Protein AF-0000000067887122 (afdb_homodimer)

Secondary structure (DSSP, 8-state):
-----------------------------------------TT------PBPPHHHH-SBHHHHHHHHTT-EEEEE-TTSPEEEEEEEEEEEE--BT-TTSTTBTT---TTTGGGGSSTTBEEEEEETTTEEEEEEE-BSTT-EEEEEEEEEEE-HHHHHHHHHTTS-TTPPPPPGGGTSSSHHHHHHHHT--GGGTT-BTTT-SSEEEE--PPPPGGGEEEEPPSS-TTSGGGGGS--EEEETT-TT-SS--HHHHHH-/------------------------------------------TT-----PBPPHHHH-SBHHHHHHHHTT-EEEEE-TTSPEEEEEEEEEEEE--BT-TTSTTBTT---TTTGGGGSSTTBEEEEEETTTEEEEEEE-BSTT-EEEEEEEEEEE-HHHHHHHHHTTS-TTPPPPPGGGTSSSHHHHHHHHT--GGGTT-BTTT-SSEEEE--PPPPGGGEEEEPPSS-TTSGGGGGS--EEEETT-TT-SS--HHHHHH-

InterPro domains:
  IPR003180 Methylpurine-DNA glycosylase [MF_00527] (54-250)
  IPR003180 Methylpurine-DNA glycosylase [PF02245] (55-247)
  IPR003180 Methylpurine-DNA glycosylase [PTHR10429] (15-259)
  IPR003180 Methylpurine-DNA glycosylase [TIGR00567] (52-250)
  IPR003180 Methylpurine-DNA glycosylase [cd00540] (56-250)
  IPR011034 Formyl transferase-like, C-terminal domain superfamily [SSF50486] (51-255)
  IPR036995 Methylpurine-DNA glycosylase superfamily [G3DSA:3.10.300.10] (47-260)

Nearest PDB structures (foldseek):
  1ewn-assembly1_A  TM=9.860E-01  e=2.975E-32  Homo sapiens
  3qi5-assembly1_A  TM=9.799E-01  e=2.331E-32  Homo sapiens
  3qi5-assembly2_B  TM=9.792E-01  e=2.634E-32  Homo sapiens
  1f6o-assembly1_A  TM=9.717E-01  e=4.844E-32  Homo sapiens
  1f4r-assembly1_A  TM=9.865E-01  e=1.365E-31  Homo sapiens

Structure (mmCIF, N/CA/C/O backbone):
data_AF-0000000067887122-model_v1
#
loop_
_entity.id
_entity.type
_entity.pdbx_description
1 polymer 'DNA-3-methyladenine glycosylase'
#
loop_
_atom_site.group_PDB
_atom_site.id
_atom_site.type_symbol
_atom_site.label_atom_id
_atom_site.label_alt_id
_atom_site.label_comp_id
_atom_site.label_asym_id
_atom_site.label_entity_id
_atom_site.label_seq_id
_atom_site.pdbx_PDB_ins_code
_atom_site.Cartn_x
_atom_site.Cartn_y
_atom_site.Cartn_z
_atom_site.occupancy
_atom_site.B_iso_or_equiv
_atom_site.auth_seq_id
_atom_site.auth_comp_id
_atom_site.auth_asym_id
_atom_site.auth_atom_id
_atom_site.pdbx_PDB_model_num
ATOM 1 N N . MET A 1 1 ? 60.525 27.517 -51.528 1 18.51 1 MET A N 1
ATOM 2 C CA . MET A 1 1 ? 61.227 26.538 -52.353 1 18.51 1 MET A CA 1
ATOM 3 C C . MET A 1 1 ? 61.762 25.392 -51.501 1 18.51 1 MET A C 1
ATOM 5 O O . MET A 1 1 ? 61.673 24.227 -51.893 1 18.51 1 MET A O 1
ATOM 9 N N . PRO A 1 2 ? 62.711 25.23 -50.58 1 16.31 2 PRO A N 1
ATOM 10 C CA . PRO A 1 2 ? 63.801 24.263 -50.726 1 16.31 2 PRO A CA 1
ATOM 11 C C . PRO A 1 2 ? 63.489 22.918 -50.074 1 16.31 2 PRO A C 1
ATOM 13 O O . PRO A 1 2 ? 63.71 21.867 -50.681 1 16.31 2 PRO A O 1
ATOM 16 N N . ARG A 1 3 ? 63.665 22.367 -48.759 1 15.98 3 ARG A N 1
ATOM 17 C CA . ARG A 1 3 ? 64.78 21.487 -48.423 1 15.98 3 ARG A CA 1
ATOM 18 C C . ARG A 1 3 ? 64.324 20.034 -48.336 1 15.98 3 ARG A C 1
ATOM 20 O O . ARG A 1 3 ? 63.677 19.639 -47.363 1 15.98 3 ARG A O 1
ATOM 27 N N . LYS A 1 4 ? 63.871 19.231 -49.421 1 19.19 4 LYS A N 1
ATOM 28 C CA . LYS A 1 4 ? 63.285 17.896 -49.499 1 19.19 4 LYS A CA 1
ATOM 29 C C . LYS A 1 4 ? 64.317 16.822 -49.168 1 19.19 4 LYS A C 1
ATOM 31 O O . LYS A 1 4 ? 65.075 16.392 -50.041 1 19.19 4 LYS A O 1
ATOM 36 N N . ARG A 1 5 ? 64.945 16.756 -48.131 1 16.54 5 ARG A N 1
ATOM 37 C CA . ARG A 1 5 ? 66.209 16.032 -48.048 1 16.54 5 ARG A CA 1
ATOM 38 C C . ARG A 1 5 ? 66.002 14.539 -48.282 1 16.54 5 ARG A C 1
ATOM 40 O O . ARG A 1 5 ? 64.879 14.039 -48.179 1 16.54 5 ARG A O 1
ATOM 47 N N . GLN A 1 6 ? 66.743 13.511 -47.556 1 15.32 6 GLN A N 1
ATOM 48 C CA . GLN A 1 6 ? 67.97 12.767 -47.824 1 15.32 6 GLN A CA 1
ATOM 49 C C . GLN A 1 6 ? 67.703 11.266 -47.876 1 15.32 6 GLN A C 1
ATOM 51 O O . GLN A 1 6 ? 68.1 10.592 -48.828 1 15.32 6 GLN A O 1
ATOM 56 N N . ARG A 1 7 ? 67.854 10.312 -46.759 1 15.02 7 ARG A N 1
ATOM 57 C CA . ARG A 1 7 ? 69.046 9.477 -46.647 1 15.02 7 ARG A CA 1
ATOM 58 C C . ARG A 1 7 ? 68.76 8.05 -47.102 1 15.02 7 ARG A C 1
ATOM 60 O O . ARG A 1 7 ? 69.499 7.493 -47.916 1 15.02 7 ARG A O 1
ATOM 67 N N . VAL A 1 8 ? 68.448 6.903 -46.188 1 14.93 8 VAL A N 1
ATOM 68 C CA . VAL A 1 8 ? 69.482 5.98 -45.733 1 14.93 8 VAL A CA 1
ATOM 69 C C . VAL A 1 8 ? 69.364 4.658 -46.488 1 14.93 8 VAL A C 1
ATOM 71 O O . VAL A 1 8 ? 68.297 4.328 -47.012 1 14.93 8 VAL A O 1
ATOM 74 N N . GLN A 1 9 ? 69.903 3.428 -45.882 1 15.31 9 GLN A N 1
ATOM 75 C CA . GLN A 1 9 ? 71.045 2.542 -46.08 1 15.31 9 GLN A CA 1
ATOM 76 C C . GLN A 1 9 ? 70.603 1.19 -46.634 1 15.31 9 GLN A C 1
ATOM 78 O O . GLN A 1 9 ? 69.417 0.854 -46.592 1 15.31 9 GLN A O 1
ATOM 83 N N . THR A 1 10 ? 71.155 -0.052 -46.053 1 14.99 10 THR A N 1
ATOM 84 C CA . THR A 1 10 ? 72.141 -1.075 -46.386 1 14.99 10 THR A CA 1
ATOM 85 C C . THR A 1 10 ? 71.457 -2.398 -46.718 1 14.99 10 THR A C 1
ATOM 87 O O . THR A 1 10 ? 70.386 -2.699 -46.187 1 14.99 10 THR A O 1
ATOM 90 N N . LEU A 1 11 ? 72.17 -3.541 -47.212 1 15.94 11 LEU A N 1
ATOM 91 C CA . LEU A 1 11 ? 72.416 -4.564 -48.223 1 15.94 11 LEU A CA 1
ATOM 92 C C . LEU A 1 11 ? 72.05 -5.948 -47.697 1 15.94 11 LEU A C 1
ATOM 94 O O . LEU A 1 11 ? 71.586 -6.802 -48.455 1 15.94 11 LEU A O 1
ATOM 98 N N . HIS A 1 12 ? 72.272 -6.52 -46.382 1 15.38 12 HIS A N 1
ATOM 99 C CA . HIS A 1 12 ? 73.219 -7.627 -46.315 1 15.38 12 HIS A CA 1
ATOM 100 C C . HIS A 1 12 ? 72.545 -8.95 -46.664 1 15.38 12 HIS A C 1
ATOM 102 O O . HIS A 1 12 ? 71.327 -9.084 -46.533 1 15.38 12 HIS A O 1
ATOM 108 N N . ASN A 1 13 ? 73.358 -10.265 -46.799 1 15.96 13 ASN A N 1
ATOM 109 C CA . ASN A 1 13 ? 73.825 -11.431 -47.54 1 15.96 13 ASN A CA 1
ATOM 110 C C . ASN A 1 13 ? 73.217 -12.722 -46.998 1 15.96 13 ASN A C 1
ATOM 112 O O . ASN A 1 13 ? 73.266 -13.761 -47.658 1 15.96 13 ASN A O 1
ATOM 116 N N . ALA A 1 14 ? 72.729 -13.104 -45.737 1 15.87 14 ALA A N 1
ATOM 117 C CA . ALA A 1 14 ? 73.396 -14.286 -45.198 1 15.87 14 ALA A CA 1
ATOM 118 C C . ALA A 1 14 ? 72.788 -15.565 -45.767 1 15.87 14 ALA A C 1
ATOM 120 O O . ALA A 1 14 ? 71.569 -15.665 -45.921 1 15.87 14 ALA A O 1
ATOM 121 N N . PRO A 1 15 ? 73.626 -16.741 -45.966 1 17.01 15 PRO A N 1
ATOM 122 C CA . PRO A 1 15 ? 73.743 -17.982 -46.735 1 17.01 15 PRO A CA 1
ATOM 123 C C . PRO A 1 15 ? 73.033 -19.158 -46.069 1 17.01 15 PRO A C 1
ATOM 125 O O . PRO A 1 15 ? 73.094 -20.284 -46.569 1 17.01 15 PRO A O 1
ATOM 128 N N . CYS A 1 16 ? 71.942 -19.134 -45.492 1 14.91 16 CYS A N 1
ATOM 129 C CA . CYS A 1 16 ? 71.803 -20.15 -44.455 1 14.91 16 CYS A CA 1
ATOM 130 C C . CYS A 1 16 ? 71.774 -21.548 -45.062 1 14.91 16 CYS A C 1
ATOM 132 O O . CYS A 1 16 ? 71.162 -21.761 -46.11 1 14.91 16 CYS A O 1
ATOM 134 N N . LYS A 1 17 ? 72.176 -22.542 -44.142 1 15.41 17 LYS A N 1
ATOM 135 C CA . LYS A 1 17 ? 72.81 -23.854 -44.047 1 15.41 17 LYS A CA 1
ATOM 136 C C . LYS A 1 17 ? 71.838 -24.964 -44.435 1 15.41 17 LYS A C 1
ATOM 138 O O . LYS A 1 17 ? 70.621 -24.785 -44.36 1 15.41 17 LYS A O 1
ATOM 143 N N . MET A 1 18 ? 72.249 -26.299 -44.32 1 15.65 18 MET A N 1
ATOM 144 C CA . MET A 1 18 ? 72.339 -27.574 -45.027 1 15.65 18 MET A CA 1
ATOM 145 C C . MET A 1 18 ? 71.286 -28.553 -44.519 1 15.65 18 MET A C 1
ATOM 147 O O . MET A 1 18 ? 71.104 -29.628 -45.092 1 15.65 18 MET A O 1
ATOM 151 N N . VAL A 1 19 ? 70.459 -28.266 -43.48 1 14.77 19 VAL A N 1
ATOM 152 C CA . VAL A 1 19 ? 70.42 -29.459 -42.64 1 14.77 19 VAL A CA 1
ATOM 153 C C . VAL A 1 19 ? 69.767 -30.608 -43.405 1 14.77 19 VAL A C 1
ATOM 155 O O . VAL A 1 19 ? 68.972 -30.381 -44.32 1 14.77 19 VAL A O 1
ATOM 158 N N . LEU A 1 20 ? 69.695 -31.851 -42.647 1 16.15 20 LEU A N 1
ATOM 159 C CA . LEU A 1 20 ? 69.903 -33.294 -42.681 1 16.15 20 LEU A CA 1
ATOM 160 C C . LEU A 1 20 ? 68.631 -34.017 -43.109 1 16.15 20 LEU A C 1
ATOM 162 O O . LEU A 1 20 ? 67.53 -33.477 -42.975 1 16.15 20 LEU A O 1
ATOM 166 N N . LEU A 1 21 ? 68.602 -35.429 -42.982 1 17.42 21 LEU A N 1
ATOM 167 C CA . LEU A 1 21 ? 68.44 -36.619 -43.81 1 17.42 21 LEU A CA 1
ATOM 168 C C . LEU A 1 21 ? 67.075 -37.259 -43.581 1 17.42 21 LEU A C 1
ATOM 170 O O . LEU A 1 21 ? 66.429 -37.711 -44.529 1 17.42 21 LEU A O 1
ATOM 174 N N . GLU A 1 22 ? 66.537 -37.422 -42.277 1 17.65 22 GLU A N 1
ATOM 175 C CA . GLU A 1 22 ? 66.326 -38.819 -41.91 1 17.65 22 GLU A CA 1
ATOM 176 C C . GLU A 1 22 ? 65.02 -39.352 -42.493 1 17.65 22 GLU A C 1
ATOM 178 O O . GLU A 1 22 ? 64.108 -38.579 -42.794 1 17.65 22 GLU A O 1
ATOM 183 N N . SER A 1 23 ? 64.682 -40.782 -42.259 1 18.67 23 SER A N 1
ATOM 184 C CA . SER A 1 23 ? 64.263 -41.999 -42.946 1 18.67 23 SER A CA 1
ATOM 185 C C . SER A 1 23 ? 62.768 -42.246 -42.771 1 18.67 23 SER A C 1
ATOM 187 O O . SER A 1 23 ? 62.1 -42.722 -43.692 1 18.67 23 SER A O 1
ATOM 189 N N . THR A 1 24 ? 62.095 -42.039 -41.571 1 19.07 24 THR A N 1
ATOM 190 C CA . THR A 1 24 ? 61.405 -43.217 -41.056 1 19.07 24 THR A CA 1
ATOM 191 C C . THR A 1 24 ? 60.081 -43.429 -41.783 1 19.07 24 THR A C 1
ATOM 193 O O . THR A 1 24 ? 59.403 -42.465 -42.144 1 19.07 24 THR A O 1
ATOM 196 N N . GLU A 1 25 ? 59.577 -44.781 -41.874 1 20.59 25 GLU A N 1
ATOM 197 C CA . GLU A 1 25 ? 58.762 -45.676 -42.689 1 20.59 25 GLU A CA 1
ATOM 198 C C . GLU A 1 25 ? 57.293 -45.61 -42.281 1 20.59 25 GLU A C 1
ATOM 200 O O . GLU A 1 25 ? 56.424 -46.131 -42.983 1 20.59 25 GLU A O 1
ATOM 205 N N . GLN A 1 26 ? 56.874 -44.952 -41.182 1 20.7 26 GLN A N 1
ATOM 206 C CA . GLN A 1 26 ? 55.854 -45.727 -40.484 1 20.7 26 GLN A CA 1
ATOM 207 C C . GLN A 1 26 ? 54.608 -45.901 -41.348 1 20.7 26 GLN A C 1
ATOM 209 O O . GLN A 1 26 ? 54.329 -45.074 -42.218 1 20.7 26 GLN A O 1
ATOM 214 N N . ASN A 1 27 ? 53.741 -46.994 -40.922 1 22.03 27 ASN A N 1
ATOM 215 C CA . ASN A 1 27 ? 52.739 -48.004 -41.247 1 22.03 27 ASN A CA 1
ATOM 216 C C . ASN A 1 27 ? 51.336 -47.406 -41.298 1 22.03 27 ASN A C 1
ATOM 218 O O . ASN A 1 27 ? 50.923 -46.701 -40.375 1 22.03 27 ASN A O 1
ATOM 222 N N . GLU A 1 28 ? 50.587 -47.433 -42.423 1 22.72 28 GLU A N 1
ATOM 223 C CA . GLU A 1 28 ? 49.376 -46.77 -42.899 1 22.72 28 GLU A CA 1
ATOM 224 C C . GLU A 1 28 ? 48.124 -47.441 -42.34 1 22.72 28 GLU A C 1
ATOM 226 O O . GLU A 1 28 ? 47.006 -47.105 -42.734 1 22.72 28 GLU A O 1
ATOM 231 N N . PRO A 1 29 ? 48.164 -47.846 -40.96 1 26.19 29 PRO A N 1
ATOM 232 C CA . PRO A 1 29 ? 47.077 -48.826 -40.904 1 26.19 29 PRO A CA 1
ATOM 233 C C . PRO A 1 29 ? 45.731 -48.238 -41.319 1 26.19 29 PRO A C 1
ATOM 235 O O . PRO A 1 29 ? 45.531 -47.023 -41.238 1 26.19 29 PRO A O 1
ATOM 238 N N . PRO A 1 30 ? 44.757 -49.195 -41.795 1 23.26 30 PRO A N 1
ATOM 239 C CA . PRO A 1 30 ? 43.549 -49.042 -42.608 1 23.26 30 PRO A CA 1
ATOM 240 C C . PRO A 1 30 ? 42.449 -48.263 -41.89 1 23.26 30 PRO A C 1
ATOM 242 O O . PRO A 1 30 ? 42.512 -48.08 -40.672 1 23.26 30 PRO A O 1
ATOM 245 N N . SER A 1 31 ? 41.228 -48.012 -42.614 1 22.82 31 SER A N 1
ATOM 246 C CA . SER A 1 31 ? 40.113 -47.118 -42.911 1 22.82 31 SER A CA 1
ATOM 247 C C . SER A 1 31 ? 38.946 -47.353 -41.958 1 22.82 31 SER A C 1
ATOM 249 O O . SER A 1 31 ? 37.815 -47.575 -42.395 1 22.82 31 SER A O 1
ATOM 251 N N . SER A 1 32 ? 39.144 -47.999 -40.714 1 23.21 32 SER A N 1
ATOM 252 C CA . SER A 1 32 ? 37.886 -48.542 -40.212 1 23.21 32 SER A CA 1
ATOM 253 C C . SER A 1 32 ? 36.853 -47.441 -40.001 1 23.21 32 SER A C 1
ATOM 255 O O . SER A 1 32 ? 37.143 -46.422 -39.371 1 23.21 32 SER A O 1
ATOM 257 N N . CYS A 1 33 ? 35.737 -47.356 -40.841 1 22.86 33 CYS A N 1
ATOM 258 C CA . CYS A 1 33 ? 34.555 -46.51 -40.956 1 22.86 33 CYS A CA 1
ATOM 259 C C . CYS A 1 33 ? 33.752 -46.515 -39.66 1 22.86 33 CYS A C 1
ATOM 261 O O . CYS A 1 33 ? 33.183 -47.54 -39.281 1 22.86 33 CYS A O 1
ATOM 263 N N . SER A 1 34 ? 34.356 -46.045 -38.55 1 23.16 34 SER A N 1
ATOM 264 C CA . SER A 1 34 ? 33.578 -46.003 -37.317 1 23.16 34 SER A CA 1
ATOM 265 C C . SER A 1 34 ? 32.24 -45.302 -37.53 1 23.16 34 SER A C 1
ATOM 267 O O . SER A 1 34 ? 32.18 -44.252 -38.173 1 23.16 34 SER A O 1
ATOM 269 N N . GLU A 1 35 ? 31.063 -46.077 -37.386 1 27.53 35 GLU A N 1
ATOM 270 C CA . GLU A 1 35 ? 29.616 -45.883 -37.384 1 27.53 35 GLU A CA 1
ATOM 271 C C . GLU A 1 35 ? 29.212 -44.757 -36.437 1 27.53 35 GLU A C 1
ATOM 273 O O . GLU A 1 35 ? 29.339 -44.888 -35.217 1 27.53 35 GLU A O 1
ATOM 278 N N . GLU A 1 36 ? 29.592 -43.51 -36.743 1 27.73 36 GLU A N 1
ATOM 279 C CA . GLU A 1 36 ? 29.132 -42.414 -35.896 1 27.73 36 GLU A CA 1
ATOM 280 C C . GLU A 1 36 ? 27.609 -42.388 -35.804 1 27.73 36 GLU A C 1
ATOM 282 O O . GLU A 1 36 ? 26.925 -42.179 -36.808 1 27.73 36 GLU A O 1
ATOM 287 N N . GLN A 1 37 ? 27.017 -43.353 -35.101 1 28.33 37 GLN A N 1
ATOM 288 C CA . GLN A 1 37 ? 25.585 -43.261 -34.839 1 28.33 37 GLN A CA 1
ATOM 289 C C . GLN A 1 37 ? 25.207 -41.873 -34.329 1 28.33 37 GLN A C 1
ATOM 291 O O . GLN A 1 37 ? 25.741 -41.41 -33.319 1 28.33 37 GLN A O 1
ATOM 296 N N . ASN A 1 38 ? 25.004 -40.922 -35.253 1 29.8 38 ASN A N 1
ATOM 297 C CA . ASN A 1 38 ? 24.464 -39.591 -34.999 1 29.8 38 ASN A CA 1
ATOM 298 C C . ASN A 1 38 ? 23.168 -39.656 -34.196 1 29.8 38 ASN A C 1
ATOM 300 O O . ASN A 1 38 ? 22.154 -40.158 -34.685 1 29.8 38 ASN A O 1
ATOM 304 N N . PRO A 1 39 ? 23.14 -39.893 -32.877 1 26.75 39 PRO A N 1
ATOM 305 C CA . PRO A 1 39 ? 21.843 -39.836 -32.199 1 26.75 39 PRO A CA 1
ATOM 306 C C . PRO A 1 39 ? 21.051 -38.576 -32.543 1 26.75 39 PRO A C 1
ATOM 308 O O . PRO A 1 39 ? 21.402 -37.481 -32.095 1 26.75 39 PRO A O 1
ATOM 311 N N . LYS A 1 40 ? 20.762 -38.279 -33.822 1 31.99 40 LYS A N 1
ATOM 312 C CA . LYS A 1 40 ? 19.806 -37.252 -34.224 1 31.99 40 LYS A CA 1
ATOM 313 C C . LYS A 1 40 ? 18.505 -37.373 -33.435 1 31.99 40 LYS A C 1
ATOM 315 O O . LYS A 1 40 ? 17.464 -36.87 -33.863 1 31.99 40 LYS A O 1
ATOM 320 N N . MET A 1 41 ? 18.544 -38.285 -32.423 1 29.21 41 MET A N 1
ATOM 321 C CA . MET A 1 41 ? 17.168 -38.436 -31.958 1 29.21 41 MET A CA 1
ATOM 322 C C . MET A 1 41 ? 16.473 -37.081 -31.867 1 29.21 41 MET A C 1
ATOM 324 O O . MET A 1 41 ? 15.406 -36.886 -32.451 1 29.21 41 MET A O 1
ATOM 328 N N . SER A 1 42 ? 16.062 -36.655 -30.478 1 29.98 42 SER A N 1
ATOM 329 C CA . SER A 1 42 ? 14.841 -36.232 -29.799 1 29.98 42 SER A CA 1
ATOM 330 C C . SER A 1 42 ? 14.675 -34.717 -29.854 1 29.98 42 SER A C 1
ATOM 332 O O . SER A 1 42 ? 14.925 -34.024 -28.866 1 29.98 42 SER A O 1
ATOM 334 N N . ARG A 1 43 ? 15.327 -34.091 -30.734 1 34.93 43 ARG A N 1
ATOM 335 C CA . ARG A 1 43 ? 15.153 -32.642 -30.747 1 34.93 43 ARG A CA 1
ATOM 336 C C . ARG A 1 43 ? 13.676 -32.269 -30.816 1 34.93 43 ARG A C 1
ATOM 338 O O . ARG A 1 43 ? 13.319 -31.097 -30.677 1 34.93 43 ARG A O 1
ATOM 345 N N . TYR A 1 44 ? 13.131 -33.008 -31.73 1 35.98 44 TYR A N 1
ATOM 346 C CA . TYR A 1 44 ? 11.782 -32.546 -32.036 1 35.98 44 TYR A CA 1
ATOM 347 C C . TYR A 1 44 ? 10.875 -32.664 -30.817 1 35.98 44 TYR A C 1
ATOM 349 O O . TYR A 1 44 ? 9.743 -33.144 -30.922 1 35.98 44 TYR A O 1
ATOM 357 N N . PHE A 1 45 ? 11.208 -33.212 -29.653 1 37.81 45 PHE A N 1
ATOM 358 C CA . PHE A 1 45 ? 10.201 -33.023 -28.615 1 37.81 45 PHE A CA 1
ATOM 359 C C . PHE A 1 45 ? 9.703 -31.583 -28.601 1 37.81 45 PHE A C 1
ATOM 361 O O . PHE A 1 45 ? 10.428 -30.673 -28.193 1 37.81 45 PHE A O 1
ATOM 368 N N . GLN A 1 46 ? 9.143 -31.084 -29.656 1 40.95 46 GLN A N 1
ATOM 369 C CA . GLN A 1 46 ? 8.318 -29.885 -29.545 1 40.95 46 GLN A CA 1
ATOM 370 C C . GLN A 1 46 ? 7.674 -29.786 -28.165 1 40.95 46 GLN A C 1
ATOM 372 O O . GLN A 1 46 ? 7.029 -30.731 -27.707 1 40.95 46 GLN A O 1
ATOM 377 N N . ASN A 1 47 ? 8.257 -29.34 -27.08 1 49.01 47 ASN A N 1
ATOM 378 C CA . ASN A 1 47 ? 7.725 -29.087 -25.745 1 49.01 47 ASN A CA 1
ATOM 379 C C . ASN A 1 47 ? 6.212 -28.89 -25.773 1 49.01 47 ASN A C 1
ATOM 381 O O . ASN A 1 47 ? 5.722 -27.888 -26.297 1 49.01 47 ASN A O 1
ATOM 385 N N . LEU A 1 48 ? 5.337 -29.884 -26.118 1 60.51 48 LEU A N 1
ATOM 386 C CA . LEU A 1 48 ? 3.879 -29.902 -26.167 1 60.51 48 LEU A CA 1
ATOM 387 C C . LEU A 1 48 ? 3.287 -29.039 -25.059 1 60.51 48 LEU A C 1
ATOM 389 O O . LEU A 1 48 ? 3.644 -29.192 -23.889 1 60.51 48 LEU A O 1
ATOM 393 N N . LYS A 1 49 ? 2.818 -27.779 -25.526 1 85.02 49 LYS A N 1
ATOM 394 C CA . LYS A 1 49 ? 2.007 -26.922 -24.665 1 85.02 49 LYS A CA 1
ATOM 395 C C . LYS A 1 49 ? 0.776 -27.664 -24.153 1 85.02 49 LYS A C 1
ATOM 397 O O . LYS A 1 49 ? -0.269 -27.669 -24.808 1 85.02 49 LYS A O 1
ATOM 402 N N . VAL A 1 50 ? 0.948 -28.539 -23.104 1 92.98 50 VAL A N 1
ATOM 403 C CA . VAL A 1 50 ? -0.132 -29.325 -22.517 1 92.98 50 VAL A CA 1
ATOM 404 C C . VAL A 1 50 ? -0.75 -28.561 -21.348 1 92.98 50 VAL A C 1
ATOM 406 O O . VAL A 1 50 ? -0.063 -28.239 -20.376 1 92.98 50 VAL A O 1
ATOM 409 N N . ARG A 1 51 ? -2.015 -28.313 -21.485 1 96.77 51 ARG A N 1
ATOM 410 C CA . ARG A 1 51 ? -2.755 -27.657 -20.412 1 96.77 51 ARG A CA 1
ATOM 411 C C . ARG A 1 51 ? -2.864 -28.561 -19.189 1 96.77 51 ARG A C 1
ATOM 413 O O . ARG A 1 51 ? -3.122 -29.76 -19.318 1 96.77 51 ARG A O 1
ATOM 420 N N . LEU A 1 52 ? -2.647 -28.012 -18.115 1 97.91 52 LEU A N 1
ATOM 421 C CA . LEU A 1 52 ? -2.813 -28.775 -16.883 1 97.91 52 LEU A CA 1
ATOM 422 C C . LEU A 1 52 ? -4.284 -29.093 -16.635 1 97.91 52 LEU A C 1
ATOM 424 O O . LEU A 1 52 ? -5.136 -28.204 -16.707 1 97.91 52 LEU A O 1
ATOM 428 N N . PRO A 1 53 ? -4.594 -30.31 -16.342 1 97.21 53 PRO A N 1
ATOM 429 C CA . PRO A 1 53 ? -5.988 -30.702 -16.123 1 97.21 53 PRO A CA 1
ATOM 430 C C . PRO A 1 53 ? -6.498 -30.319 -14.736 1 97.21 53 PRO A C 1
ATOM 432 O O . PRO A 1 53 ? -5.706 -29.963 -13.86 1 97.21 53 PRO A O 1
ATOM 435 N N . SER A 1 54 ? -7.752 -30.407 -14.542 1 97.63 54 SER A N 1
ATOM 436 C CA . SER A 1 54 ? -8.405 -30.025 -13.294 1 97.63 54 SER A CA 1
ATOM 437 C C . SER A 1 54 ? -7.828 -30.792 -12.11 1 97.63 54 SER A C 1
ATOM 439 O O . SER A 1 54 ? -7.694 -30.244 -11.014 1 97.63 54 SER A O 1
ATOM 441 N N . GLU A 1 55 ? -7.436 -32.027 -12.308 1 97.5 55 GLU A N 1
ATOM 442 C CA . GLU A 1 55 ? -6.926 -32.887 -11.245 1 97.5 55 GLU A CA 1
ATOM 443 C C . GLU A 1 55 ? -5.607 -32.357 -10.691 1 97.5 55 GLU A C 1
ATOM 445 O O . GLU A 1 55 ? -5.28 -32.587 -9.525 1 97.5 55 GLU A O 1
ATOM 450 N N . PHE A 1 56 ? -4.906 -31.777 -11.5 1 98.09 56 PHE A N 1
ATOM 451 C CA . PHE A 1 56 ? -3.612 -31.234 -11.104 1 98.09 56 PHE A CA 1
ATOM 452 C C . PHE A 1 56 ? -3.762 -30.289 -9.917 1 98.09 56 PHE A C 1
ATOM 454 O O . PHE A 1 56 ? -2.906 -30.258 -9.03 1 98.09 56 PHE A O 1
ATOM 461 N N . TYR A 1 57 ? -4.852 -29.529 -9.884 1 98.66 57 TYR A N 1
ATOM 462 C CA . TYR A 1 57 ? -5.029 -28.455 -8.913 1 98.66 57 TYR A CA 1
ATOM 463 C C . TYR A 1 57 ? -5.562 -28.996 -7.592 1 98.66 57 TYR A C 1
ATOM 465 O O . TYR A 1 57 ? -5.518 -28.308 -6.57 1 98.66 57 TYR A O 1
ATOM 473 N N . ASN A 1 58 ? -6.084 -30.169 -7.646 1 98.24 58 ASN A N 1
ATOM 474 C CA . ASN A 1 58 ? -6.694 -30.753 -6.456 1 98.24 58 ASN A CA 1
ATOM 475 C C . ASN A 1 58 ? -5.642 -31.312 -5.503 1 98.24 58 ASN A C 1
ATOM 477 O O . ASN A 1 58 ? -5.548 -32.526 -5.317 1 98.24 58 ASN A O 1
ATOM 481 N N . GLN A 1 59 ? -4.879 -30.455 -4.953 1 97.81 59 GLN A N 1
ATOM 482 C CA . GLN A 1 59 ? -3.797 -30.731 -4.013 1 97.81 59 GLN A CA 1
ATOM 483 C C . GLN A 1 59 ? -3.862 -29.794 -2.81 1 97.81 59 GLN A C 1
ATOM 485 O O . GLN A 1 59 ? -4.403 -28.69 -2.904 1 97.81 59 GLN A O 1
ATOM 490 N N . PRO A 1 60 ? -3.28 -30.359 -1.658 1 98.52 60 PRO A N 1
ATOM 491 C CA . PRO A 1 60 ? -3.144 -29.41 -0.55 1 98.52 60 PRO A CA 1
ATOM 492 C C . PRO A 1 60 ? -2.366 -28.155 -0.941 1 98.52 60 PRO A C 1
ATOM 494 O O . PRO A 1 60 ? -1.476 -28.216 -1.792 1 98.52 60 PRO A O 1
ATOM 497 N N . CYS A 1 61 ? -2.626 -27.114 -0.325 1 98.8 61 CYS A N 1
ATOM 498 C CA . CYS A 1 61 ? -2.203 -25.779 -0.732 1 98.8 61 CYS A CA 1
ATOM 499 C C . CYS A 1 61 ? -0.686 -25.699 -0.848 1 98.8 61 CYS A C 1
ATOM 501 O O . CYS A 1 61 ? -0.161 -25.183 -1.837 1 98.8 61 CYS A O 1
ATOM 503 N N . ILE A 1 62 ? 0.046 -26.184 0.117 1 98.81 62 ILE A N 1
ATOM 504 C CA . ILE A 1 62 ? 1.503 -26.13 0.119 1 98.81 62 ILE A CA 1
ATOM 505 C C . ILE A 1 62 ? 2.052 -26.955 -1.043 1 98.81 62 ILE A C 1
ATOM 507 O O . ILE A 1 62 ? 2.955 -26.512 -1.755 1 98.81 62 ILE A O 1
ATOM 511 N N . GLU A 1 63 ? 1.485 -28.102 -1.24 1 98.64 63 GLU A N 1
ATOM 512 C CA . GLU A 1 63 ? 1.908 -28.971 -2.334 1 98.64 63 GLU A CA 1
ATOM 513 C C . GLU A 1 63 ? 1.623 -28.331 -3.689 1 98.64 63 GLU A C 1
ATOM 515 O O . GLU A 1 63 ? 2.452 -28.397 -4.6 1 98.64 63 GLU A O 1
ATOM 520 N N . LEU A 1 64 ? 0.476 -27.755 -3.747 1 98.83 64 LEU A N 1
ATOM 521 C CA . LEU A 1 64 ? 0.127 -27.093 -5 1 98.83 64 LEU A CA 1
ATOM 522 C C . LEU A 1 64 ? 1.09 -25.949 -5.298 1 98.83 64 LEU A C 1
ATOM 524 O O . LEU A 1 64 ? 1.523 -25.778 -6.44 1 98.83 64 LEU A O 1
ATOM 528 N N . ALA A 1 65 ? 1.402 -25.166 -4.272 1 98.91 65 ALA A N 1
ATOM 529 C CA . ALA A 1 65 ? 2.329 -24.05 -4.438 1 98.91 65 ALA A CA 1
ATOM 530 C C . ALA A 1 65 ? 3.663 -24.525 -5.007 1 98.91 65 ALA A C 1
ATOM 532 O O . ALA A 1 65 ? 4.201 -23.917 -5.936 1 98.91 65 ALA A O 1
ATOM 533 N N . LYS A 1 66 ? 4.166 -25.578 -4.488 1 98.81 66 LYS A N 1
ATOM 534 C CA . LYS A 1 66 ? 5.426 -26.138 -4.97 1 98.81 66 LYS A CA 1
ATOM 535 C C . LYS A 1 66 ? 5.272 -26.704 -6.379 1 98.81 66 LYS A C 1
ATOM 537 O O . LYS A 1 66 ? 6.159 -26.542 -7.219 1 98.81 66 LYS A O 1
ATOM 542 N N . SER A 1 67 ? 4.158 -27.33 -6.643 1 98.65 67 SER A N 1
ATOM 543 C CA . SER A 1 67 ? 3.923 -27.939 -7.949 1 98.65 67 SER A CA 1
ATOM 544 C C . SER A 1 67 ? 3.793 -26.879 -9.037 1 98.65 67 SER A C 1
ATOM 546 O O . SER A 1 67 ? 4.027 -27.159 -10.215 1 98.65 67 SER A O 1
ATOM 548 N N . PHE A 1 68 ? 3.406 -25.668 -8.637 1 98.81 68 PHE A N 1
ATOM 549 C CA . PHE A 1 68 ? 3.264 -24.576 -9.592 1 98.81 68 PHE A CA 1
ATOM 550 C C . PHE A 1 68 ? 4.625 -24.144 -10.126 1 98.81 68 PHE A C 1
ATOM 552 O O . PHE A 1 68 ? 4.726 -23.642 -11.248 1 98.81 68 PHE A O 1
ATOM 559 N N . LEU A 1 69 ? 5.663 -24.301 -9.261 1 98.87 69 LEU A N 1
ATOM 560 C CA . LEU A 1 69 ? 6.989 -23.886 -9.706 1 98.87 69 LEU A CA 1
ATOM 561 C C . LEU A 1 69 ? 7.405 -24.647 -10.96 1 98.87 69 LEU A C 1
ATOM 563 O O . LEU A 1 69 ? 7.304 -25.875 -11.009 1 98.87 69 LEU A O 1
ATOM 567 N N . GLY A 1 70 ? 7.762 -23.905 -11.969 1 98.64 70 GLY A N 1
ATOM 568 C CA . GLY A 1 70 ? 8.191 -24.503 -13.223 1 98.64 70 GLY A CA 1
ATOM 569 C C . GLY A 1 70 ? 7.082 -24.582 -14.256 1 98.64 70 GLY A C 1
ATOM 570 O O . GLY A 1 70 ? 7.348 -24.75 -15.448 1 98.64 70 GLY A O 1
ATOM 571 N N . GLN A 1 71 ? 5.845 -24.486 -13.81 1 98.66 71 GLN A N 1
ATOM 572 C CA . GLN A 1 71 ? 4.73 -24.494 -14.751 1 98.66 71 GLN A CA 1
ATOM 573 C C . GLN A 1 71 ? 4.627 -23.165 -15.493 1 98.66 71 GLN A C 1
ATOM 575 O O . GLN A 1 71 ? 5.248 -22.176 -15.096 1 98.66 71 GLN A O 1
ATOM 580 N N . VAL A 1 72 ? 3.876 -23.162 -16.552 1 98.73 72 VAL A N 1
ATOM 581 C CA . VAL A 1 72 ? 3.815 -21.993 -17.424 1 98.73 72 VAL A CA 1
ATOM 582 C C . VAL A 1 72 ? 2.413 -21.39 -17.383 1 98.73 72 VAL A C 1
ATOM 584 O O . VAL A 1 72 ? 1.427 -22.075 -17.667 1 98.73 72 VAL A O 1
ATOM 587 N N . LEU A 1 73 ? 2.304 -20.142 -17.02 1 98.67 73 LEU A N 1
ATOM 588 C CA . LEU A 1 73 ? 1.068 -19.371 -17.1 1 98.67 73 LEU A CA 1
ATOM 589 C C . LEU A 1 73 ? 0.925 -18.714 -18.468 1 98.67 73 LEU A C 1
ATOM 591 O O . LEU A 1 73 ? 1.864 -18.086 -18.961 1 98.67 73 LEU A O 1
ATOM 595 N N . VAL A 1 74 ? -0.247 -18.854 -19.041 1 98.54 74 VAL A N 1
ATOM 596 C CA . VAL A 1 74 ? -0.496 -18.318 -20.375 1 98.54 74 VAL A CA 1
ATOM 597 C C . VAL A 1 74 ? -1.7 -17.38 -20.34 1 98.54 74 VAL A C 1
ATOM 599 O O . VAL A 1 74 ? -2.731 -17.705 -19.747 1 98.54 74 VAL A O 1
ATOM 602 N N . HIS A 1 75 ? -1.534 -16.257 -20.883 1 98.49 75 HIS A N 1
ATOM 603 C CA . HIS A 1 75 ? -2.643 -15.345 -21.143 1 98.49 75 HIS A CA 1
ATOM 604 C C . HIS A 1 75 ? -2.754 -15.022 -22.63 1 98.49 75 HIS A C 1
ATOM 606 O O . HIS A 1 75 ? -1.811 -14.498 -23.228 1 98.49 75 HIS A O 1
ATOM 612 N N . LYS A 1 76 ? -3.854 -15.377 -23.172 1 97.92 76 LYS A N 1
ATOM 613 C CA . LYS A 1 76 ? -4.117 -15.087 -24.578 1 97.92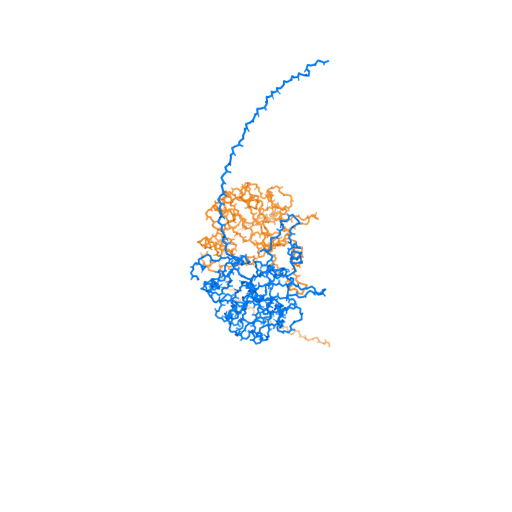 76 LYS A CA 1
ATOM 614 C C . LYS A 1 76 ? -4.873 -13.771 -24.735 1 97.92 76 LYS A C 1
ATOM 616 O O . LYS A 1 76 ? -5.983 -13.621 -24.22 1 97.92 76 LYS A O 1
ATOM 621 N N . LEU A 1 77 ? -4.334 -12.879 -25.526 1 96.34 77 LEU A N 1
ATOM 622 C CA . LEU A 1 77 ? -4.942 -11.58 -25.794 1 96.34 77 LEU A CA 1
ATOM 623 C C . LEU A 1 77 ? -6.015 -11.694 -26.871 1 96.34 77 LEU A C 1
ATOM 625 O O . LEU A 1 77 ? -6.084 -12.701 -27.58 1 96.34 77 LEU A O 1
ATOM 629 N N . PRO A 1 78 ? -6.79 -10.685 -27.011 1 94 78 PRO A N 1
ATOM 630 C CA . PRO A 1 78 ? -7.877 -10.726 -27.992 1 94 78 PRO A CA 1
ATOM 631 C C . PRO A 1 78 ? -7.375 -10.91 -29.422 1 94 78 PRO A C 1
ATOM 633 O O . PRO A 1 78 ? -8.061 -11.518 -30.248 1 94 78 PRO A O 1
ATOM 636 N N . ASP A 1 79 ? -6.202 -10.443 -29.713 1 94.4 79 ASP A N 1
ATOM 637 C CA . ASP A 1 79 ? -5.685 -10.543 -31.074 1 94.4 79 ASP A CA 1
ATOM 638 C C . ASP A 1 79 ? -5.028 -11.9 -31.314 1 94.4 79 ASP A C 1
ATOM 640 O O . ASP A 1 79 ? -4.467 -12.144 -32.384 1 94.4 79 ASP A O 1
ATOM 644 N N . GLY A 1 80 ? -5.064 -12.712 -30.301 1 94.43 80 GLY A N 1
ATOM 645 C CA . GLY A 1 80 ? -4.538 -14.06 -30.442 1 94.43 80 GLY A CA 1
ATOM 646 C C . GLY A 1 80 ? -3.125 -14.207 -29.909 1 94.43 80 GLY A C 1
ATOM 647 O O . GLY A 1 80 ? -2.623 -15.324 -29.767 1 94.43 80 GLY A O 1
ATOM 648 N N . THR A 1 81 ? -2.528 -13.064 -29.552 1 96.22 81 THR A N 1
ATOM 649 C CA . THR A 1 81 ? -1.175 -13.107 -29.008 1 96.22 81 THR A CA 1
ATOM 650 C C . THR A 1 81 ? -1.162 -13.787 -27.643 1 96.22 81 THR A C 1
ATOM 652 O O . THR A 1 81 ? -2.025 -13.522 -26.803 1 96.22 81 THR A O 1
ATOM 655 N N . GLU A 1 82 ? -0.209 -14.689 -27.479 1 97.22 82 GLU A N 1
ATOM 656 C CA . GLU A 1 82 ? -0.066 -15.373 -26.197 1 97.22 82 GLU A CA 1
ATOM 657 C C . GLU A 1 82 ? 1.114 -14.818 -25.404 1 97.22 82 GLU A C 1
ATOM 659 O O . GLU A 1 82 ? 2.219 -14.687 -25.936 1 97.22 82 GLU A O 1
ATOM 664 N N . LEU A 1 83 ? 0.865 -14.426 -24.254 1 98.58 83 LEU A N 1
ATOM 665 C CA . LEU A 1 83 ? 1.886 -14.097 -23.266 1 98.58 83 LEU A CA 1
ATOM 666 C C . LEU A 1 83 ? 2.147 -15.28 -22.34 1 98.58 83 LEU A C 1
ATOM 668 O O . LEU A 1 83 ? 1.208 -15.866 -21.794 1 98.58 83 LEU A O 1
ATOM 672 N N . ARG A 1 84 ? 3.447 -15.672 -22.189 1 98.31 84 ARG A N 1
ATOM 673 C CA . ARG A 1 84 ? 3.799 -16.86 -21.418 1 98.31 84 ARG A CA 1
ATOM 674 C C . ARG A 1 84 ? 4.891 -16.548 -20.4 1 98.31 84 ARG A C 1
ATOM 676 O O . ARG A 1 84 ? 5.836 -15.815 -20.7 1 98.31 84 ARG A O 1
ATOM 683 N N . GLY A 1 85 ? 4.708 -17.058 -19.269 1 98.57 85 GLY A N 1
ATOM 684 C CA . GLY A 1 85 ? 5.723 -16.959 -18.232 1 98.57 85 GLY A CA 1
ATOM 685 C C . GLY A 1 85 ? 5.788 -18.185 -17.342 1 98.57 85 GLY A C 1
ATOM 686 O O . GLY A 1 85 ? 4.755 -18.765 -16.998 1 98.57 85 GLY A O 1
ATOM 687 N N . ARG A 1 86 ? 6.979 -18.568 -16.966 1 98.82 86 ARG A N 1
ATOM 688 C CA . ARG A 1 86 ? 7.202 -19.682 -16.05 1 98.82 86 ARG A CA 1
ATOM 689 C C . ARG A 1 86 ? 7.124 -19.221 -14.599 1 98.82 86 ARG A C 1
ATOM 691 O O . ARG A 1 86 ? 7.783 -18.253 -14.213 1 98.82 86 ARG A O 1
ATOM 698 N N . ILE A 1 87 ? 6.362 -19.92 -13.793 1 98.87 87 ILE A N 1
ATOM 699 C CA . ILE A 1 87 ? 6.215 -19.56 -12.387 1 98.87 87 ILE A CA 1
ATOM 700 C C . ILE A 1 87 ? 7.501 -19.892 -11.633 1 98.87 87 ILE A C 1
ATOM 702 O O . ILE A 1 87 ? 7.97 -21.033 -11.665 1 98.87 87 ILE A O 1
ATOM 706 N N . VAL A 1 88 ? 8.066 -18.916 -10.92 1 98.91 88 VAL A N 1
ATOM 707 C CA . VAL A 1 88 ? 9.344 -19.168 -10.263 1 98.91 88 VAL A CA 1
ATOM 708 C C . VAL A 1 88 ? 9.218 -18.896 -8.766 1 98.91 88 VAL A C 1
ATOM 710 O O . VAL A 1 88 ? 10.136 -19.19 -7.996 1 98.91 88 VAL A O 1
ATOM 713 N N . GLU A 1 89 ? 8.054 -18.329 -8.382 1 98.93 89 GLU A N 1
ATOM 714 C CA . GLU A 1 89 ? 7.844 -17.961 -6.985 1 98.93 89 GLU A CA 1
ATOM 715 C C . GLU A 1 89 ? 6.36 -17.976 -6.627 1 98.93 89 GLU A C 1
ATOM 717 O O . GLU A 1 89 ? 5.535 -17.425 -7.358 1 98.93 89 GLU A O 1
ATOM 722 N N . THR A 1 90 ? 6.003 -18.586 -5.502 1 98.94 90 THR A N 1
ATOM 723 C CA . THR A 1 90 ? 4.623 -18.69 -5.043 1 98.94 90 THR A CA 1
ATOM 724 C C . THR A 1 90 ? 4.539 -18.495 -3.532 1 98.94 90 THR A C 1
ATOM 726 O O . THR A 1 90 ? 5.551 -18.583 -2.832 1 98.94 90 THR A O 1
ATOM 729 N N . GLU A 1 91 ? 3.427 -18.186 -3.069 1 98.91 91 GLU A N 1
ATOM 730 C CA . GLU A 1 91 ? 3.092 -18.16 -1.648 1 98.91 91 GLU A CA 1
ATOM 731 C C . GLU A 1 91 ? 1.802 -18.927 -1.372 1 98.91 91 GLU A C 1
ATOM 733 O O . GLU A 1 91 ? 0.837 -18.825 -2.132 1 98.91 91 GLU A O 1
ATOM 738 N N . SER A 1 92 ? 1.791 -19.682 -0.292 1 98.81 92 SER A N 1
ATOM 739 C CA . SER A 1 92 ? 0.597 -20.409 0.127 1 98.81 92 SER A CA 1
ATOM 740 C C . SER A 1 92 ? -0.162 -19.649 1.21 1 98.81 92 SER A C 1
ATOM 742 O O . SER A 1 92 ? 0.431 -19.208 2.197 1 98.81 92 SER A O 1
ATOM 744 N N . TYR A 1 93 ? -1.388 -19.532 1.049 1 98.81 93 TYR A N 1
ATOM 745 C CA . TYR A 1 93 ? -2.306 -19.003 2.052 1 98.81 93 TYR A CA 1
ATOM 746 C C . TYR A 1 93 ? -3.367 -20.034 2.417 1 98.81 93 TYR A C 1
ATOM 748 O O . TYR A 1 93 ? -4.238 -20.353 1.604 1 98.81 93 TYR A O 1
ATOM 756 N N . LEU A 1 94 ? -3.391 -20.479 3.592 1 98.35 94 LEU A N 1
ATOM 757 C CA . LEU A 1 94 ? -4.021 -21.735 3.985 1 98.35 94 LEU A CA 1
ATOM 758 C C . LEU A 1 94 ? -5.45 -21.5 4.462 1 98.35 94 LEU A C 1
ATOM 760 O O . LEU A 1 94 ? -6.226 -22.448 4.601 1 98.35 94 LEU A O 1
ATOM 764 N N . GLY A 1 95 ? -5.82 -20.335 4.735 1 97.34 95 GLY A N 1
ATOM 765 C CA . GLY A 1 95 ? -7.099 -20.08 5.379 1 97.34 95 GLY A CA 1
ATOM 766 C C . GLY A 1 95 ? -7.131 -20.508 6.834 1 97.34 95 GLY A C 1
ATOM 767 O O . GLY A 1 95 ? -6.085 -20.762 7.435 1 97.34 95 GLY A O 1
ATOM 768 N N . GLY A 1 96 ? -8.375 -20.44 7.348 1 96.42 96 GLY A N 1
ATOM 769 C CA . GLY A 1 96 ? -8.54 -20.883 8.723 1 96.42 96 GLY A CA 1
ATOM 770 C C . GLY A 1 96 ? -7.673 -20.117 9.705 1 96.42 96 GLY A C 1
ATOM 771 O O . GLY A 1 96 ? -7.788 -18.895 9.821 1 96.42 96 GLY A O 1
ATOM 772 N N . GLU A 1 97 ? -6.68 -20.783 10.236 1 95.61 97 GLU A N 1
ATOM 773 C CA . GLU A 1 97 ? -5.864 -20.212 11.303 1 95.61 97 GLU A CA 1
ATOM 774 C C . GLU A 1 97 ? -4.803 -19.269 10.741 1 95.61 97 GLU A C 1
ATOM 776 O O . GLU A 1 97 ? -4.193 -18.499 11.486 1 95.61 97 GLU A O 1
ATOM 781 N N . ASP A 1 98 ? -4.528 -19.421 9.483 1 97.7 98 ASP A N 1
ATOM 782 C CA . ASP A 1 98 ? -3.538 -18.556 8.85 1 97.7 98 ASP A CA 1
ATOM 783 C C . ASP A 1 98 ? -3.954 -17.09 8.936 1 97.7 98 ASP A C 1
ATOM 785 O O . ASP A 1 98 ? -4.739 -16.612 8.114 1 97.7 98 ASP A O 1
ATOM 789 N N . GLU A 1 99 ? -3.333 -16.357 9.753 1 97.17 99 GLU A N 1
ATOM 790 C CA . GLU A 1 99 ? -3.717 -14.983 10.06 1 97.17 99 GLU A CA 1
ATOM 791 C C . GLU A 1 99 ? -3.379 -14.044 8.905 1 97.17 99 GLU A C 1
ATOM 793 O O . GLU A 1 99 ? -3.835 -12.899 8.875 1 97.17 99 GLU A O 1
ATOM 798 N N . ALA A 1 100 ? -2.586 -14.526 7.998 1 97.37 100 ALA A N 1
ATOM 799 C CA . ALA A 1 100 ? -2.188 -13.69 6.869 1 97.37 100 ALA A CA 1
ATOM 800 C C . ALA A 1 100 ? -3.125 -13.891 5.681 1 97.37 100 ALA A C 1
ATOM 802 O O . ALA A 1 100 ? -3.028 -13.18 4.678 1 97.37 100 ALA A O 1
ATOM 803 N N . SER A 1 101 ? -4.013 -14.82 5.797 1 98.19 101 SER A N 1
ATOM 804 C CA . SER A 1 101 ? -4.898 -15.164 4.689 1 98.19 101 SER A CA 1
ATOM 805 C C . SER A 1 101 ? -6.113 -14.244 4.646 1 98.19 101 SER A C 1
ATOM 807 O O . SER A 1 101 ? -6.62 -13.826 5.689 1 98.19 101 SER A O 1
ATOM 809 N N . HIS A 1 102 ? -6.606 -13.993 3.458 1 97.95 102 HIS A N 1
ATOM 810 C CA . HIS A 1 102 ? -7.842 -13.238 3.284 1 97.95 102 HIS A CA 1
ATOM 811 C C . HIS A 1 102 ? -9.041 -14.011 3.824 1 97.95 102 HIS A C 1
ATOM 813 O O . HIS A 1 102 ? -10.123 -13.445 3.995 1 97.95 102 HIS A O 1
ATOM 819 N N . SER A 1 103 ? -8.88 -15.228 4.053 1 98.26 103 SER A N 1
ATOM 820 C CA . SER A 1 103 ? -9.933 -16.083 4.591 1 98.26 103 SER A CA 1
ATOM 821 C C . SER A 1 103 ? -9.625 -16.506 6.023 1 98.26 103 SER A C 1
ATOM 823 O O . SER A 1 103 ? -10.051 -17.575 6.466 1 98.26 103 SER A O 1
ATOM 825 N N . ARG A 1 104 ? -8.856 -15.758 6.693 1 97.5 104 ARG A N 1
ATOM 826 C CA . ARG A 1 104 ? -8.5 -16.043 8.08 1 97.5 104 ARG A CA 1
ATOM 827 C C . ARG A 1 104 ? -9.744 -16.298 8.923 1 97.5 104 ARG A C 1
ATOM 829 O O . ARG A 1 104 ? -10.733 -15.569 8.817 1 97.5 104 ARG A O 1
ATOM 836 N N . GLY A 1 105 ? -9.679 -17.297 9.782 1 96.6 105 GLY A N 1
ATOM 837 C CA . GLY A 1 105 ? -10.773 -17.624 10.681 1 96.6 105 GLY A CA 1
ATOM 838 C C . GLY A 1 105 ? -11.996 -18.163 9.962 1 96.6 105 GLY A C 1
ATOM 839 O O . GLY A 1 105 ? -13.074 -18.264 10.551 1 96.6 105 GLY A O 1
ATOM 840 N N . GLY A 1 106 ? -11.882 -18.42 8.684 1 96.77 106 GLY A N 1
ATOM 841 C CA . GLY A 1 106 ? -13.01 -18.915 7.91 1 96.77 106 GLY A CA 1
ATOM 842 C C . GLY A 1 106 ? -13.841 -17.807 7.292 1 96.77 106 GLY A C 1
ATOM 843 O O . GLY A 1 106 ? -14.941 -18.053 6.793 1 96.77 106 GLY A O 1
ATOM 844 N N . LYS A 1 107 ? -13.32 -16.633 7.321 1 97.09 107 LYS A N 1
ATOM 845 C CA . LYS A 1 107 ? -14.019 -15.474 6.772 1 97.09 107 LYS A CA 1
ATOM 846 C C . LYS A 1 107 ? -14.351 -15.68 5.297 1 97.09 107 LYS A C 1
ATOM 848 O O . LYS A 1 107 ? -13.477 -16.03 4.501 1 97.09 107 LYS A O 1
ATOM 853 N N . ARG A 1 108 ? -15.605 -15.444 4.974 1 96.74 108 ARG A N 1
ATOM 854 C CA . ARG A 1 108 ? -16.097 -15.539 3.604 1 96.74 108 ARG A CA 1
ATOM 855 C C . ARG A 1 108 ? -16.787 -14.247 3.179 1 96.74 108 ARG A C 1
ATOM 857 O O . ARG A 1 108 ? -17.734 -13.8 3.829 1 96.74 108 ARG A O 1
ATOM 864 N N . THR A 1 109 ? -16.242 -13.646 2.193 1 96.17 109 THR A N 1
ATOM 865 C CA . THR A 1 109 ? -16.792 -12.406 1.656 1 96.17 109 THR A CA 1
ATOM 866 C C . THR A 1 109 ? -16.94 -12.493 0.14 1 96.17 109 THR A C 1
ATOM 868 O O . THR A 1 109 ? -16.457 -13.44 -0.484 1 96.17 109 THR A O 1
ATOM 871 N N . GLU A 1 110 ? -17.62 -11.536 -0.431 1 94.83 110 GLU A N 1
ATOM 872 C CA . GLU A 1 110 ? -17.733 -11.456 -1.885 1 94.83 110 GLU A CA 1
ATOM 873 C C . GLU A 1 110 ? -16.358 -11.36 -2.541 1 94.83 110 GLU A C 1
ATOM 875 O O . GLU A 1 110 ? -16.139 -11.916 -3.619 1 94.83 110 GLU A O 1
ATOM 880 N N . ARG A 1 111 ? -15.456 -10.8 -1.828 1 94.88 111 ARG A N 1
ATOM 881 C CA . ARG A 1 111 ? -14.118 -10.57 -2.362 1 94.88 111 ARG A CA 1
ATOM 882 C C . ARG A 1 111 ? -13.335 -11.876 -2.457 1 94.88 111 ARG A C 1
ATOM 884 O O . ARG A 1 111 ? -12.649 -12.124 -3.451 1 94.88 111 ARG A O 1
ATOM 891 N N . ASN A 1 112 ? -13.463 -12.727 -1.43 1 97.76 112 ASN A N 1
ATOM 892 C CA . ASN A 1 112 ? -12.564 -13.876 -1.386 1 97.76 112 ASN A CA 1
ATOM 893 C C . ASN A 1 112 ? -13.301 -15.176 -1.697 1 97.76 112 ASN A C 1
ATOM 895 O O . ASN A 1 112 ? -12.804 -16.263 -1.397 1 97.76 112 ASN A O 1
ATOM 899 N N . VAL A 1 113 ? -14.498 -15.1 -2.259 1 97.99 113 VAL A N 1
ATOM 900 C CA . VAL A 1 113 ? -15.342 -16.265 -2.501 1 97.99 113 VAL A CA 1
ATOM 901 C C . VAL A 1 113 ? -14.602 -17.263 -3.389 1 97.99 113 VAL A C 1
ATOM 903 O O . VAL A 1 113 ? -14.768 -18.476 -3.242 1 97.99 113 VAL A O 1
ATOM 906 N N . ALA A 1 114 ? -13.845 -16.827 -4.302 1 98.31 114 ALA A N 1
ATOM 907 C CA . ALA A 1 114 ? -13.1 -17.695 -5.21 1 98.31 114 ALA A CA 1
ATOM 908 C C . ALA A 1 114 ? -12.235 -18.686 -4.436 1 98.31 114 ALA A C 1
ATOM 910 O O . ALA A 1 114 ? -11.996 -19.804 -4.899 1 98.31 114 ALA A O 1
ATOM 911 N N . MET A 1 115 ? -11.749 -18.331 -3.258 1 98.39 115 MET A N 1
ATOM 912 C CA . MET A 1 115 ? -10.893 -19.183 -2.438 1 98.39 115 MET A CA 1
ATOM 913 C C . MET A 1 115 ? -11.67 -20.382 -1.903 1 98.39 115 MET A C 1
ATOM 915 O O . MET A 1 115 ? -11.075 -21.343 -1.413 1 98.39 115 MET A O 1
ATOM 919 N N . TYR A 1 116 ? -12.972 -20.351 -1.954 1 98.27 116 TYR A N 1
ATOM 920 C CA . TYR A 1 116 ? -13.839 -21.417 -1.464 1 98.27 116 TYR A CA 1
ATOM 921 C C . TYR A 1 116 ? -14.429 -22.215 -2.621 1 98.27 116 TYR A C 1
ATOM 923 O O . TYR A 1 116 ? -15.203 -23.151 -2.407 1 98.27 116 TYR A O 1
ATOM 931 N N . MET A 1 117 ? -14.103 -21.841 -3.765 1 98.27 117 MET A N 1
ATOM 932 C CA . MET A 1 117 ? -14.568 -22.564 -4.945 1 98.27 117 MET A CA 1
ATOM 933 C C . MET A 1 117 ? -13.646 -23.736 -5.263 1 98.27 117 MET A C 1
ATOM 935 O O . MET A 1 117 ? -12.716 -24.022 -4.507 1 98.27 117 MET A O 1
ATOM 939 N N . LYS A 1 118 ? -14.004 -24.517 -6.339 1 98.02 118 LYS A N 1
ATOM 940 C CA . LYS A 1 118 ? -13.258 -25.732 -6.655 1 98.02 118 LYS A CA 1
ATOM 941 C C . LYS A 1 118 ? -11.785 -25.424 -6.905 1 98.02 118 LYS A C 1
ATOM 943 O O . LYS A 1 118 ? -11.447 -24.355 -7.418 1 98.02 118 LYS A O 1
ATOM 948 N N . PRO A 1 119 ? -10.875 -26.326 -6.57 1 98.7 119 PRO A N 1
ATOM 949 C CA . PRO A 1 119 ? -9.454 -26.135 -6.871 1 98.7 119 PRO A CA 1
ATOM 950 C C . PRO A 1 119 ? -9.202 -25.8 -8.339 1 98.7 119 PRO A C 1
ATOM 952 O O . PRO A 1 119 ? -9.828 -26.386 -9.226 1 98.7 119 PRO A O 1
ATOM 955 N N . GLY A 1 120 ? -8.336 -24.809 -8.541 1 98.72 120 GLY A N 1
ATOM 956 C CA . GLY A 1 120 ? -8.068 -24.388 -9.907 1 98.72 120 GLY A CA 1
ATOM 957 C C . GLY A 1 120 ? -8.825 -23.135 -10.304 1 98.72 120 GLY A C 1
ATOM 958 O O . GLY A 1 120 ? -8.675 -22.642 -11.424 1 98.72 120 GLY A O 1
ATOM 959 N N . THR A 1 121 ? -9.566 -22.62 -9.353 1 98.73 121 THR A N 1
ATOM 960 C CA . THR A 1 121 ? -10.291 -21.376 -9.588 1 98.73 121 THR A CA 1
ATOM 961 C C . THR A 1 121 ? -9.379 -20.17 -9.381 1 98.73 121 THR A C 1
ATOM 963 O O . THR A 1 121 ? -8.63 -20.113 -8.404 1 98.73 121 THR A O 1
ATOM 966 N N . ILE A 1 122 ? -9.437 -19.217 -10.323 1 98.78 122 ILE A N 1
ATOM 967 C CA . ILE A 1 122 ? -8.647 -17.994 -10.24 1 98.78 122 ILE A CA 1
ATOM 968 C C . ILE A 1 122 ? -9.25 -17.06 -9.193 1 98.78 122 ILE A C 1
ATOM 970 O O . ILE A 1 122 ? -10.462 -16.833 -9.179 1 98.78 122 ILE A O 1
ATOM 974 N N . TYR A 1 123 ? -8.455 -16.608 -8.309 1 98.76 123 TYR A N 1
ATOM 975 C CA . TYR A 1 123 ? -8.785 -15.555 -7.355 1 98.76 123 TYR A CA 1
ATOM 976 C C . TYR A 1 123 ? -7.949 -14.306 -7.61 1 98.76 123 TYR A C 1
ATOM 978 O O . TYR A 1 123 ? -6.743 -14.295 -7.351 1 98.76 123 TYR A O 1
ATOM 986 N N . VAL A 1 124 ? -8.556 -13.249 -8.113 1 98.67 124 VAL A N 1
ATOM 987 C CA . VAL A 1 124 ? -7.883 -11.98 -8.372 1 98.67 124 VAL A CA 1
ATOM 988 C C . VAL A 1 124 ? -8.489 -10.886 -7.495 1 98.67 124 VAL A C 1
ATOM 990 O O . VAL A 1 124 ? -9.71 -10.712 -7.463 1 98.67 124 VAL A O 1
ATOM 993 N N . TYR A 1 125 ? -7.684 -10.234 -6.796 1 97.56 125 TYR A N 1
ATOM 994 C CA . TYR A 1 125 ? -8.164 -9.106 -6.006 1 97.56 125 TYR A CA 1
ATOM 995 C C . TYR A 1 125 ? -7.355 -7.849 -6.302 1 97.56 125 TYR A C 1
ATOM 997 O O . TYR A 1 125 ? -6.244 -7.929 -6.83 1 97.56 125 TYR A O 1
ATOM 1005 N N . GLN A 1 126 ? -8.014 -6.773 -6.044 1 94.21 126 GLN A N 1
ATOM 1006 C CA . GLN A 1 126 ? -7.391 -5.47 -6.258 1 94.21 126 GLN A CA 1
ATOM 1007 C C . GLN A 1 126 ? -6.645 -5.006 -5.01 1 94.21 126 GLN A C 1
ATOM 1009 O O . GLN A 1 126 ? -7.095 -5.242 -3.887 1 94.21 126 GLN A O 1
ATOM 1014 N N . ILE A 1 127 ? -5.54 -4.387 -5.267 1 92.91 127 ILE A N 1
ATOM 1015 C CA . ILE A 1 127 ? -4.779 -3.797 -4.171 1 92.91 127 ILE A CA 1
ATOM 1016 C C . ILE A 1 127 ? -4.297 -2.404 -4.57 1 92.91 127 ILE A C 1
ATOM 1018 O O . ILE A 1 127 ? -4.151 -2.107 -5.758 1 92.91 127 ILE A O 1
ATOM 1022 N N . TYR A 1 128 ? -4.181 -1.514 -3.69 1 87.11 128 TYR A N 1
ATOM 1023 C CA . TYR A 1 128 ? -3.727 -0.139 -3.863 1 87.11 128 TYR A CA 1
ATOM 1024 C C . TYR A 1 128 ? -4.541 0.572 -4.938 1 87.11 128 TYR A C 1
ATOM 1026 O O . TYR A 1 128 ? -4.026 1.448 -5.637 1 87.11 128 TYR A O 1
ATOM 1034 N N . GLY A 1 129 ? -5.737 0.121 -5.257 1 82.94 129 GLY A N 1
ATOM 1035 C CA . GLY A 1 129 ? -6.665 0.79 -6.155 1 82.94 129 GLY A CA 1
ATOM 1036 C C . GLY A 1 129 ? -6.529 0.34 -7.597 1 82.94 129 GLY A C 1
ATOM 1037 O O . GLY A 1 129 ? -7.526 0.039 -8.256 1 82.94 129 GLY A O 1
ATOM 1038 N N . ILE A 1 130 ? -5.316 0.169 -8.032 1 85.9 130 ILE A N 1
ATOM 1039 C CA . ILE A 1 130 ? -5.159 0.003 -9.473 1 85.9 130 ILE A CA 1
ATOM 1040 C C . ILE A 1 130 ? -4.42 -1.302 -9.764 1 85.9 130 ILE A C 1
ATOM 1042 O O . ILE A 1 130 ? -4.317 -1.719 -10.92 1 85.9 130 ILE A O 1
ATOM 1046 N N . TYR A 1 131 ? -3.879 -1.923 -8.736 1 93.33 131 TYR A N 1
ATOM 1047 C CA . TYR A 1 131 ? -3.076 -3.121 -8.958 1 93.33 131 TYR A CA 1
ATOM 1048 C C . TYR A 1 131 ? -3.874 -4.379 -8.638 1 93.33 131 TYR A C 1
ATOM 1050 O O . TYR A 1 131 ? -4.864 -4.325 -7.904 1 93.33 131 TYR A O 1
ATOM 1058 N N . PHE A 1 132 ? -3.412 -5.517 -9.227 1 97.23 132 PHE A N 1
ATOM 1059 C CA . PHE A 1 132 ? -4.086 -6.795 -9.032 1 97.23 132 PHE A CA 1
ATOM 1060 C C . PHE A 1 132 ? -3.088 -7.88 -8.646 1 97.23 132 PHE A C 1
ATOM 1062 O O . PHE A 1 132 ? -1.928 -7.84 -9.06 1 97.23 132 PHE A O 1
ATOM 1069 N N . CYS A 1 133 ? -3.559 -8.818 -7.87 1 98.5 133 CYS A N 1
ATOM 1070 C CA . CYS A 1 133 ? -2.824 -10.035 -7.541 1 98.5 133 CYS A CA 1
ATOM 1071 C C . CYS A 1 133 ? -3.638 -11.275 -7.89 1 98.5 133 CYS A C 1
ATOM 1073 O O . CYS A 1 133 ? -4.841 -11.328 -7.626 1 98.5 133 CYS A O 1
ATOM 1075 N N . MET A 1 134 ? -2.976 -12.229 -8.441 1 98.73 134 MET A N 1
ATOM 1076 C CA . MET A 1 134 ? -3.663 -13.436 -8.893 1 98.73 134 MET A CA 1
ATOM 1077 C C . MET A 1 134 ? -3.291 -14.632 -8.024 1 98.73 134 MET A C 1
ATOM 1079 O O . MET A 1 134 ? -2.109 -14.918 -7.827 1 98.73 134 MET A O 1
ATOM 1083 N N . ASN A 1 135 ? -4.279 -15.304 -7.546 1 98.87 135 ASN A N 1
ATOM 1084 C CA . ASN A 1 135 ? -4.174 -16.56 -6.811 1 98.87 135 ASN A CA 1
ATOM 1085 C C . ASN A 1 135 ? -4.958 -17.676 -7.495 1 98.87 135 ASN A C 1
ATOM 1087 O O . ASN A 1 135 ? -5.735 -17.421 -8.418 1 98.87 135 ASN A O 1
ATOM 1091 N N . VAL A 1 136 ? -4.697 -18.832 -7.052 1 98.89 136 VAL A N 1
ATOM 1092 C CA . VAL A 1 136 ? -5.425 -20.01 -7.514 1 98.89 136 VAL A CA 1
ATOM 1093 C C . VAL A 1 136 ? -5.897 -20.828 -6.314 1 98.89 136 VAL A C 1
ATOM 1095 O O . VAL A 1 136 ? -5.093 -21.214 -5.462 1 98.89 136 VAL A O 1
ATOM 1098 N N . SER A 1 137 ? -7.151 -21.115 -6.276 1 98.78 137 SER A N 1
ATOM 1099 C CA . SER A 1 137 ? -7.704 -21.912 -5.186 1 98.78 137 SER A CA 1
ATOM 1100 C C . SER A 1 137 ? -7.125 -23.322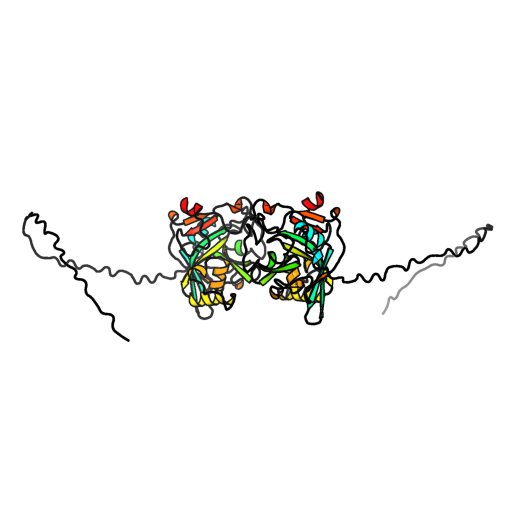 -5.183 1 98.78 137 SER A C 1
ATOM 1102 O O . SER A 1 137 ? -6.87 -23.896 -6.244 1 98.78 137 SER A O 1
ATOM 1104 N N . SER A 1 138 ? -6.953 -23.835 -4.08 1 98.64 138 SER A N 1
ATOM 1105 C CA . SER A 1 138 ? -6.433 -25.183 -3.878 1 98.64 138 SER A CA 1
ATOM 1106 C C . SER A 1 138 ? -7.414 -26.041 -3.086 1 98.64 138 SER A C 1
ATOM 1108 O O . SER A 1 138 ? -8.52 -25.598 -2.77 1 98.64 138 SER A O 1
ATOM 1110 N N . LYS A 1 139 ? -7 -27.316 -2.889 1 98.03 139 LYS A N 1
ATOM 1111 C CA . LYS A 1 139 ? -7.727 -28.137 -1.925 1 98.03 139 LYS A CA 1
ATOM 1112 C C . LYS A 1 139 ? -7.657 -27.533 -0.525 1 98.03 139 LYS A C 1
ATOM 1114 O O . LYS A 1 139 ? -6.59 -27.103 -0.082 1 98.03 139 LYS A O 1
ATOM 1119 N N . GLY A 1 140 ? -8.784 -27.455 0.145 1 95.75 140 GLY A N 1
ATOM 1120 C CA . GLY A 1 140 ? -8.894 -26.81 1.444 1 95.75 140 GLY A CA 1
ATOM 1121 C C . GLY A 1 140 ? -9.745 -25.555 1.418 1 95.75 140 GLY A C 1
ATOM 1122 O O . GLY A 1 140 ? -9.6 -24.719 0.523 1 95.75 140 GLY A O 1
ATOM 1123 N N . ASP A 1 141 ? -10.619 -25.356 2.36 1 95.69 141 ASP A N 1
ATOM 1124 C CA . ASP A 1 141 ? -11.529 -24.216 2.407 1 95.69 141 ASP A CA 1
ATOM 1125 C C . ASP A 1 141 ? -10.764 -22.911 2.619 1 95.69 141 ASP A C 1
ATOM 1127 O O . ASP A 1 141 ? -10.065 -22.752 3.622 1 95.69 141 ASP A O 1
ATOM 1131 N N . GLY A 1 142 ? -10.94 -22.059 1.697 1 98.31 142 GLY A N 1
ATOM 1132 C CA . GLY A 1 142 ? -10.353 -20.736 1.835 1 98.31 142 GLY A CA 1
ATOM 1133 C C . GLY A 1 142 ? -8.865 -20.71 1.544 1 98.31 142 GLY A C 1
ATOM 1134 O O . GLY A 1 142 ? -8.174 -19.751 1.895 1 98.31 142 GLY A O 1
ATOM 1135 N N . ALA A 1 143 ? -8.332 -21.812 0.928 1 98.68 143 ALA A N 1
ATOM 1136 C CA . ALA A 1 143 ? -6.901 -21.908 0.652 1 98.68 143 ALA A CA 1
ATOM 1137 C C . ALA A 1 143 ? -6.597 -21.552 -0.801 1 98.68 143 ALA A C 1
ATOM 1139 O O . ALA A 1 143 ? -7.347 -21.923 -1.707 1 98.68 143 ALA A O 1
ATOM 1140 N N . ALA A 1 144 ? -5.531 -20.789 -0.98 1 98.85 144 ALA A N 1
ATOM 1141 C CA . ALA A 1 144 ? -5.154 -20.394 -2.335 1 98.85 144 ALA A CA 1
ATOM 1142 C C . ALA A 1 144 ? -3.654 -20.133 -2.433 1 98.85 144 ALA A C 1
ATOM 1144 O O . ALA A 1 144 ? -3.003 -19.83 -1.43 1 98.85 144 ALA A O 1
ATOM 1145 N N . VAL A 1 145 ? -3.116 -20.244 -3.623 1 98.94 145 VAL A N 1
ATOM 1146 C CA . VAL A 1 145 ? -1.701 -20.021 -3.906 1 98.94 145 VAL A CA 1
ATOM 1147 C C . VAL A 1 145 ? -1.527 -18.713 -4.675 1 98.94 145 VAL A C 1
ATOM 1149 O O . VAL A 1 145 ? -2.087 -18.545 -5.761 1 98.94 145 VAL A O 1
ATOM 1152 N N . LEU A 1 146 ? -0.802 -17.834 -4.129 1 98.94 146 LEU A N 1
ATOM 1153 C CA . LEU A 1 146 ? -0.454 -16.589 -4.805 1 98.94 146 LEU A CA 1
ATOM 1154 C C . LEU A 1 146 ? 0.69 -16.806 -5.789 1 98.94 146 LEU A C 1
ATOM 1156 O O . LEU A 1 146 ? 1.716 -17.391 -5.436 1 98.94 146 LEU A O 1
ATOM 1160 N N . LEU A 1 147 ? 0.493 -16.363 -7.014 1 98.92 147 LEU A N 1
ATOM 1161 C CA . LEU A 1 147 ? 1.593 -16.281 -7.969 1 98.92 147 LEU A CA 1
ATOM 1162 C C . LEU A 1 147 ? 2.381 -14.989 -7.781 1 98.92 147 LEU A C 1
ATOM 1164 O O . LEU A 1 147 ? 1.874 -13.901 -8.063 1 98.92 147 LEU A O 1
ATOM 1168 N N . ARG A 1 148 ? 3.621 -15.134 -7.43 1 98.82 148 ARG A N 1
ATOM 1169 C CA . ARG A 1 148 ? 4.351 -13.945 -7.002 1 98.82 148 ARG A CA 1
ATOM 1170 C C . ARG A 1 148 ? 5.271 -13.44 -8.109 1 98.82 148 ARG A C 1
ATOM 1172 O O . ARG A 1 148 ? 5.539 -12.241 -8.201 1 98.82 148 ARG A O 1
ATOM 1179 N N . SER A 1 149 ? 5.878 -14.393 -8.889 1 98.85 149 SER A N 1
ATOM 1180 C CA . SER A 1 149 ? 6.769 -13.942 -9.954 1 98.85 149 SER A CA 1
ATOM 1181 C C . SER A 1 149 ? 6.873 -14.982 -11.065 1 98.85 149 SER A C 1
ATOM 1183 O O . SER A 1 149 ? 6.594 -16.162 -10.845 1 98.85 149 SER A O 1
ATOM 1185 N N . LEU A 1 150 ? 7.228 -14.46 -12.22 1 98.81 150 LEU A N 1
ATOM 1186 C CA . LEU A 1 150 ? 7.386 -15.292 -13.408 1 98.81 150 LEU A CA 1
ATOM 1187 C C . LEU A 1 150 ? 8.705 -14.99 -14.111 1 98.81 150 LEU A C 1
ATOM 1189 O O . LEU A 1 150 ? 9.206 -13.865 -14.044 1 98.81 150 LEU A O 1
ATOM 1193 N N . GLU A 1 151 ? 9.267 -15.981 -14.755 1 98.75 151 GLU A N 1
ATOM 1194 C CA . GLU A 1 151 ? 10.209 -15.801 -15.855 1 98.75 151 GLU A CA 1
ATOM 1195 C C . GLU A 1 151 ? 9.48 -15.602 -17.18 1 98.75 151 GLU A C 1
ATOM 1197 O O . GLU A 1 151 ? 8.796 -16.508 -17.661 1 98.75 151 GLU A O 1
ATOM 1202 N N . PRO A 1 152 ? 9.6 -14.406 -17.747 1 98.57 152 PRO A N 1
ATOM 1203 C CA . PRO A 1 152 ? 8.935 -14.226 -19.04 1 98.57 152 PRO A CA 1
ATOM 1204 C C . PRO A 1 152 ? 9.528 -15.108 -20.136 1 98.57 152 PRO A C 1
ATOM 1206 O O . PRO A 1 152 ? 10.752 -15.206 -20.261 1 98.57 152 PRO A O 1
ATOM 1209 N N . LEU A 1 153 ? 8.647 -15.774 -20.907 1 98.03 153 LEU A N 1
ATOM 1210 C CA . LEU A 1 153 ? 9.097 -16.694 -21.946 1 98.03 153 LEU A CA 1
ATOM 1211 C C . LEU A 1 153 ? 8.737 -16.168 -23.331 1 98.03 153 LEU A C 1
ATOM 1213 O O . LEU A 1 153 ? 9.553 -16.226 -24.254 1 98.03 153 LEU A O 1
ATOM 1217 N N . GLU A 1 154 ? 7.536 -15.76 -23.509 1 97.77 154 GLU A N 1
ATOM 1218 C CA . GLU A 1 154 ? 7.033 -15.273 -24.79 1 97.77 154 GLU A CA 1
ATOM 1219 C C . GLU A 1 154 ? 6.207 -14.002 -24.611 1 97.77 154 GLU A C 1
ATOM 1221 O O . GLU A 1 154 ? 5.523 -13.837 -23.599 1 97.77 154 GLU A O 1
ATOM 1226 N N . GLY A 1 155 ? 6.28 -13.088 -25.613 1 97.54 155 GLY A N 1
ATOM 1227 C CA . GLY A 1 155 ? 5.492 -11.866 -25.608 1 97.54 155 GLY A CA 1
ATOM 1228 C C . GLY A 1 155 ? 6.148 -10.735 -24.839 1 97.54 155 GLY A C 1
ATOM 1229 O O . GLY A 1 155 ? 5.462 -9.89 -24.261 1 97.54 155 GLY A O 1
ATOM 1230 N N . LEU A 1 156 ? 7.439 -10.711 -24.796 1 97.21 156 LEU A N 1
ATOM 1231 C CA . LEU A 1 156 ? 8.197 -9.79 -23.956 1 97.21 156 LEU A CA 1
ATOM 1232 C C . LEU A 1 156 ? 7.922 -8.343 -24.35 1 97.21 156 LEU A C 1
ATOM 1234 O O . LEU A 1 156 ? 7.792 -7.473 -23.486 1 97.21 156 LEU A O 1
ATOM 1238 N N . ASP A 1 157 ? 7.842 -8.081 -25.632 1 95.53 157 ASP A N 1
ATOM 1239 C CA . ASP A 1 157 ? 7.592 -6.716 -26.085 1 95.53 157 ASP A CA 1
ATOM 1240 C C . ASP A 1 157 ? 6.241 -6.211 -25.585 1 95.53 157 ASP A C 1
ATOM 1242 O O . ASP A 1 157 ? 6.129 -5.07 -25.13 1 95.53 157 ASP A O 1
ATOM 1246 N N . MET A 1 158 ? 5.25 -7.048 -25.665 1 96.71 158 MET A N 1
ATOM 1247 C CA . MET A 1 158 ? 3.923 -6.68 -25.18 1 96.71 158 MET A CA 1
ATOM 1248 C C . MET A 1 158 ? 3.931 -6.489 -23.667 1 96.71 158 MET A C 1
ATOM 1250 O O . MET A 1 158 ? 3.326 -5.547 -23.153 1 96.71 158 MET A O 1
ATOM 1254 N N . MET A 1 159 ? 4.602 -7.379 -22.993 1 97.4 159 MET A N 1
ATOM 1255 C CA . MET A 1 159 ? 4.723 -7.245 -21.544 1 97.4 159 MET A CA 1
ATOM 1256 C C . MET A 1 159 ? 5.347 -5.904 -21.172 1 97.4 159 MET A C 1
ATOM 1258 O O . MET A 1 159 ? 4.875 -5.227 -20.257 1 97.4 159 MET A O 1
ATOM 1262 N N . ARG A 1 160 ? 6.368 -5.586 -21.894 1 96.52 160 ARG A N 1
ATOM 1263 C CA . ARG A 1 160 ? 7.044 -4.316 -21.649 1 96.52 160 ARG A CA 1
ATOM 1264 C C . ARG A 1 160 ? 6.103 -3.14 -21.887 1 96.52 160 ARG A C 1
ATOM 1266 O O . ARG A 1 160 ? 6.1 -2.176 -21.119 1 96.52 160 ARG A O 1
ATOM 1273 N N . ASN A 1 161 ? 5.338 -3.197 -22.884 1 94.52 161 ASN A N 1
ATOM 1274 C CA . ASN A 1 161 ? 4.375 -2.144 -23.186 1 94.52 161 ASN A CA 1
ATOM 1275 C C . ASN A 1 161 ? 3.351 -1.982 -22.066 1 94.52 161 ASN A C 1
ATOM 1277 O O . ASN A 1 161 ? 3.025 -0.86 -21.675 1 94.52 161 ASN A O 1
ATOM 1281 N N . TYR A 1 162 ? 2.856 -3.044 -21.565 1 95.33 162 TYR A N 1
ATOM 1282 C CA . TYR A 1 162 ? 1.884 -2.997 -20.479 1 95.33 162 TYR A CA 1
ATOM 1283 C C . TYR A 1 162 ? 2.508 -2.42 -19.213 1 95.33 162 TYR A C 1
ATOM 1285 O O . TYR A 1 162 ? 1.877 -1.63 -18.507 1 95.33 162 TYR A O 1
ATOM 1293 N N . ARG A 1 163 ? 3.765 -2.747 -18.956 1 95.33 163 ARG A N 1
ATOM 1294 C CA . ARG A 1 163 ? 4.466 -2.254 -17.775 1 95.33 163 ARG A CA 1
ATOM 1295 C C . ARG A 1 163 ? 4.791 -0.77 -17.911 1 95.33 163 ARG A C 1
ATOM 1297 O O . ARG A 1 163 ? 4.724 -0.023 -16.934 1 95.33 163 ARG A O 1
ATOM 1304 N N . ASN A 1 164 ? 5.055 -0.342 -19.074 1 89.48 164 ASN A N 1
ATOM 1305 C CA . ASN A 1 164 ? 5.446 1.042 -19.32 1 89.48 164 ASN A CA 1
ATOM 1306 C C . ASN A 1 164 ? 4.243 1.98 -19.278 1 89.48 164 ASN A C 1
ATOM 1308 O O . ASN A 1 164 ? 4.39 3.173 -19.006 1 89.48 164 ASN A O 1
ATOM 1312 N N . GLY A 1 165 ? 3.115 1.528 -19.597 1 80.41 165 GLY A N 1
ATOM 1313 C CA . GLY A 1 165 ? 1.92 2.357 -19.617 1 80.41 165 GLY A CA 1
ATOM 1314 C C . GLY A 1 165 ? 1.663 3.065 -18.3 1 80.41 165 GLY A C 1
ATOM 1315 O O . GLY A 1 165 ? 1.003 4.106 -18.268 1 80.41 165 GLY A O 1
ATOM 1316 N N . ARG A 1 166 ? 2.198 2.662 -17.288 1 73.58 166 ARG A N 1
ATOM 1317 C CA . ARG A 1 166 ? 1.92 3.243 -15.979 1 73.58 166 ARG A CA 1
ATOM 1318 C C . ARG A 1 166 ? 3.128 4.011 -15.453 1 73.58 166 ARG A C 1
ATOM 1320 O O . ARG A 1 166 ? 3.121 4.485 -14.315 1 73.58 166 ARG A O 1
ATOM 1327 N N . ARG A 1 167 ? 4.168 3.988 -16.283 1 78.05 167 ARG A N 1
ATOM 1328 C CA . ARG A 1 167 ? 5.416 4.612 -15.855 1 78.05 167 ARG A CA 1
ATOM 1329 C C . ARG A 1 167 ? 5.614 5.963 -16.535 1 78.05 167 ARG A C 1
ATOM 1331 O O . ARG A 1 167 ? 4.974 6.254 -17.547 1 78.05 167 ARG A O 1
ATOM 1338 N N . HIS A 1 168 ? 6.42 6.735 -15.896 1 73.72 168 HIS A N 1
ATOM 1339 C CA . HIS A 1 168 ? 6.759 8.038 -16.457 1 73.72 168 HIS A CA 1
ATOM 1340 C C . HIS A 1 168 ? 7.496 7.892 -17.784 1 73.72 168 HIS A C 1
ATOM 1342 O O . HIS A 1 168 ? 8.271 6.951 -17.969 1 73.72 168 HIS A O 1
ATOM 1348 N N . GLU A 1 169 ? 7.255 8.881 -18.596 1 71.54 169 GLU A N 1
ATOM 1349 C CA . GLU A 1 169 ? 7.853 8.856 -19.928 1 71.54 169 GLU A CA 1
ATOM 1350 C C . GLU A 1 169 ? 9.376 8.8 -19.847 1 71.54 169 GLU A C 1
ATOM 1352 O O . GLU A 1 169 ? 10.025 8.18 -20.692 1 71.54 169 GLU A O 1
ATOM 1357 N N . LYS A 1 170 ? 9.948 9.42 -18.801 1 76.79 170 LYS A N 1
ATOM 1358 C CA . LYS A 1 170 ? 11.402 9.509 -18.705 1 76.79 170 LYS A CA 1
ATOM 1359 C C . LYS A 1 170 ? 11.971 8.346 -17.898 1 76.79 170 LYS A C 1
ATOM 1361 O O . LYS A 1 170 ? 13.168 8.314 -17.604 1 76.79 170 LYS A O 1
ATOM 1366 N N . ALA A 1 171 ? 11.15 7.345 -17.649 1 82.15 171 ALA A N 1
ATOM 1367 C CA . ALA A 1 171 ? 11.617 6.227 -16.833 1 82.15 171 ALA A CA 1
ATOM 1368 C C . ALA A 1 171 ? 12.551 5.32 -17.628 1 82.15 171 ALA A C 1
ATOM 1370 O O . ALA A 1 171 ? 12.334 5.087 -18.82 1 82.15 171 ALA A O 1
ATOM 1371 N N . LYS A 1 172 ? 13.58 4.802 -16.978 1 86.89 172 LYS A N 1
ATOM 1372 C CA . LYS A 1 172 ? 14.498 3.85 -17.597 1 86.89 172 LYS A CA 1
ATOM 1373 C C . LYS A 1 172 ? 13.761 2.6 -18.067 1 86.89 172 LYS A C 1
ATOM 1375 O O . LYS A 1 172 ? 12.846 2.122 -17.393 1 86.89 172 LYS A O 1
ATOM 1380 N N . PRO A 1 173 ? 14.24 2.061 -19.218 1 89.48 173 PRO A N 1
ATOM 1381 C CA . PRO A 1 173 ? 13.615 0.827 -19.7 1 89.48 173 PRO A CA 1
ATOM 1382 C C . PRO A 1 173 ? 13.748 -0.327 -18.71 1 89.48 173 PRO A C 1
ATOM 1384 O O . PRO A 1 173 ? 14.781 -0.464 -18.05 1 89.48 173 PRO A O 1
ATOM 1387 N N . LEU A 1 174 ? 12.788 -1.098 -18.667 1 93.65 174 LEU A N 1
ATOM 1388 C CA . LEU A 1 174 ? 12.774 -2.24 -17.758 1 93.65 174 LEU A CA 1
ATOM 1389 C C . LEU A 1 174 ? 13.62 -3.383 -18.308 1 93.65 174 LEU A C 1
ATOM 1391 O O . LEU A 1 174 ? 13.539 -3.705 -19.496 1 93.65 174 LEU A O 1
ATOM 1395 N N . LYS A 1 175 ? 14.374 -3.93 -17.431 1 94.36 175 LYS A N 1
ATOM 1396 C CA . LYS A 1 175 ? 15.03 -5.193 -17.754 1 94.36 175 LYS A CA 1
ATOM 1397 C C . LYS A 1 175 ? 14.028 -6.344 -17.777 1 94.36 175 LYS A C 1
ATOM 1399 O O . LYS A 1 175 ? 12.963 -6.258 -17.163 1 94.36 175 LYS A O 1
ATOM 1404 N N . ASP A 1 176 ? 14.413 -7.445 -18.445 1 95.87 176 ASP A N 1
ATOM 1405 C CA . ASP A 1 176 ? 13.542 -8.614 -18.515 1 95.87 176 ASP A CA 1
ATOM 1406 C C . ASP A 1 176 ? 13.217 -9.141 -17.119 1 95.87 176 ASP A C 1
ATOM 1408 O O . ASP A 1 176 ? 12.08 -9.531 -16.847 1 95.87 176 ASP A O 1
ATOM 1412 N N . SER A 1 177 ? 14.256 -9.102 -16.264 1 96.94 177 SER A N 1
ATOM 1413 C CA . SER A 1 177 ? 14.095 -9.658 -14.924 1 96.94 177 SER A CA 1
ATOM 1414 C C . SER A 1 177 ? 13.148 -8.809 -14.083 1 96.94 177 SER A C 1
ATOM 1416 O O . SER A 1 177 ? 12.699 -9.24 -13.019 1 96.94 177 SER A O 1
ATOM 1418 N N . GLU A 1 178 ? 12.757 -7.663 -14.579 1 96.69 178 GLU A N 1
ATOM 1419 C CA . GLU A 1 178 ? 11.92 -6.74 -13.819 1 96.69 178 GLU A CA 1
ATOM 1420 C C . GLU A 1 178 ? 10.471 -6.788 -14.296 1 96.69 178 GLU A C 1
ATOM 1422 O O . GLU A 1 178 ? 9.588 -6.195 -13.674 1 96.69 178 GLU A O 1
ATOM 1427 N N . LEU A 1 179 ? 10.213 -7.487 -15.348 1 97.59 179 LEU A N 1
ATOM 1428 C CA . LEU A 1 179 ? 8.897 -7.449 -15.976 1 97.59 179 LEU A CA 1
ATOM 1429 C C . LEU A 1 179 ? 7.85 -8.107 -15.084 1 97.59 179 LEU A C 1
ATOM 1431 O O . LEU A 1 179 ? 6.737 -7.595 -14.943 1 97.59 179 LEU A O 1
ATOM 1435 N N . CYS A 1 180 ? 8.251 -9.236 -14.424 1 98.46 180 CYS A N 1
ATOM 1436 C CA . CYS A 1 180 ? 7.265 -10.036 -13.705 1 98.46 180 CYS A CA 1
ATOM 1437 C C . CYS A 1 180 ? 7.77 -10.405 -12.316 1 98.46 180 CYS A C 1
ATOM 1439 O O . CYS A 1 180 ? 7.445 -11.474 -11.796 1 98.46 180 CYS A O 1
ATOM 1441 N N . ASN A 1 181 ? 8.676 -9.616 -11.744 1 98.11 181 ASN A N 1
ATOM 1442 C CA . ASN A 1 181 ? 9.322 -9.938 -10.476 1 98.11 181 ASN A CA 1
ATOM 1443 C C . ASN A 1 181 ? 8.518 -9.415 -9.289 1 98.11 181 ASN A C 1
ATOM 1445 O O . ASN A 1 181 ? 9.075 -8.793 -8.383 1 98.11 181 ASN A O 1
ATOM 1449 N N . GLY A 1 182 ? 7.209 -9.653 -9.243 1 98.16 182 GLY A N 1
ATOM 1450 C CA . GLY A 1 182 ? 6.258 -9.299 -8.202 1 98.16 182 GLY A CA 1
ATOM 1451 C C . GLY A 1 182 ? 4.827 -9.659 -8.554 1 98.16 182 GLY A C 1
ATOM 1452 O O . GLY A 1 182 ? 4.454 -9.667 -9.729 1 98.16 182 GLY A O 1
ATOM 1453 N N . PRO A 1 183 ? 4.04 -9.811 -7.539 1 98.39 183 PRO A N 1
ATOM 1454 C CA . PRO A 1 183 ? 2.688 -10.304 -7.811 1 98.39 183 PRO A CA 1
ATOM 1455 C C . PRO A 1 183 ? 1.875 -9.346 -8.679 1 98.39 183 PRO A C 1
ATOM 1457 O O . PRO A 1 183 ? 1.203 -9.779 -9.619 1 98.39 183 PRO A O 1
ATOM 1460 N N . SER A 1 184 ? 1.947 -8.098 -8.386 1 97.07 184 SER A N 1
ATOM 1461 C CA . SER A 1 184 ? 1.214 -7.141 -9.209 1 97.07 184 SER A CA 1
ATOM 1462 C C . SER A 1 184 ? 1.901 -6.926 -10.553 1 97.07 184 SER A C 1
ATOM 1464 O O . SER A 1 184 ? 1.24 -6.668 -11.56 1 97.07 184 SER A O 1
ATOM 1466 N N . LYS A 1 185 ? 3.239 -6.991 -10.573 1 97.31 185 LYS A N 1
ATOM 1467 C CA . LYS A 1 185 ? 4.001 -6.784 -11.801 1 97.31 185 LYS A CA 1
ATOM 1468 C C . LYS A 1 185 ? 3.692 -7.869 -12.829 1 97.31 185 LYS A C 1
ATOM 1470 O O . LYS A 1 185 ? 3.591 -7.589 -14.025 1 97.31 185 LYS A O 1
ATOM 1475 N N . LEU A 1 186 ? 3.535 -9.036 -12.325 1 98.42 186 LEU A N 1
ATOM 1476 C CA . LEU A 1 186 ? 3.211 -10.09 -13.279 1 98.42 186 LEU A CA 1
ATOM 1477 C C . LEU A 1 186 ? 1.818 -9.884 -13.864 1 98.42 186 LEU A C 1
ATOM 1479 O O . LEU A 1 186 ? 1.591 -10.147 -15.048 1 98.42 186 LEU A O 1
ATOM 1483 N N . CYS A 1 187 ? 0.872 -9.475 -13.034 1 98.35 187 CYS A N 1
ATOM 1484 C CA . CYS A 1 187 ? -0.47 -9.213 -13.542 1 98.35 187 CYS A CA 1
ATOM 1485 C C . CYS A 1 187 ? -0.458 -8.077 -14.557 1 98.35 187 CYS A C 1
ATOM 1487 O O . CYS A 1 187 ? -1.148 -8.142 -15.576 1 98.35 187 CYS A O 1
ATOM 1489 N N . GLN A 1 188 ? 0.343 -7.045 -14.282 1 97.46 188 GLN A N 1
ATOM 1490 C CA . GLN A 1 188 ? 0.47 -5.946 -15.234 1 97.46 188 GLN A CA 1
ATOM 1491 C C . GLN A 1 188 ? 1.069 -6.428 -16.552 1 97.46 188 GLN A C 1
ATOM 1493 O O . GLN A 1 188 ? 0.538 -6.136 -17.625 1 97.46 188 GLN A O 1
ATOM 1498 N N . ALA A 1 189 ? 2.132 -7.146 -16.43 1 98.06 189 ALA A N 1
ATOM 1499 C CA . ALA A 1 189 ? 2.851 -7.613 -17.612 1 98.06 189 ALA A CA 1
ATOM 1500 C C . ALA A 1 189 ? 1.962 -8.497 -18.482 1 98.06 189 ALA A C 1
ATOM 1502 O O . ALA A 1 189 ? 2.063 -8.473 -19.71 1 98.06 189 ALA A O 1
ATOM 1503 N N . LEU A 1 190 ? 1.114 -9.217 -17.854 1 98.18 190 LEU A N 1
ATOM 1504 C CA . LEU A 1 190 ? 0.271 -10.161 -18.581 1 98.18 190 LEU A CA 1
ATOM 1505 C C . LEU A 1 190 ? -1.103 -9.559 -18.86 1 98.18 190 LEU A C 1
ATOM 1507 O O . LEU A 1 190 ? -1.964 -10.214 -19.451 1 98.18 190 LEU A O 1
ATOM 1511 N N . ASP A 1 191 ? -1.367 -8.359 -18.351 1 96.95 191 ASP A N 1
ATOM 1512 C CA . ASP A 1 191 ? -2.643 -7.666 -18.501 1 96.95 191 ASP A CA 1
ATOM 1513 C C . ASP A 1 191 ? -3.779 -8.46 -17.86 1 96.95 191 ASP A C 1
ATOM 1515 O O . ASP A 1 191 ? -4.831 -8.653 -18.472 1 96.95 191 ASP A O 1
ATOM 1519 N N . LEU A 1 192 ? -3.537 -8.963 -16.713 1 97.21 192 LEU A N 1
ATOM 1520 C CA . LEU A 1 192 ? -4.538 -9.679 -15.93 1 97.21 192 LEU A CA 1
ATOM 1521 C C . LEU A 1 192 ? -5.216 -8.747 -14.931 1 97.21 192 LEU A C 1
ATOM 1523 O O . LEU A 1 192 ? -4.549 -7.95 -14.267 1 97.21 192 LEU A O 1
ATOM 1527 N N . ASN A 1 193 ? -6.496 -8.84 -14.874 1 96.53 193 ASN A N 1
ATOM 1528 C CA . ASN A 1 193 ? -7.274 -7.986 -13.983 1 96.53 193 ASN A CA 1
ATOM 1529 C C . ASN A 1 193 ? -8.444 -8.742 -13.361 1 96.53 193 ASN A C 1
ATOM 1531 O O . ASN A 1 193 ? -8.51 -9.97 -13.445 1 96.53 193 ASN A O 1
ATOM 1535 N N . LYS A 1 194 ? -9.309 -8.078 -12.716 1 96.49 194 LYS A N 1
ATOM 1536 C CA . LYS A 1 194 ? -10.359 -8.68 -11.9 1 96.49 194 LYS A CA 1
ATOM 1537 C C . LYS A 1 194 ? -11.393 -9.389 -12.769 1 96.49 194 LYS A C 1
ATOM 1539 O O . LYS A 1 194 ? -12.181 -10.196 -12.272 1 96.49 194 LYS A O 1
ATOM 1544 N N . ASN A 1 195 ? -11.404 -9.106 -14.072 1 96.06 195 ASN A N 1
ATOM 1545 C CA . ASN A 1 195 ? -12.34 -9.762 -14.978 1 96.06 195 ASN A CA 1
ATOM 1546 C C . ASN A 1 195 ? -12.078 -11.262 -15.065 1 96.06 195 ASN A C 1
ATOM 1548 O O . ASN A 1 195 ? -12.931 -12.02 -15.53 1 96.06 195 ASN A O 1
ATOM 1552 N N . TYR A 1 196 ? -11.013 -11.675 -14.586 1 97.32 196 TYR A N 1
ATOM 1553 C CA . TYR A 1 196 ? -10.657 -13.086 -14.687 1 97.32 196 TYR A CA 1
ATOM 1554 C C . TYR A 1 196 ? -10.954 -13.817 -13.383 1 97.32 196 TYR A C 1
ATOM 1556 O O . TYR A 1 196 ? -10.809 -15.04 -13.304 1 97.32 196 TYR A O 1
ATOM 1564 N N . ASN A 1 197 ? -11.377 -13.084 -12.389 1 98.22 197 ASN A N 1
ATOM 1565 C CA . ASN A 1 197 ? -11.711 -13.674 -11.096 1 98.22 197 ASN A CA 1
ATOM 1566 C C . ASN A 1 197 ? -12.801 -14.733 -11.229 1 98.22 197 ASN A C 1
ATOM 1568 O O . ASN A 1 197 ? -13.759 -14.554 -11.983 1 98.22 197 ASN A O 1
ATOM 1572 N N . ARG A 1 198 ? -12.586 -15.83 -10.526 1 98.36 198 ARG A N 1
ATOM 1573 C CA . ARG A 1 198 ? -13.53 -16.93 -10.357 1 98.36 198 ARG A CA 1
ATOM 1574 C C . ARG A 1 198 ? -13.553 -17.826 -11.591 1 98.36 198 ARG A C 1
ATOM 1576 O O . ARG A 1 198 ? -14.338 -18.774 -11.662 1 98.36 198 ARG A O 1
ATOM 1583 N N . ARG A 1 199 ? -12.711 -17.564 -12.503 1 98.21 199 ARG A N 1
ATOM 1584 C CA . ARG A 1 199 ? -12.633 -18.431 -13.675 1 98.21 199 ARG A CA 1
ATOM 1585 C C . ARG A 1 199 ? -11.845 -19.699 -13.366 1 98.21 199 ARG A C 1
ATOM 1587 O O . ARG A 1 199 ? -11.082 -19.742 -12.398 1 98.21 199 ARG A O 1
ATOM 1594 N N . ASP A 1 200 ? -12.091 -20.72 -14.213 1 98.21 200 ASP A N 1
ATOM 1595 C CA . ASP A 1 200 ? -11.482 -22.035 -14.037 1 98.21 200 ASP A CA 1
ATOM 1596 C C . ASP A 1 200 ? -10.258 -22.197 -14.935 1 98.21 200 ASP A C 1
ATOM 1598 O O . ASP A 1 200 ? -10.385 -22.272 -16.159 1 98.21 200 ASP A O 1
ATOM 1602 N N . LEU A 1 201 ? -9.144 -22.421 -14.369 1 97.95 201 LEU A N 1
ATOM 1603 C CA . LEU A 1 201 ? -7.893 -22.488 -15.116 1 97.95 201 LEU A CA 1
ATOM 1604 C C . LEU A 1 201 ? -7.873 -23.705 -16.034 1 97.95 201 LEU A C 1
ATOM 1606 O O . LEU A 1 201 ? -7.141 -23.728 -17.027 1 97.95 201 LEU A O 1
ATOM 1610 N N . SER A 1 202 ? -8.559 -24.733 -15.712 1 96.42 202 SER A N 1
ATOM 1611 C CA . SER A 1 202 ? -8.538 -25.966 -16.491 1 96.42 202 SER A CA 1
ATOM 1612 C C . SER A 1 202 ? -9.402 -25.845 -17.742 1 96.42 202 SER A C 1
ATOM 1614 O O . SER A 1 202 ? -9.296 -26.663 -18.658 1 96.42 202 SER A O 1
ATOM 1616 N N . ASP A 1 203 ? -10.244 -24.74 -17.768 1 95.23 203 ASP A N 1
ATOM 1617 C CA . ASP A 1 203 ? -11.191 -24.702 -18.877 1 95.23 203 ASP A CA 1
ATOM 1618 C C . ASP A 1 203 ? -11.259 -23.307 -19.493 1 95.23 203 ASP A C 1
ATOM 1620 O O . ASP A 1 203 ? -11.868 -23.117 -20.549 1 95.23 203 ASP A O 1
ATOM 1624 N N . ASP A 1 204 ? -10.67 -22.371 -18.891 1 96.84 204 ASP A N 1
ATOM 1625 C CA . ASP A 1 204 ? -10.718 -21.006 -19.407 1 96.84 204 ASP A CA 1
ATOM 1626 C C . ASP A 1 204 ? -9.994 -20.899 -20.747 1 96.84 204 ASP A C 1
ATOM 1628 O O . ASP A 1 204 ? -8.932 -21.496 -20.934 1 96.84 204 ASP A O 1
ATOM 1632 N N . GLN A 1 205 ? -10.475 -20.064 -21.636 1 95.86 205 GLN A N 1
ATOM 1633 C CA . GLN A 1 205 ? -9.938 -19.986 -22.99 1 95.86 205 GLN A CA 1
ATOM 1634 C C . GLN A 1 205 ? -8.88 -18.892 -23.1 1 95.86 205 GLN A C 1
ATOM 1636 O O . GLN A 1 205 ? -8.084 -18.883 -24.042 1 95.86 205 GLN A O 1
ATOM 1641 N N . ASP A 1 206 ? -8.899 -17.965 -22.155 1 97.18 206 ASP A N 1
ATOM 1642 C CA . ASP A 1 206 ? -8.002 -16.817 -22.241 1 97.18 206 ASP A CA 1
ATOM 1643 C C . ASP A 1 206 ? -6.791 -16.996 -21.328 1 97.18 206 ASP A C 1
ATOM 1645 O O . ASP A 1 206 ? -5.721 -16.446 -21.593 1 97.18 206 ASP A O 1
ATOM 1649 N N . THR A 1 207 ? -6.971 -17.678 -20.26 1 98.09 207 THR A N 1
ATOM 1650 C CA . THR A 1 207 ? -5.92 -17.839 -19.261 1 98.09 207 THR A CA 1
ATOM 1651 C C . THR A 1 207 ? -5.867 -19.28 -18.761 1 98.09 207 THR A C 1
ATOM 1653 O O . THR A 1 207 ? -6.882 -19.831 -18.33 1 98.09 207 THR A O 1
ATOM 1656 N N . TRP A 1 208 ? -4.722 -19.947 -18.858 1 98.12 208 TRP A N 1
ATOM 1657 C CA . TRP A 1 208 ? -4.563 -21.315 -18.376 1 98.12 208 TRP A CA 1
ATOM 1658 C C . TRP A 1 208 ? -3.108 -21.6 -18.018 1 98.12 208 TRP A C 1
ATOM 1660 O O . TRP A 1 208 ? -2.237 -20.747 -18.206 1 98.12 208 TRP A O 1
ATOM 1670 N N . MET A 1 209 ? -2.894 -22.747 -17.439 1 98.11 209 MET A N 1
ATOM 1671 C CA . MET A 1 209 ? -1.544 -23.19 -17.104 1 98.11 209 MET A CA 1
ATOM 1672 C C . MET A 1 209 ? -1.149 -24.407 -17.933 1 98.11 209 MET A C 1
ATOM 1674 O O . MET A 1 209 ? -1.97 -25.294 -18.171 1 98.11 209 MET A O 1
ATOM 1678 N N . GLU A 1 210 ? 0.057 -24.414 -18.314 1 98.27 210 GLU A N 1
ATOM 1679 C CA . GLU A 1 210 ? 0.614 -25.537 -19.061 1 98.27 210 GLU A CA 1
ATOM 1680 C C . GLU A 1 210 ? 1.745 -26.209 -18.286 1 98.27 210 GLU A C 1
ATOM 1682 O O . GLU A 1 210 ? 2.409 -25.569 -17.468 1 98.27 210 GLU A O 1
ATOM 1687 N N . ALA A 1 211 ? 1.879 -27.475 -18.617 1 97.81 211 ALA A N 1
ATOM 1688 C CA . ALA A 1 211 ? 2.946 -28.244 -17.982 1 97.81 211 ALA A CA 1
ATOM 1689 C C . ALA A 1 211 ? 4.318 -27.69 -18.355 1 97.81 211 ALA A C 1
ATOM 1691 O O . ALA A 1 211 ? 4.582 -27.403 -19.525 1 97.81 211 ALA A O 1
ATOM 1692 N N . GLY A 1 212 ? 5.113 -27.449 -17.291 1 96.83 212 GLY A N 1
ATOM 1693 C CA . GLY A 1 212 ? 6.506 -27.063 -17.449 1 96.83 212 GLY A CA 1
ATOM 1694 C C . GLY A 1 212 ? 7.473 -28.052 -16.826 1 96.83 212 GLY A C 1
ATOM 1695 O O . GLY A 1 212 ? 7.258 -29.264 -16.89 1 96.83 212 GLY A O 1
ATOM 1696 N N . SER A 1 213 ? 8.54 -27.53 -16.355 1 93.07 213 SER A N 1
ATOM 1697 C CA . SER A 1 213 ? 9.554 -28.386 -15.747 1 93.07 213 SER A CA 1
ATOM 1698 C C . SER A 1 213 ? 9.222 -28.687 -14.29 1 93.07 213 SER A C 1
ATOM 1700 O O . SER A 1 213 ? 8.755 -27.81 -13.56 1 93.07 213 SER A O 1
ATOM 1702 N N . LYS A 1 214 ? 9.383 -29.892 -13.992 1 93.48 214 LYS A N 1
ATOM 1703 C CA . LYS A 1 214 ? 9.272 -30.238 -12.578 1 93.48 214 LYS A CA 1
ATOM 1704 C C . LYS A 1 214 ? 10.483 -29.742 -11.794 1 93.48 214 LYS A C 1
ATOM 1706 O O . LYS A 1 214 ? 11.626 -29.961 -12.201 1 93.48 214 LYS A O 1
ATOM 1711 N N . ILE A 1 215 ? 10.217 -29.105 -10.77 1 97.79 215 ILE A N 1
ATOM 1712 C CA . ILE A 1 215 ? 11.287 -28.618 -9.907 1 97.79 215 ILE A CA 1
ATOM 1713 C C . ILE A 1 215 ? 11.446 -29.549 -8.707 1 97.79 215 ILE A C 1
ATOM 1715 O O . ILE A 1 215 ? 10.469 -29.858 -8.019 1 97.79 215 ILE A O 1
ATOM 1719 N N . LEU A 1 216 ? 12.609 -29.962 -8.478 1 96.61 216 LEU A N 1
ATOM 1720 C CA . LEU A 1 216 ? 12.876 -30.865 -7.364 1 96.61 216 LEU A CA 1
ATOM 1721 C C . LEU A 1 216 ? 12.868 -30.11 -6.039 1 96.61 216 LEU A C 1
ATOM 1723 O O . LEU A 1 216 ? 13.237 -28.935 -5.987 1 96.61 216 LEU A O 1
ATOM 1727 N N . ASP A 1 217 ? 12.54 -30.812 -4.956 1 96.22 217 ASP A N 1
ATOM 1728 C CA . ASP A 1 217 ? 12.444 -30.21 -3.629 1 96.22 217 ASP A CA 1
ATOM 1729 C C . ASP A 1 217 ? 13.761 -29.548 -3.23 1 96.22 217 ASP A C 1
ATOM 1731 O O . ASP A 1 217 ? 13.764 -28.49 -2.598 1 96.22 217 ASP A O 1
ATOM 1735 N N . GLN A 1 218 ? 14.893 -30.146 -3.638 1 95.81 218 GLN A N 1
ATOM 1736 C CA . GLN A 1 218 ? 16.197 -29.617 -3.253 1 95.81 218 GLN A CA 1
ATOM 1737 C C . GLN A 1 218 ? 16.478 -28.287 -3.947 1 95.81 218 GLN A C 1
ATOM 1739 O O . GLN A 1 218 ? 17.371 -27.543 -3.536 1 95.81 218 GLN A O 1
ATOM 1744 N N . ASP A 1 219 ? 15.752 -27.996 -4.997 1 97.77 219 ASP A N 1
ATOM 1745 C CA . ASP A 1 219 ? 15.95 -26.762 -5.752 1 97.77 219 ASP A CA 1
ATOM 1746 C C . ASP A 1 219 ? 14.917 -25.707 -5.361 1 97.77 219 ASP A C 1
ATOM 1748 O O . ASP A 1 219 ? 14.833 -24.651 -5.99 1 97.77 219 ASP A O 1
ATOM 1752 N N . ILE A 1 220 ? 14.132 -26.028 -4.35 1 98.6 220 ILE A N 1
ATOM 1753 C CA . ILE A 1 220 ? 13.111 -25.098 -3.879 1 98.6 220 ILE A CA 1
ATOM 1754 C C . ILE A 1 220 ? 13.544 -24.488 -2.548 1 98.6 220 ILE A C 1
ATOM 1756 O O . ILE A 1 220 ? 13.931 -25.207 -1.625 1 98.6 220 ILE A O 1
ATOM 1760 N N . VAL A 1 221 ? 13.561 -23.192 -2.462 1 98.72 221 VAL A N 1
ATOM 1761 C CA . VAL A 1 221 ? 13.779 -22.473 -1.212 1 98.72 221 VAL A CA 1
ATOM 1762 C C . VAL A 1 221 ? 12.439 -22.204 -0.53 1 98.72 221 VAL A C 1
ATOM 1764 O O . VAL A 1 221 ? 11.494 -21.736 -1.168 1 98.72 221 VAL A O 1
ATOM 1767 N N . SER A 1 222 ? 12.262 -22.57 0.693 1 98.49 222 SER A N 1
ATOM 1768 C CA . SER A 1 222 ? 11.099 -22.283 1.526 1 98.49 222 SER A CA 1
ATOM 1769 C C . SER A 1 222 ? 11.413 -21.207 2.561 1 98.49 222 SER A C 1
ATOM 1771 O O . SER A 1 222 ? 12.38 -21.327 3.316 1 98.49 222 SER A O 1
ATOM 1773 N N . CYS A 1 223 ? 10.671 -20.139 2.552 1 98.44 223 CYS A N 1
ATOM 1774 C CA . CYS A 1 223 ? 10.954 -19.039 3.468 1 98.44 223 CYS A CA 1
ATOM 1775 C C . CYS A 1 223 ? 9.683 -18.266 3.8 1 98.44 223 CYS A C 1
ATOM 1777 O O . CYS A 1 223 ? 8.583 -18.689 3.443 1 98.44 223 CYS A O 1
ATOM 1779 N N . ALA A 1 224 ? 9.791 -17.232 4.573 1 97.77 224 ALA A N 1
ATOM 1780 C CA . ALA A 1 224 ? 8.65 -16.443 5.03 1 97.77 224 ALA A CA 1
ATOM 1781 C C . ALA A 1 224 ? 8.024 -15.666 3.876 1 97.77 224 ALA A C 1
ATOM 1783 O O . ALA A 1 224 ? 8.729 -15.2 2.978 1 97.77 224 ALA A O 1
ATOM 1784 N N . ARG A 1 225 ? 6.762 -15.519 3.917 1 98.19 225 ARG A N 1
ATOM 1785 C CA . ARG A 1 225 ? 6.044 -14.725 2.926 1 98.19 225 ARG A CA 1
ATOM 1786 C C . ARG A 1 225 ? 6.396 -13.246 3.05 1 98.19 225 ARG A C 1
ATOM 1788 O O . ARG A 1 225 ? 6.881 -12.803 4.094 1 98.19 225 ARG A O 1
ATOM 1795 N N . ILE A 1 226 ? 6.173 -12.609 2.039 1 96.1 226 ILE A N 1
ATOM 1796 C CA . ILE A 1 226 ? 6.559 -11.203 1.993 1 96.1 226 ILE A CA 1
ATOM 1797 C C . ILE A 1 226 ? 5.342 -10.324 2.273 1 96.1 226 ILE A C 1
ATOM 1799 O O . ILE A 1 226 ? 4.245 -10.596 1.778 1 96.1 226 ILE A O 1
ATOM 1803 N N . GLY A 1 227 ? 5.519 -9.249 3.005 1 91.8 227 GLY A N 1
ATOM 1804 C CA . GLY A 1 227 ? 4.517 -8.201 3.118 1 91.8 227 GLY A CA 1
ATOM 1805 C C . GLY A 1 227 ? 3.453 -8.502 4.156 1 91.8 227 GLY A C 1
ATOM 1806 O O . GLY A 1 227 ? 2.355 -7.943 4.108 1 91.8 227 GLY A O 1
ATOM 1807 N N . ILE A 1 228 ? 3.684 -9.414 5.134 1 93.91 228 ILE A N 1
ATOM 1808 C CA . ILE A 1 228 ? 2.638 -9.782 6.082 1 93.91 228 ILE A CA 1
ATOM 1809 C C . ILE A 1 228 ? 3.154 -9.619 7.51 1 93.91 228 ILE A C 1
ATOM 1811 O O . ILE A 1 228 ? 2.887 -10.459 8.372 1 93.91 228 ILE A O 1
ATOM 1815 N N . GLY A 1 229 ? 3.927 -8.582 7.751 1 85.37 229 GLY A N 1
ATOM 1816 C CA . GLY A 1 229 ? 4.565 -8.345 9.037 1 85.37 229 GLY A CA 1
ATOM 1817 C C . GLY A 1 229 ? 3.575 -8.226 10.18 1 85.37 229 GLY A C 1
ATOM 1818 O O . GLY A 1 229 ? 3.933 -8.433 11.342 1 85.37 229 GLY A O 1
ATOM 1819 N N . SER A 1 230 ? 2.328 -7.963 9.911 1 84.22 230 SER A N 1
ATOM 1820 C CA . SER A 1 230 ? 1.331 -7.737 10.953 1 84.22 230 SER A CA 1
ATOM 1821 C C . SER A 1 230 ? 0.6 -9.027 11.307 1 84.22 230 SER A C 1
ATOM 1823 O O . SER A 1 230 ? -0.303 -9.025 12.147 1 84.22 230 SER A O 1
ATOM 1825 N N . ALA A 1 231 ? 1.017 -10.162 10.79 1 91.14 231 ALA A N 1
ATOM 1826 C CA . ALA A 1 231 ? 0.289 -11.417 10.962 1 91.14 231 ALA A CA 1
ATOM 1827 C C . ALA A 1 231 ? 0.9 -12.256 12.08 1 91.14 231 ALA A C 1
ATOM 1829 O O . ALA A 1 231 ? 0.951 -13.485 11.985 1 91.14 231 ALA A O 1
ATOM 1830 N N . GLY A 1 232 ? 1.485 -11.64 13.097 1 90.14 232 GLY A N 1
ATOM 1831 C CA . GLY A 1 232 ? 2.028 -12.359 14.238 1 90.14 232 GLY A CA 1
ATOM 1832 C C . GLY A 1 232 ? 3.009 -13.447 13.846 1 90.14 232 GLY A C 1
ATOM 1833 O O . GLY A 1 232 ? 3.935 -13.206 13.069 1 90.14 232 GLY A O 1
ATOM 1834 N N . GLU A 1 233 ? 2.718 -14.701 14.35 1 95.05 233 GLU A N 1
ATOM 1835 C CA . GLU A 1 233 ? 3.624 -15.819 14.106 1 95.05 233 GLU A CA 1
ATOM 1836 C C . GLU A 1 233 ? 3.577 -16.259 12.645 1 95.05 233 GLU A C 1
ATOM 1838 O O . GLU A 1 233 ? 4.549 -16.812 12.126 1 95.05 233 GLU A O 1
ATOM 1843 N N . TRP A 1 234 ? 2.474 -16.065 12.021 1 96.28 234 TRP A N 1
ATOM 1844 C CA . TRP A 1 234 ? 2.285 -16.494 10.639 1 96.28 234 TRP A CA 1
ATOM 1845 C C . TRP A 1 234 ? 3.233 -15.751 9.704 1 96.28 234 TRP A C 1
ATOM 1847 O O . TRP A 1 234 ? 3.488 -16.2 8.584 1 96.28 234 TRP A O 1
ATOM 1857 N N . ALA A 1 235 ? 3.731 -14.576 10.167 1 94.28 235 ALA A N 1
ATOM 1858 C CA . ALA A 1 235 ? 4.666 -13.785 9.372 1 94.28 235 ALA A CA 1
ATOM 1859 C C . ALA A 1 235 ? 5.988 -14.524 9.185 1 94.28 235 ALA A C 1
ATOM 1861 O O . ALA A 1 235 ? 6.76 -14.209 8.276 1 94.28 235 ALA A O 1
ATOM 1862 N N . LYS A 1 236 ? 6.249 -15.537 9.959 1 95.68 236 LYS A N 1
ATOM 1863 C CA . LYS A 1 236 ? 7.538 -16.222 9.93 1 95.68 236 LYS A CA 1
ATOM 1864 C C . LYS A 1 236 ? 7.41 -17.611 9.31 1 95.68 236 LYS A C 1
ATOM 1866 O O . LYS A 1 236 ? 8.415 -18.272 9.041 1 95.68 236 LYS A O 1
ATOM 1871 N N . LYS A 1 237 ? 6.186 -18.073 9.116 1 98 237 LYS A N 1
ATOM 1872 C CA . LYS A 1 237 ? 5.992 -19.414 8.572 1 98 237 LYS A CA 1
ATOM 1873 C C . LYS A 1 237 ? 6.564 -19.523 7.162 1 98 237 LYS A C 1
ATOM 1875 O O . LYS A 1 237 ? 6.398 -18.613 6.347 1 98 237 LYS A O 1
ATOM 1880 N N . PRO A 1 238 ? 7.32 -20.596 6.884 1 98.28 238 PRO A N 1
ATOM 1881 C CA . PRO A 1 238 ? 7.933 -20.767 5.565 1 98.28 238 PRO A CA 1
ATOM 1882 C C . PRO A 1 238 ? 6.932 -21.221 4.504 1 98.28 238 PRO A C 1
ATOM 1884 O O . PRO A 1 238 ? 6.964 -22.376 4.073 1 98.28 238 PRO A O 1
ATOM 1887 N N . LEU A 1 239 ? 6.065 -20.295 4.065 1 98.82 239 LEU A N 1
ATOM 1888 C CA . LEU A 1 239 ? 4.977 -20.621 3.15 1 98.82 239 LEU A CA 1
ATOM 1889 C C . LEU A 1 239 ? 5.163 -19.916 1.81 1 98.82 239 LEU A C 1
ATOM 1891 O O . LEU A 1 239 ? 4.217 -19.798 1.029 1 98.82 239 LEU A O 1
ATOM 1895 N N . ARG A 1 240 ? 6.345 -19.381 1.649 1 98.88 240 ARG A N 1
ATOM 1896 C CA . ARG A 1 240 ? 6.807 -18.885 0.357 1 98.88 240 ARG A CA 1
ATOM 1897 C C . ARG A 1 240 ? 7.836 -19.829 -0.256 1 98.88 240 ARG A C 1
ATOM 1899 O O . ARG A 1 240 ? 8.72 -20.329 0.443 1 98.88 240 ARG A O 1
ATOM 1906 N N . PHE A 1 241 ? 7.695 -20.041 -1.541 1 98.89 241 PHE A N 1
ATOM 1907 C CA . PHE A 1 241 ? 8.542 -20.99 -2.254 1 98.89 241 PHE A CA 1
ATOM 1908 C C . PHE A 1 241 ? 9.059 -20.385 -3.553 1 98.89 241 PHE A C 1
ATOM 1910 O O . PHE A 1 241 ? 8.302 -19.755 -4.295 1 98.89 241 PHE A O 1
ATOM 1917 N N . TYR A 1 242 ? 10.312 -20.55 -3.794 1 98.89 242 TYR A N 1
ATOM 1918 C CA . TYR A 1 242 ? 10.815 -20.089 -5.083 1 98.89 242 TYR A CA 1
ATOM 1919 C C . TYR A 1 242 ? 11.98 -20.952 -5.554 1 98.89 242 TYR A C 1
ATOM 1921 O O . TYR A 1 242 ? 12.533 -21.735 -4.779 1 98.89 242 TYR A O 1
ATOM 1929 N N . ILE A 1 243 ? 12.293 -20.941 -6.821 1 98.67 243 ILE A N 1
ATOM 1930 C CA . ILE A 1 243 ? 13.339 -21.752 -7.436 1 98.67 243 ILE A CA 1
ATOM 1931 C C . ILE A 1 243 ? 14.71 -21.179 -7.085 1 98.67 243 ILE A C 1
ATOM 1933 O O . ILE A 1 243 ? 15.016 -20.033 -7.422 1 98.67 243 ILE A O 1
ATOM 1937 N N . LYS A 1 244 ? 15.517 -21.959 -6.485 1 98.03 244 LYS A N 1
ATOM 1938 C CA . LYS A 1 244 ? 16.841 -21.548 -6.027 1 98.03 244 LYS A CA 1
ATOM 1939 C C . LYS A 1 244 ? 17.692 -21.044 -7.189 1 98.03 244 LYS A C 1
ATOM 1941 O O . LYS A 1 244 ? 17.775 -21.695 -8.232 1 98.03 244 LYS A O 1
ATOM 1946 N N . GLY A 1 245 ? 18.244 -19.844 -7.034 1 95.84 245 GLY A N 1
ATOM 1947 C CA . GLY A 1 245 ? 19.203 -19.313 -7.99 1 95.84 245 GLY A CA 1
ATOM 1948 C C . GLY A 1 245 ? 18.547 -18.673 -9.199 1 95.84 245 GLY A C 1
ATOM 1949 O O . GLY A 1 245 ? 19.234 -18.174 -10.092 1 95.84 245 GLY A O 1
ATOM 1950 N N . ASN A 1 246 ? 17.305 -18.715 -9.27 1 97.57 246 ASN A N 1
ATOM 1951 C CA . ASN A 1 246 ? 16.619 -18.132 -10.418 1 97.57 246 ASN A CA 1
ATOM 1952 C C . ASN A 1 246 ? 16.618 -16.608 -10.356 1 97.57 246 ASN A C 1
ATOM 1954 O O . ASN A 1 246 ? 16.21 -16.023 -9.351 1 97.57 246 ASN A O 1
ATOM 1958 N N . LYS A 1 247 ? 17.008 -15.904 -11.344 1 97.12 247 LYS A N 1
ATOM 1959 C CA . LYS A 1 247 ? 17.227 -14.461 -11.329 1 97.12 247 LYS A CA 1
ATOM 1960 C C . LYS A 1 247 ? 15.904 -13.703 -11.395 1 97.12 247 LYS A C 1
ATOM 1962 O O . LYS A 1 247 ? 15.869 -12.487 -11.196 1 97.12 247 LYS A O 1
ATOM 1967 N N . TYR A 1 248 ? 14.795 -14.414 -11.689 1 98.48 248 TYR A N 1
ATOM 1968 C CA . TYR A 1 248 ? 13.504 -13.752 -11.839 1 98.48 248 TYR A CA 1
ATOM 1969 C C . TYR A 1 248 ? 12.73 -13.761 -10.526 1 98.48 248 TYR A C 1
ATOM 1971 O O . TYR A 1 248 ? 11.601 -13.269 -10.46 1 98.48 248 TYR A O 1
ATOM 1979 N N . VAL A 1 249 ? 13.285 -14.34 -9.477 1 98.56 249 VAL A N 1
ATOM 1980 C CA . VAL A 1 249 ? 12.674 -14.317 -8.152 1 98.56 249 VAL A CA 1
ATOM 1981 C C . VAL A 1 249 ? 12.575 -12.877 -7.653 1 98.56 249 VAL A C 1
ATOM 1983 O O . VAL A 1 249 ? 13.512 -12.091 -7.816 1 98.56 249 VAL A O 1
ATOM 1986 N N . SER A 1 250 ? 11.477 -12.587 -7.086 1 98.17 250 SER A N 1
ATOM 1987 C CA . SER A 1 250 ? 11.209 -11.199 -6.725 1 98.17 250 SER A CA 1
ATOM 1988 C C . SER A 1 250 ? 12.158 -10.718 -5.633 1 98.17 250 SER A C 1
ATOM 1990 O O . SER A 1 250 ? 12.691 -9.609 -5.711 1 98.17 250 SER A O 1
ATOM 1992 N N . VAL A 1 251 ? 12.266 -11.476 -4.558 1 97.01 251 VAL A N 1
ATOM 1993 C CA . VAL A 1 251 ? 13.148 -11.17 -3.437 1 97.01 251 VAL A CA 1
ATOM 1994 C C . VAL A 1 251 ? 13.847 -12.443 -2.966 1 97.01 251 VAL A C 1
ATOM 1996 O O . VAL A 1 251 ? 13.192 -13.393 -2.53 1 97.01 251 VAL A O 1
ATOM 1999 N N . ARG A 1 252 ? 15.05 -12.388 -2.98 1 96.7 252 ARG A N 1
ATOM 2000 C CA . ARG A 1 252 ? 15.808 -13.549 -2.527 1 96.7 252 ARG A CA 1
ATOM 2001 C C . ARG A 1 252 ? 16.011 -13.515 -1.016 1 96.7 252 ARG A C 1
ATOM 2003 O O . ARG A 1 252 ? 16.267 -12.454 -0.443 1 96.7 252 ARG A O 1
ATOM 2010 N N . ASP A 1 253 ? 15.849 -14.651 -0.416 1 96.65 253 ASP A N 1
ATOM 2011 C CA . ASP A 1 253 ? 16.158 -14.834 0.999 1 96.65 253 ASP A CA 1
ATOM 2012 C C . ASP A 1 253 ? 17.502 -15.536 1.181 1 96.65 253 ASP A C 1
ATOM 2014 O O . ASP A 1 253 ? 17.572 -16.767 1.16 1 96.65 253 ASP A O 1
ATOM 2018 N N . LYS A 1 254 ? 18.505 -14.768 1.407 1 93.83 254 LYS A N 1
ATOM 2019 C CA . LYS A 1 254 ? 19.866 -15.297 1.445 1 93.83 254 LYS A CA 1
ATOM 2020 C C . LYS A 1 254 ? 20.03 -16.311 2.574 1 93.83 254 LYS A C 1
ATOM 2022 O O . LYS A 1 254 ? 20.724 -17.317 2.415 1 93.83 254 LYS A O 1
ATOM 2027 N N . VAL A 1 255 ? 19.431 -16.043 3.674 1 94.38 255 VAL A N 1
ATOM 2028 C CA . VAL A 1 255 ? 19.531 -16.933 4.827 1 94.38 255 VAL A CA 1
ATOM 2029 C C . VAL A 1 255 ? 18.854 -18.265 4.512 1 94.38 255 VAL A C 1
ATOM 2031 O O . VAL A 1 255 ? 19.418 -19.331 4.77 1 94.38 255 VAL A O 1
ATOM 2034 N N . ALA A 1 256 ? 17.661 -18.195 3.944 1 94.86 256 ALA A N 1
ATOM 2035 C CA . ALA A 1 256 ? 16.942 -19.417 3.593 1 94.86 256 ALA A CA 1
ATOM 2036 C C . ALA A 1 256 ? 17.691 -20.206 2.523 1 94.86 256 ALA A C 1
ATOM 2038 O O . ALA A 1 256 ? 17.697 -21.439 2.543 1 94.86 256 ALA A O 1
ATOM 2039 N N . GLU A 1 257 ? 18.279 -19.484 1.585 1 94.29 257 GLU A N 1
ATOM 2040 C CA . GLU A 1 257 ? 19.036 -20.148 0.529 1 94.29 257 GLU A CA 1
ATOM 2041 C C . GLU A 1 257 ? 20.244 -20.888 1.098 1 94.29 257 GLU A C 1
ATOM 2043 O O . GLU A 1 257 ? 20.617 -21.953 0.602 1 94.29 257 GLU A O 1
ATOM 2048 N N . ALA A 1 258 ? 20.849 -20.341 2.082 1 90.43 258 ALA A N 1
ATOM 2049 C CA . ALA A 1 258 ? 22.016 -20.962 2.704 1 90.43 258 ALA A CA 1
ATOM 2050 C C . ALA A 1 258 ? 21.624 -22.223 3.469 1 90.43 258 ALA A C 1
ATOM 2052 O O . ALA A 1 258 ? 22.416 -23.163 3.575 1 90.43 258 ALA A O 1
ATOM 2053 N N . ASN A 1 259 ? 20.395 -22.294 3.984 1 85.88 259 ASN A N 1
ATOM 2054 C CA . ASN A 1 259 ? 19.929 -23.418 4.789 1 85.88 259 ASN A CA 1
ATOM 2055 C C . ASN A 1 259 ? 19.219 -24.463 3.934 1 85.88 259 ASN A C 1
ATOM 2057 O O . ASN A 1 259 ? 18.74 -25.474 4.452 1 85.88 259 ASN A O 1
ATOM 2061 N N . SER A 1 260 ? 18.947 -24.164 2.676 1 80.17 260 SER A N 1
ATOM 2062 C CA . SER A 1 260 ? 18.229 -25.075 1.79 1 80.17 260 SER A CA 1
ATOM 2063 C C . SER A 1 260 ? 19.183 -26.054 1.115 1 80.17 260 SER A C 1
ATOM 2065 O O . SER A 1 260 ? 20.355 -25.74 0.9 1 80.17 260 SER A O 1
ATOM 2067 N N . MET B 1 1 ? -59.306 8.987 2.605 1 18.63 1 MET B N 1
ATOM 2068 C CA . MET B 1 1 ? -58.569 10.235 2.779 1 18.63 1 MET B CA 1
ATOM 2069 C C . MET B 1 1 ? -58.354 10.539 4.258 1 18.63 1 MET B C 1
ATOM 2071 O O . MET B 1 1 ? -57.406 11.237 4.621 1 18.63 1 MET B O 1
ATOM 2075 N N . PRO B 1 2 ? -59.177 10.161 5.279 1 17.77 2 PRO B N 1
ATOM 2076 C CA . PRO B 1 2 ? -59.59 11.052 6.366 1 17.77 2 PRO B CA 1
ATOM 2077 C C . PRO B 1 2 ? -58.651 10.99 7.569 1 17.77 2 PRO B C 1
ATOM 2079 O O . PRO B 1 2 ? -57.901 10.023 7.722 1 17.77 2 PRO B O 1
ATOM 2082 N N . ARG B 1 3 ? -58.952 11.991 8.502 1 17.93 3 ARG B N 1
ATOM 2083 C CA . ARG B 1 3 ? -58.537 13.075 9.387 1 17.93 3 ARG B CA 1
ATOM 2084 C C . ARG B 1 3 ? -58.415 12.589 10.827 1 17.93 3 ARG B C 1
ATOM 2086 O O . ARG B 1 3 ? -59.421 12.423 11.52 1 17.93 3 ARG B O 1
ATOM 2093 N N . LYS B 1 4 ? -57.611 11.478 11.02 1 20.31 4 LYS B N 1
ATOM 2094 C CA . LYS B 1 4 ? -57.498 10.809 12.313 1 20.31 4 LYS B CA 1
ATOM 2095 C C . LYS B 1 4 ? -57.126 11.799 13.413 1 20.31 4 LYS B C 1
ATOM 2097 O O . LYS B 1 4 ? -56.079 12.445 13.346 1 20.31 4 LYS B O 1
ATOM 2102 N N . ARG B 1 5 ? -58.083 12.134 14.153 1 18.39 5 ARG B N 1
ATOM 2103 C CA . ARG B 1 5 ? -58.421 13.138 15.157 1 18.39 5 ARG B CA 1
ATOM 2104 C C . ARG B 1 5 ? -57.483 13.05 16.356 1 18.39 5 ARG B C 1
ATOM 2106 O O . ARG B 1 5 ? -56.887 12.001 16.61 1 18.39 5 ARG B O 1
ATOM 2113 N N . GLN B 1 6 ? -57.445 14.069 17.38 1 15.96 6 GLN B N 1
ATOM 2114 C CA . GLN B 1 6 ? -56.81 15.257 17.942 1 15.96 6 GLN B CA 1
ATOM 2115 C C . GLN B 1 6 ? -56.581 15.1 19.443 1 15.96 6 GLN B C 1
ATOM 2117 O O . GLN B 1 6 ? -55.948 15.951 20.071 1 15.96 6 GLN B O 1
ATOM 2122 N N . ARG B 1 7 ? -56.955 13.915 20.15 1 16.55 7 ARG B N 1
ATOM 2123 C CA . ARG B 1 7 ? -57.588 14.243 21.423 1 16.55 7 ARG B CA 1
ATOM 2124 C C . ARG B 1 7 ? -56.549 14.646 22.464 1 16.55 7 ARG B C 1
ATOM 2126 O O . ARG B 1 7 ? -55.504 14.003 22.586 1 16.55 7 ARG B O 1
ATOM 2133 N N . VAL B 1 8 ? -56.692 15.825 23.247 1 17 8 VAL B N 1
ATOM 2134 C CA . VAL B 1 8 ? -56.125 17.001 23.899 1 17 8 VAL B CA 1
ATOM 2135 C C . VAL B 1 8 ? -55.887 16.708 25.378 1 17 8 VAL B C 1
ATOM 2137 O O . VAL B 1 8 ? -56.839 16.583 26.153 1 17 8 VAL B O 1
ATOM 2140 N N . GLN B 1 9 ? -55.155 15.599 25.606 1 17.28 9 GLN B N 1
ATOM 2141 C CA . GLN B 1 9 ? -55.219 15.042 26.953 1 17.28 9 GLN B CA 1
ATOM 2142 C C . GLN B 1 9 ? -54.737 16.053 27.99 1 17.28 9 GLN B C 1
ATOM 2144 O O . GLN B 1 9 ? -53.657 16.629 27.847 1 17.28 9 GLN B O 1
ATOM 2149 N N . THR B 1 10 ? -55.471 16.445 28.935 1 15.92 10 THR B N 1
ATOM 2150 C CA . THR B 1 10 ? -55.792 17.549 29.833 1 15.92 10 THR B CA 1
ATOM 2151 C C . THR B 1 10 ? -54.852 17.558 31.035 1 15.92 10 THR B C 1
ATOM 2153 O O . THR B 1 10 ? -54.709 16.546 31.726 1 15.92 10 THR B O 1
ATOM 2156 N N . LEU B 1 11 ? -53.909 18.674 31.287 1 17.05 11 LEU B N 1
ATOM 2157 C CA . LEU B 1 11 ? -52.654 19.238 31.772 1 17.05 11 LEU B CA 1
ATOM 2158 C C . LEU B 1 11 ? -52.741 19.556 33.261 1 17.05 11 LEU B C 1
ATOM 2160 O O . LEU B 1 11 ? -51.85 20.204 33.815 1 17.05 11 LEU B O 1
ATOM 2164 N N . HIS B 1 12 ? -53.458 18.606 33.937 1 15.52 12 HIS B N 1
ATOM 2165 C CA . HIS B 1 12 ? -54.082 19.303 35.055 1 15.52 12 HIS B CA 1
ATOM 2166 C C . HIS B 1 12 ? -53.038 19.79 36.053 1 15.52 12 HIS B C 1
ATOM 2168 O O . HIS B 1 12 ? -51.89 19.339 36.028 1 15.52 12 HIS B O 1
ATOM 2174 N N . ASN B 1 13 ? -53.184 19.67 37.315 1 16.47 13 ASN B N 1
ATOM 2175 C CA . ASN B 1 13 ? -53.422 20.64 38.379 1 16.47 13 ASN B CA 1
ATOM 2176 C C . ASN B 1 13 ? -52.22 20.755 39.312 1 16.47 13 ASN B C 1
ATOM 2178 O O . ASN B 1 13 ? -51.815 19.772 39.934 1 16.47 13 ASN B O 1
ATOM 2182 N N . ALA B 1 14 ? -51.327 21.633 39.121 1 16.3 14 ALA B N 1
ATOM 2183 C CA . ALA B 1 14 ? -49.986 22.084 39.484 1 16.3 14 ALA B CA 1
ATOM 2184 C C . ALA B 1 14 ? -49.951 22.603 40.919 1 16.3 14 ALA B C 1
ATOM 2186 O O . ALA B 1 14 ? -48.915 23.079 41.389 1 16.3 14 ALA B O 1
ATOM 2187 N N . PRO B 1 15 ? -50.599 22.118 41.778 1 16.68 15 PRO B N 1
ATOM 2188 C CA . PRO B 1 15 ? -50.949 23.245 42.647 1 16.68 15 PRO B CA 1
ATOM 2189 C C . PRO B 1 15 ? -49.857 23.568 43.664 1 16.68 15 PRO B C 1
ATOM 2191 O O . PRO B 1 15 ? -50.061 24.4 44.551 1 16.68 15 PRO B O 1
ATOM 2194 N N . CYS B 1 16 ? -48.649 23.478 43.381 1 15.74 16 CYS B N 1
ATOM 2195 C CA . CYS B 1 16 ? -47.545 23.38 44.33 1 15.74 16 CYS B CA 1
ATOM 2196 C C . CYS B 1 16 ? -47.513 24.591 45.255 1 15.74 16 CYS B C 1
ATOM 2198 O O . CYS B 1 16 ? -47.476 25.732 44.791 1 15.74 16 CYS B O 1
ATOM 2200 N N . LYS B 1 17 ? -47.581 24.385 46.442 1 15.44 17 LYS B N 1
ATOM 2201 C CA . LYS B 1 17 ? -47.975 25.025 47.693 1 15.44 17 LYS B CA 1
ATOM 2202 C C . LYS B 1 17 ? -46.935 26.05 48.138 1 15.44 17 LYS B C 1
ATOM 2204 O O . LYS B 1 17 ? -45.742 25.885 47.875 1 15.44 17 LYS B O 1
ATOM 2209 N N . MET B 1 18 ? -47.165 27.309 48.588 1 17.26 18 MET B N 1
ATOM 2210 C CA . MET B 1 18 ? -46.94 28.744 48.733 1 17.26 18 MET B CA 1
ATOM 2211 C C . MET B 1 18 ? -46.031 29.035 49.922 1 17.26 18 MET B C 1
ATOM 2213 O O . MET B 1 18 ? -45.818 30.196 50.278 1 17.26 18 MET B O 1
ATOM 2217 N N . VAL B 1 19 ? -45.072 28.185 50.233 1 15.51 19 VAL B N 1
ATOM 2218 C CA . VAL B 1 19 ? -44.615 28.296 51.614 1 15.51 19 VAL B CA 1
ATOM 2219 C C . VAL B 1 19 ? -44.202 29.737 51.907 1 15.51 19 VAL B C 1
ATOM 2221 O O . VAL B 1 19 ? -43.565 30.388 51.077 1 15.51 19 VAL B O 1
ATOM 2224 N N . LEU B 1 20 ? -44.619 30.602 52.907 1 15.79 20 LEU B N 1
ATOM 2225 C CA . LEU B 1 20 ? -44.978 31.913 53.435 1 15.79 20 LEU B CA 1
ATOM 2226 C C . LEU B 1 20 ? -43.75 32.636 53.976 1 15.79 20 LEU B C 1
ATOM 2228 O O . LEU B 1 20 ? -43.843 33.786 54.413 1 15.79 20 LEU B O 1
ATOM 2232 N N . LEU B 1 21 ? -42.545 32.237 54.097 1 18.24 21 LEU B N 1
ATOM 2233 C CA . LEU B 1 21 ? -41.945 32.762 55.318 1 18.24 21 LEU B CA 1
ATOM 2234 C C . LEU B 1 21 ? -41.789 34.277 55.24 1 18.24 21 LEU B C 1
ATOM 2236 O O . LEU B 1 21 ? -41.522 34.823 54.167 1 18.24 21 LEU B O 1
ATOM 2240 N N . GLU B 1 22 ? -41.833 35.183 56.347 1 16.7 22 GLU B N 1
ATOM 2241 C CA . GLU B 1 22 ? -42.373 36.441 56.854 1 16.7 22 GLU B CA 1
ATOM 2242 C C . GLU B 1 22 ? -41.368 37.578 56.692 1 16.7 22 GLU B C 1
ATOM 2244 O O . GLU B 1 22 ? -41.746 38.751 56.678 1 16.7 22 GLU B O 1
ATOM 2249 N N . SER B 1 23 ? -40.11 37.462 56.618 1 19.12 23 SER B N 1
ATOM 2250 C CA . SER B 1 23 ? -39.297 38.43 57.346 1 19.12 23 SER B CA 1
ATOM 2251 C C . SER B 1 23 ? -39.37 39.81 56.7 1 19.12 23 SER B C 1
ATOM 2253 O O . SER B 1 23 ? -39.176 39.946 55.49 1 19.12 23 SER B O 1
ATOM 2255 N N . THR B 1 24 ? -39.766 40.875 57.237 1 17.34 24 THR B N 1
ATOM 2256 C CA . THR B 1 24 ? -40.382 42.161 56.931 1 17.34 24 THR B CA 1
ATOM 2257 C C . THR B 1 24 ? -39.319 43.214 56.632 1 17.34 24 THR B C 1
ATOM 2259 O O . THR B 1 24 ? -39.641 44.328 56.213 1 17.34 24 THR B O 1
ATOM 2262 N N . GLU B 1 25 ? -38.169 43.208 57.018 1 19.7 25 GLU B N 1
ATOM 2263 C CA . GLU B 1 25 ? -37.811 44.546 57.478 1 19.7 25 GLU B CA 1
ATOM 2264 C C . GLU B 1 25 ? -37.921 45.565 56.347 1 19.7 25 GLU B C 1
ATOM 2266 O O . GLU B 1 25 ? -37.933 45.197 55.171 1 19.7 25 GLU B O 1
ATOM 2271 N N . GLN B 1 26 ? -37.251 46.921 56.384 1 21.04 26 GLN B N 1
ATOM 2272 C CA . GLN B 1 26 ? -37.572 48.344 56.341 1 21.04 26 GLN B CA 1
ATOM 2273 C C . GLN B 1 26 ? -37.473 48.888 54.919 1 21.04 26 GLN B C 1
ATOM 2275 O O . GLN B 1 26 ? -36.861 48.262 54.051 1 21.04 26 GLN B O 1
ATOM 2280 N N . ASN B 1 27 ? -37.503 50.293 54.592 1 20.06 27 ASN B N 1
ATOM 2281 C CA . ASN B 1 27 ? -38.146 51.228 53.674 1 20.06 27 ASN B CA 1
ATOM 2282 C C . ASN B 1 27 ? -37.289 51.475 52.436 1 20.06 27 ASN B C 1
ATOM 2284 O O . ASN B 1 27 ? -37.81 51.56 51.322 1 20.06 27 ASN B O 1
ATOM 2288 N N . GLU B 1 28 ? -36 51.942 52.373 1 23.44 28 GLU B N 1
ATOM 2289 C CA . GLU B 1 28 ? -35.818 53.224 51.699 1 23.44 28 GLU B CA 1
ATOM 2290 C C . GLU B 1 28 ? -35.99 53.084 50.19 1 23.44 28 GLU B C 1
ATOM 2292 O O . GLU B 1 28 ? -35.93 51.976 49.653 1 23.44 28 GLU B O 1
ATOM 2297 N N . PRO B 1 29 ? -35.39 54.235 49.15 1 25.77 29 PRO B N 1
ATOM 2298 C CA . PRO B 1 29 ? -35.791 55.186 48.112 1 25.77 29 PRO B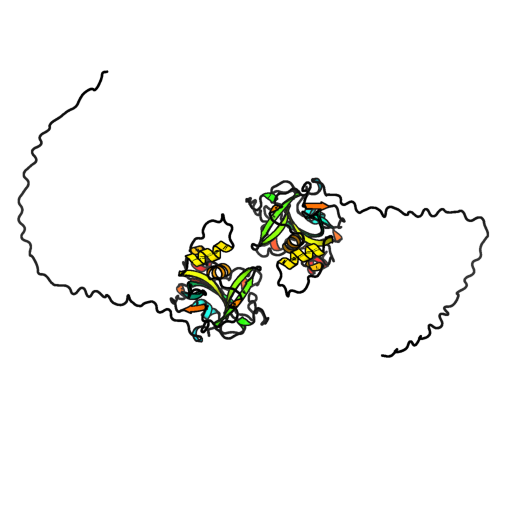 CA 1
ATOM 2299 C C . PRO B 1 29 ? -35.528 54.666 46.701 1 25.77 29 PRO B C 1
ATOM 2301 O O . PRO B 1 29 ? -34.858 53.644 46.531 1 25.77 29 PRO B O 1
ATOM 2304 N N . PRO B 1 30 ? -35.179 55.757 45.63 1 25.63 30 PRO B N 1
ATOM 2305 C CA . PRO B 1 30 ? -35.457 55.798 44.193 1 25.63 30 PRO B CA 1
ATOM 2306 C C . PRO B 1 30 ? -34.495 54.934 43.381 1 25.63 30 PRO B C 1
ATOM 2308 O O . PRO B 1 30 ? -33.383 54.649 43.833 1 25.63 30 PRO B O 1
ATOM 2311 N N . SER B 1 31 ? -34.913 54.201 42.382 1 23.17 31 SER B N 1
ATOM 2312 C CA . SER B 1 31 ? -34.4 53.162 41.494 1 23.17 31 SER B CA 1
ATOM 2313 C C . SER B 1 31 ? -33.338 53.717 40.55 1 23.17 31 SER B C 1
ATOM 2315 O O . SER B 1 31 ? -33.61 54.631 39.77 1 23.17 31 SER B O 1
ATOM 2317 N N . SER B 1 32 ? -32.176 53.72 41.071 1 22.05 32 SER B N 1
ATOM 2318 C CA . SER B 1 32 ? -31.121 54.211 40.191 1 22.05 32 SER B CA 1
ATOM 2319 C C . SER B 1 32 ? -31.082 53.427 38.884 1 22.05 32 SER B C 1
ATOM 2321 O O . SER B 1 32 ? -31.334 52.22 38.87 1 22.05 32 SER B O 1
ATOM 2323 N N . CYS B 1 33 ? -31.053 54.025 37.602 1 22.29 33 CYS B N 1
ATOM 2324 C CA . CYS B 1 33 ? -31.056 53.704 36.179 1 22.29 33 CYS B CA 1
ATOM 2325 C C . CYS B 1 33 ? -29.857 52.837 35.813 1 22.29 33 CYS B C 1
ATOM 2327 O O . CYS B 1 33 ? -28.723 53.319 35.784 1 22.29 33 CYS B O 1
ATOM 2329 N N . SER B 1 34 ? -29.662 51.807 36.598 1 21.94 34 SER B N 1
ATOM 2330 C CA . SER B 1 34 ? -28.412 51.191 36.167 1 21.94 34 SER B CA 1
ATOM 2331 C C . SER B 1 34 ? -28.436 50.876 34.675 1 21.94 34 SER B C 1
ATOM 2333 O O . SER B 1 34 ? -29.296 50.128 34.207 1 21.94 34 SER B O 1
ATOM 2335 N N . GLU B 1 35 ? -27.907 51.736 33.823 1 27.19 35 GLU B N 1
ATOM 2336 C CA . GLU B 1 35 ? -27.725 51.538 32.388 1 27.19 35 GLU B CA 1
ATOM 2337 C C . GLU B 1 35 ? -26.986 50.235 32.1 1 27.19 35 GLU B C 1
ATOM 2339 O O . GLU B 1 35 ? -25.899 50.001 32.634 1 27.19 35 GLU B O 1
ATOM 2344 N N . GLU B 1 36 ? -27.73 49.11 32.118 1 28.07 36 GLU B N 1
ATOM 2345 C CA . GLU B 1 36 ? -27.24 47.814 31.66 1 28.07 36 GLU B CA 1
ATOM 2346 C C . GLU B 1 36 ? -26.402 47.957 30.392 1 28.07 36 GLU B C 1
ATOM 2348 O O . GLU B 1 36 ? -26.914 48.362 29.346 1 28.07 36 GLU B O 1
ATOM 2353 N N . GLN B 1 37 ? -25.276 48.498 30.587 1 28.27 37 GLN B N 1
ATOM 2354 C CA . GLN B 1 37 ? -24.484 48.508 29.362 1 28.27 37 GLN B CA 1
ATOM 2355 C C . GLN B 1 37 ? -24.373 47.107 28.767 1 28.27 37 GLN B C 1
ATOM 2357 O O . GLN B 1 37 ? -24.066 46.148 29.477 1 28.27 37 GLN B O 1
ATOM 2362 N N . ASN B 1 38 ? -25.374 46.719 27.907 1 28.93 38 ASN B N 1
ATOM 2363 C CA . ASN B 1 38 ? -25.389 45.585 26.99 1 28.93 38 ASN B CA 1
ATOM 2364 C C . ASN B 1 38 ? -24.004 45.316 26.408 1 28.93 38 ASN B C 1
ATOM 2366 O O . ASN B 1 38 ? -23.482 46.125 25.637 1 28.93 38 ASN B O 1
ATOM 2370 N N . PRO B 1 39 ? -23.084 44.781 27.204 1 25.65 39 PRO B N 1
ATOM 2371 C CA . PRO B 1 39 ? -21.849 44.564 26.447 1 25.65 39 PRO B CA 1
ATOM 2372 C C . PRO B 1 39 ? -22.083 43.809 25.14 1 25.65 39 PRO B C 1
ATOM 2374 O O . PRO B 1 39 ? -22.406 42.619 25.159 1 25.65 39 PRO B O 1
ATOM 2377 N N . LYS B 1 40 ? -22.979 44.231 24.231 1 30.93 40 LYS B N 1
ATOM 2378 C CA . LYS B 1 40 ? -22.947 43.798 22.837 1 30.93 40 LYS B CA 1
ATOM 2379 C C . LYS B 1 40 ? -21.513 43.585 22.361 1 30.93 40 LYS B C 1
ATOM 2381 O O . LYS B 1 40 ? -20.881 44.509 21.843 1 30.93 40 LYS B O 1
ATOM 2386 N N . MET B 1 41 ? -20.71 43.191 23.407 1 27.12 41 MET B N 1
ATOM 2387 C CA . MET B 1 41 ? -19.396 43.138 22.773 1 27.12 41 MET B CA 1
ATOM 2388 C C . MET B 1 41 ? -19.499 42.594 21.352 1 27.12 41 MET B C 1
ATOM 2390 O O . MET B 1 41 ? -20.52 42.014 20.977 1 27.12 41 MET B O 1
ATOM 2394 N N . SER B 1 42 ? -18.158 42.082 20.823 1 29.65 42 SER B N 1
ATOM 2395 C CA . SER B 1 42 ? -17.376 41.899 19.604 1 29.65 42 SER B CA 1
ATOM 2396 C C . SER B 1 42 ? -17.796 40.634 18.864 1 29.65 42 SER B C 1
ATOM 2398 O O . SER B 1 42 ? -17.379 39.531 19.223 1 29.65 42 SER B O 1
ATOM 2400 N N . ARG B 1 43 ? -18.981 40.296 18.88 1 34.63 43 ARG B N 1
ATOM 2401 C CA . ARG B 1 43 ? -19.347 39.196 17.993 1 34.63 43 ARG B CA 1
ATOM 2402 C C . ARG B 1 43 ? -18.526 39.231 16.709 1 34.63 43 ARG B C 1
ATOM 2404 O O . ARG B 1 43 ? -18.633 38.331 15.873 1 34.63 43 ARG B O 1
ATOM 2411 N N . TYR B 1 44 ? -18.523 40.478 16.354 1 35.18 44 TYR B N 1
ATOM 2412 C CA . TYR B 1 44 ? -17.875 40.601 15.053 1 35.18 44 TYR B CA 1
ATOM 2413 C C . TYR B 1 44 ? -16.438 40.095 15.109 1 35.18 44 TYR B C 1
ATOM 2415 O O . TYR B 1 44 ? -15.509 40.802 14.711 1 35.18 44 TYR B O 1
ATOM 2423 N N . PHE B 1 45 ? -15.891 39.668 16.251 1 36.83 45 PHE B N 1
ATOM 2424 C CA . PHE B 1 45 ? -14.577 39.099 15.976 1 36.83 45 PHE B CA 1
ATOM 2425 C C . PHE B 1 45 ? -14.637 38.143 14.79 1 36.83 45 PHE B C 1
ATOM 2427 O O . PHE B 1 45 ? -15.197 37.05 14.895 1 36.83 45 PHE B O 1
ATOM 2434 N N . GLN B 1 46 ? -15.048 38.545 13.654 1 40.55 46 GLN B N 1
ATOM 2435 C CA . GLN B 1 46 ? -14.717 37.799 12.445 1 40.55 46 GLN B CA 1
ATOM 2436 C C . GLN B 1 46 ? -13.455 36.964 12.641 1 40.55 46 GLN B C 1
ATOM 2438 O O . GLN B 1 46 ? -12.417 37.486 13.054 1 40.55 46 GLN B O 1
ATOM 2443 N N . ASN B 1 47 ? -13.427 35.792 13.326 1 48.81 47 ASN B N 1
ATOM 2444 C CA . ASN B 1 47 ? -12.299 34.873 13.435 1 48.81 47 ASN B CA 1
ATOM 2445 C C . ASN B 1 47 ? -11.239 35.16 12.376 1 48.81 47 ASN B C 1
ATOM 2447 O O . ASN B 1 47 ? -11.476 34.959 11.183 1 48.81 47 ASN B O 1
ATOM 2451 N N . LEU B 1 48 ? -10.554 36.305 12.399 1 60.52 48 LEU B N 1
ATOM 2452 C CA . LEU B 1 48 ? -9.496 36.753 11.5 1 60.52 48 LEU B CA 1
ATOM 2453 C C . LEU B 1 48 ? -8.639 35.578 11.042 1 60.52 48 LEU B C 1
ATOM 2455 O O . LEU B 1 48 ? -8.146 34.805 11.866 1 60.52 48 LEU B O 1
ATOM 2459 N N . LYS B 1 49 ? -9 35.118 9.771 1 84.94 49 LYS B N 1
ATOM 2460 C CA . LYS B 1 49 ? -8.124 34.183 9.07 1 84.94 49 LYS B CA 1
ATOM 2461 C C . LYS B 1 49 ? -6.688 34.696 9.036 1 84.94 49 LYS B C 1
ATOM 2463 O O . LYS B 1 49 ? -6.311 35.442 8.129 1 84.94 49 LYS B O 1
ATOM 2468 N N . VAL B 1 50 ? -5.952 34.548 10.21 1 93.02 50 VAL B N 1
ATOM 2469 C CA . VAL B 1 50 ? -4.568 34.997 10.324 1 93.02 50 VAL B CA 1
ATOM 2470 C C . VAL B 1 50 ? -3.623 33.869 9.917 1 93.02 50 VAL B C 1
ATOM 2472 O O . VAL B 1 50 ? -3.634 32.793 10.52 1 93.02 50 VAL B O 1
ATOM 2475 N N . ARG B 1 51 ? -2.857 34.158 8.93 1 96.81 51 ARG B N 1
ATOM 2476 C CA . ARG B 1 51 ? -1.848 33.203 8.481 1 96.81 51 ARG B CA 1
ATOM 2477 C C . ARG B 1 51 ? -0.76 33.021 9.534 1 96.81 51 ARG B C 1
ATOM 2479 O O . ARG B 1 51 ? -0.298 33.995 10.132 1 96.81 51 ARG B O 1
ATOM 2486 N N . LEU B 1 52 ? -0.443 31.857 9.74 1 97.91 52 LEU B N 1
ATOM 2487 C CA . LEU B 1 52 ? 0.653 31.589 10.666 1 97.91 52 LEU B CA 1
ATOM 2488 C C . LEU B 1 52 ? 1.981 32.064 10.087 1 97.91 52 LEU B C 1
ATOM 2490 O O . LEU B 1 52 ? 2.309 31.756 8.939 1 97.91 52 LEU B O 1
ATOM 2494 N N . PRO B 1 53 ? 2.748 32.791 10.849 1 97.25 53 PRO B N 1
ATOM 2495 C CA . PRO B 1 53 ? 4.023 33.319 10.356 1 97.25 53 PRO B CA 1
ATOM 2496 C C . PRO B 1 53 ? 5.136 32.273 10.362 1 97.25 53 PRO B C 1
ATOM 2498 O O . PRO B 1 53 ? 4.986 31.211 10.971 1 97.25 53 PRO B O 1
ATOM 2501 N N . SER B 1 54 ? 6.202 32.573 9.736 1 97.65 54 SER B N 1
ATOM 2502 C CA . SER B 1 54 ? 7.334 31.663 9.597 1 97.65 54 SER B CA 1
ATOM 2503 C C . SER B 1 54 ? 7.855 31.216 10.959 1 97.65 54 SER B C 1
ATOM 2505 O O . SER B 1 54 ? 8.269 30.067 11.125 1 97.65 54 SER B O 1
ATOM 2507 N N . GLU B 1 55 ? 7.8 32.073 11.947 1 97.53 55 GLU B N 1
ATOM 2508 C CA . GLU B 1 55 ? 8.321 31.791 13.281 1 97.53 55 GLU B CA 1
ATOM 2509 C C . GLU B 1 55 ? 7.534 30.672 13.957 1 97.53 55 GLU B C 1
ATOM 2511 O O . GLU B 1 55 ? 8.074 29.94 14.789 1 97.53 55 GLU B O 1
ATOM 2516 N N . PHE B 1 56 ? 6.35 30.62 13.643 1 98.1 56 PHE B N 1
ATOM 2517 C CA . PHE B 1 56 ? 5.481 29.608 14.231 1 98.1 56 PHE B CA 1
ATOM 2518 C C . PHE B 1 56 ? 6.037 28.21 13.988 1 98.1 56 PHE B C 1
ATOM 2520 O O . PHE B 1 56 ? 5.939 27.338 14.854 1 98.1 56 PHE B O 1
ATOM 2527 N N . TYR B 1 57 ? 6.637 27.996 12.83 1 98.66 57 TYR B N 1
ATOM 2528 C CA . TYR B 1 57 ? 7.048 26.666 12.395 1 98.66 57 TYR B CA 1
ATOM 2529 C C . TYR B 1 57 ? 8.404 26.294 12.983 1 98.66 57 TYR B C 1
ATOM 2531 O O . TYR B 1 57 ? 8.796 25.125 12.965 1 98.66 57 TYR B O 1
ATOM 2539 N N . ASN B 1 58 ? 9.101 27.268 13.443 1 98.25 58 ASN B N 1
ATOM 2540 C CA . ASN B 1 58 ? 10.447 27.038 13.957 1 98.25 58 ASN B CA 1
ATOM 2541 C C . ASN B 1 58 ? 10.417 26.461 15.37 1 98.25 58 ASN B C 1
ATOM 2543 O O . ASN B 1 58 ? 10.816 27.128 16.326 1 98.25 58 ASN B O 1
ATOM 2547 N N . GLN B 1 59 ? 9.933 25.295 15.479 1 97.83 59 GLN B N 1
ATOM 2548 C CA . GLN B 1 59 ? 9.79 24.528 16.712 1 97.83 59 GLN B CA 1
ATOM 2549 C C . GLN B 1 59 ? 10.301 23.101 16.535 1 97.83 59 GLN B C 1
ATOM 2551 O O . GLN B 1 59 ? 10.325 22.579 15.419 1 97.83 59 GLN B O 1
ATOM 2556 N N . PRO B 1 60 ? 10.743 22.529 17.751 1 98.52 60 PRO B N 1
ATOM 2557 C CA . PRO B 1 60 ? 11.043 21.1 17.647 1 98.52 60 PRO B CA 1
ATOM 2558 C C . PRO B 1 60 ? 9.867 20.287 17.111 1 98.52 60 PRO B C 1
ATOM 2560 O O . PRO B 1 60 ? 8.709 20.643 17.344 1 98.52 60 PRO B O 1
ATOM 2563 N N . CYS B 1 61 ? 10.128 19.245 16.501 1 98.8 61 CYS B N 1
ATOM 2564 C CA . CYS B 1 61 ? 9.18 18.492 15.687 1 98.8 61 CYS B CA 1
ATOM 2565 C C . CYS B 1 61 ? 7.968 18.072 16.51 1 98.8 61 CYS B C 1
ATOM 2567 O O . CYS B 1 61 ? 6.828 18.241 16.075 1 98.8 61 CYS B O 1
ATOM 2569 N N . ILE B 1 62 ? 8.163 17.532 17.68 1 98.81 62 ILE B N 1
ATOM 2570 C CA . ILE B 1 62 ? 7.075 17.065 18.532 1 98.81 62 ILE B CA 1
ATOM 2571 C C . ILE B 1 62 ? 6.201 18.246 18.947 1 98.81 62 ILE B C 1
ATOM 2573 O O . ILE B 1 62 ? 4.971 18.163 18.904 1 98.81 62 ILE B O 1
ATOM 2577 N N . GLU B 1 63 ? 6.842 19.32 19.307 1 98.63 63 GLU B N 1
ATOM 2578 C CA . GLU B 1 63 ? 6.114 20.522 19.704 1 98.63 63 GLU B CA 1
ATOM 2579 C C . GLU B 1 63 ? 5.313 21.092 18.537 1 98.63 63 GLU B C 1
ATOM 2581 O O . GLU B 1 63 ? 4.166 21.511 18.711 1 98.63 63 GLU B O 1
ATOM 2586 N N . LEU B 1 64 ? 5.943 21.081 17.418 1 98.83 64 LEU B N 1
ATOM 2587 C CA . LEU B 1 64 ? 5.244 21.585 16.241 1 98.83 64 LEU B CA 1
ATOM 2588 C C . LEU B 1 64 ? 4.02 20.731 15.928 1 98.83 64 LEU B C 1
ATOM 2590 O O . LEU B 1 64 ? 2.955 21.262 15.603 1 98.83 64 LEU B O 1
ATOM 2594 N N . ALA B 1 65 ? 4.194 19.417 16.005 1 98.9 65 ALA B N 1
ATOM 2595 C CA . ALA B 1 65 ? 3.084 18.504 15.744 1 98.9 65 ALA B CA 1
ATOM 2596 C C . ALA B 1 65 ? 1.893 18.817 16.645 1 98.9 65 ALA B C 1
ATOM 2598 O O . ALA B 1 65 ? 0.753 18.874 16.179 1 98.9 65 ALA B O 1
ATOM 2599 N N . LYS B 1 66 ? 2.152 19.031 17.883 1 98.8 66 LYS B N 1
ATOM 2600 C CA . LYS B 1 66 ? 1.094 19.365 18.832 1 98.8 66 LYS B CA 1
ATOM 2601 C C . LYS B 1 66 ? 0.511 20.746 18.541 1 98.8 66 LYS B C 1
ATOM 2603 O O . LYS B 1 66 ? -0.702 20.944 18.629 1 98.8 66 LYS B O 1
ATOM 2608 N N . SER B 1 67 ? 1.352 21.67 18.175 1 98.66 67 SER B N 1
ATOM 2609 C CA . SER B 1 67 ? 0.905 23.033 17.905 1 98.66 67 SER B CA 1
ATOM 2610 C C . SER B 1 67 ? 0.026 23.09 16.66 1 98.66 67 SER B C 1
ATOM 2612 O O . SER B 1 67 ? -0.782 24.009 16.505 1 98.66 67 SER B O 1
ATOM 2614 N N . PHE B 1 68 ? 0.201 22.114 15.767 1 98.81 68 PHE B N 1
ATOM 2615 C CA . PHE B 1 68 ? -0.597 22.063 14.548 1 98.81 68 PHE B CA 1
ATOM 2616 C C . PHE B 1 68 ? -2.051 21.733 14.866 1 98.81 68 PHE B C 1
ATOM 2618 O O . PHE B 1 68 ? -2.957 22.121 14.127 1 98.81 68 PHE B O 1
ATOM 2625 N N . LEU B 1 69 ? -2.232 20.949 15.961 1 98.87 69 LEU B N 1
ATOM 2626 C CA . LEU B 1 69 ? -3.6 20.578 16.307 1 98.87 69 LEU B CA 1
ATOM 2627 C C . LEU B 1 69 ? -4.451 21.818 16.56 1 98.87 69 LEU B C 1
ATOM 2629 O O . LEU B 1 69 ? -4.049 22.71 17.31 1 98.87 69 LEU B O 1
ATOM 2633 N N . GLY B 1 70 ? -5.545 21.899 15.865 1 98.64 70 GLY B N 1
ATOM 2634 C CA . GLY B 1 70 ? -6.452 23.025 16.015 1 98.64 70 GLY B CA 1
ATOM 2635 C C . GLY B 1 70 ? -6.245 24.102 14.967 1 98.64 70 GLY B C 1
ATOM 2636 O O . GLY B 1 70 ? -7.121 24.943 14.752 1 98.64 70 GLY B O 1
ATOM 2637 N N . GLN B 1 71 ? -5.096 24.095 14.329 1 98.65 71 GLN B N 1
ATOM 2638 C CA . GLN B 1 71 ? -4.849 25.065 13.267 1 98.65 71 GLN B CA 1
ATOM 2639 C C . GLN B 1 71 ? -5.612 24.697 11.997 1 98.65 71 GLN B C 1
ATOM 2641 O O . GLN B 1 71 ? -6.114 23.578 11.871 1 98.65 71 GLN B O 1
ATOM 2646 N N . VAL B 1 72 ? -5.708 25.633 11.102 1 98.73 72 VAL B N 1
ATOM 2647 C CA . VAL B 1 72 ? -6.534 25.448 9.914 1 98.73 72 VAL B CA 1
ATOM 2648 C C . VAL B 1 72 ? -5.65 25.423 8.669 1 98.73 72 VAL B C 1
ATOM 2650 O O . VAL B 1 72 ? -4.895 26.365 8.417 1 98.73 72 VAL B O 1
ATOM 2653 N N . LEU B 1 73 ? -5.712 24.359 7.899 1 98.66 73 LEU B N 1
ATOM 2654 C CA . LEU B 1 73 ? -5.074 24.254 6.592 1 98.66 73 LEU B CA 1
ATOM 2655 C C . LEU B 1 73 ? -5.995 24.776 5.494 1 98.66 73 LEU B C 1
ATOM 2657 O O . LEU B 1 73 ? -7.171 24.411 5.439 1 98.66 73 LEU B O 1
ATOM 2661 N N . VAL B 1 74 ? -5.441 25.604 4.643 1 98.53 74 VAL B N 1
ATOM 2662 C CA . VAL B 1 74 ? -6.228 26.216 3.577 1 98.53 74 VAL B CA 1
ATOM 2663 C C . VAL B 1 74 ? -5.592 25.909 2.223 1 98.53 74 VAL B C 1
ATOM 2665 O O . VAL B 1 74 ? -4.375 26.028 2.06 1 98.53 74 VAL B O 1
ATOM 2668 N N . HIS B 1 75 ? -6.368 25.461 1.331 1 98.49 75 HIS B N 1
ATOM 2669 C CA . HIS B 1 75 ? -5.975 25.346 -0.069 1 98.49 75 HIS B CA 1
ATOM 2670 C C . HIS B 1 75 ? -6.896 26.163 -0.969 1 98.49 75 HIS B C 1
ATOM 2672 O O . HIS B 1 75 ? -8.107 25.932 -0.999 1 98.49 75 HIS B O 1
ATOM 2678 N N . LYS B 1 76 ? -6.317 27.108 -1.614 1 97.91 76 LYS B N 1
ATOM 2679 C CA . LYS B 1 76 ? -7.068 27.938 -2.551 1 97.91 76 LYS B CA 1
ATOM 2680 C C . LYS B 1 76 ? -6.989 27.377 -3.968 1 97.91 76 LYS B C 1
ATOM 2682 O O . LYS B 1 76 ? -5.9 27.251 -4.531 1 97.91 76 LYS B O 1
ATOM 2687 N N . LEU B 1 77 ? -8.126 27.145 -4.57 1 96.31 77 LEU B N 1
ATOM 2688 C CA . LEU B 1 77 ? -8.218 26.628 -5.931 1 96.31 77 LEU B CA 1
ATOM 2689 C C . LEU B 1 77 ? -8.054 27.75 -6.951 1 96.31 77 LEU B C 1
ATOM 2691 O O . LEU B 1 77 ? -8.141 28.929 -6.603 1 96.31 77 LEU B O 1
ATOM 2695 N N . PRO B 1 78 ? -7.853 27.383 -8.159 1 93.99 78 PRO B N 1
ATOM 2696 C CA . PRO B 1 78 ? -7.639 28.394 -9.197 1 93.99 78 PRO B CA 1
ATOM 2697 C C . PRO B 1 78 ? -8.829 29.339 -9.355 1 93.99 78 PRO B C 1
ATOM 2699 O O . PRO B 1 78 ? -8.651 30.51 -9.698 1 93.99 78 PRO B O 1
ATOM 2702 N N . ASP B 1 79 ? -10.011 28.885 -9.081 1 94.41 79 ASP B N 1
ATOM 2703 C CA . ASP B 1 79 ? -11.194 29.721 -9.259 1 94.41 79 ASP B CA 1
ATOM 2704 C C . ASP B 1 79 ? -11.428 30.607 -8.037 1 94.41 79 ASP B C 1
ATOM 2706 O O . ASP B 1 79 ? -12.429 31.323 -7.966 1 94.41 79 ASP B O 1
ATOM 2710 N N . GLY B 1 80 ? -10.553 30.494 -7.092 1 94.4 80 GLY B N 1
ATOM 2711 C CA . GLY B 1 80 ? -10.634 31.345 -5.915 1 94.4 80 GLY B CA 1
ATOM 2712 C C . GLY B 1 80 ? -11.305 30.668 -4.735 1 94.4 80 GLY B C 1
ATOM 2713 O O . GLY B 1 80 ? -11.262 31.179 -3.613 1 94.4 80 GLY B O 1
ATOM 2714 N N . THR B 1 81 ? -11.852 29.455 -5 1 96.18 81 THR B N 1
ATOM 2715 C CA . THR B 1 81 ? -12.503 28.719 -3.922 1 96.18 81 THR B CA 1
ATOM 2716 C C . THR B 1 81 ? -11.48 28.251 -2.891 1 96.18 81 THR B C 1
ATOM 2718 O O . THR B 1 81 ? -10.41 27.757 -3.251 1 96.18 81 THR B O 1
ATOM 2721 N N . GLU B 1 82 ? -11.824 28.479 -1.633 1 97.18 82 GLU B N 1
ATOM 2722 C CA . GLU B 1 82 ? -10.948 28.03 -0.554 1 97.18 82 GLU B CA 1
ATOM 2723 C C . GLU B 1 82 ? -11.496 26.773 0.114 1 97.18 82 GLU B C 1
ATOM 2725 O O . GLU B 1 82 ? -12.673 26.718 0.476 1 97.18 82 GLU B O 1
ATOM 2730 N N . LEU B 1 83 ? -10.724 25.807 0.162 1 98.57 83 LEU B N 1
ATOM 2731 C CA . LEU B 1 83 ? -10.968 24.616 0.969 1 98.57 83 LEU B CA 1
ATOM 2732 C C . LEU B 1 83 ? -10.251 24.713 2.311 1 98.57 83 LEU B C 1
ATOM 2734 O O . LEU B 1 83 ? -9.057 25.016 2.362 1 98.57 83 LEU B O 1
ATOM 2738 N N . ARG B 1 84 ? -10.998 24.493 3.435 1 98.31 84 ARG B N 1
ATOM 2739 C CA . ARG B 1 84 ? -10.442 24.671 4.772 1 98.31 84 ARG B CA 1
ATOM 2740 C C . ARG B 1 84 ? -10.716 23.452 5.647 1 98.31 84 ARG B C 1
ATOM 2742 O O . ARG B 1 84 ? -11.807 22.88 5.599 1 98.31 84 ARG B O 1
ATOM 2749 N N . GLY B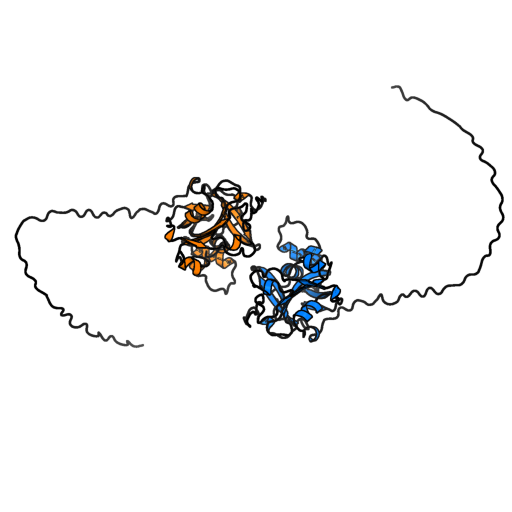 1 85 ? -9.747 23.087 6.357 1 98.58 85 GLY B N 1
ATOM 2750 C CA . GLY B 1 85 ? -9.891 22.024 7.338 1 98.58 85 GLY B CA 1
ATOM 2751 C C . GLY B 1 85 ? -9.039 22.234 8.576 1 98.58 85 GLY B C 1
ATOM 2752 O O . GLY B 1 85 ? -7.901 22.699 8.481 1 98.58 85 GLY B O 1
ATOM 2753 N N . ARG B 1 86 ? -9.578 21.896 9.714 1 98.82 86 ARG B N 1
ATOM 2754 C CA . ARG B 1 86 ? -8.86 21.963 10.983 1 98.82 86 ARG B CA 1
ATOM 2755 C C . ARG B 1 86 ? -8.048 20.694 11.22 1 98.82 86 ARG B C 1
ATOM 2757 O O . ARG B 1 86 ? -8.576 19.585 11.121 1 98.82 86 ARG B O 1
ATOM 2764 N N . ILE B 1 87 ? -6.792 20.846 11.556 1 98.87 87 ILE B N 1
ATOM 2765 C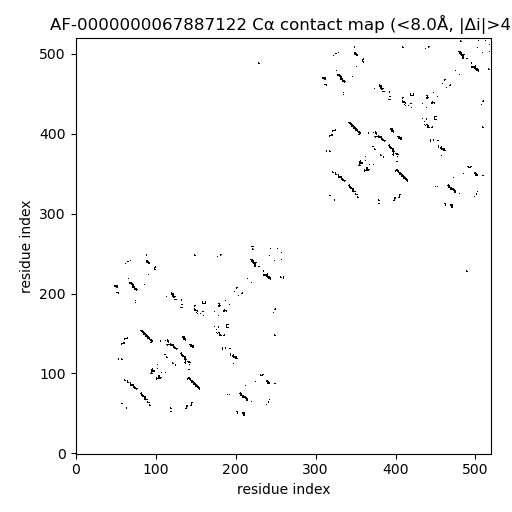 CA . ILE B 1 87 ? -5.927 19.697 11.803 1 98.87 87 ILE B CA 1
ATOM 2766 C C . ILE B 1 87 ? -6.316 19.033 13.122 1 98.87 87 ILE B C 1
ATOM 2768 O O . ILE B 1 87 ? -6.347 19.686 14.168 1 98.87 87 ILE B O 1
ATOM 2772 N N . VAL B 1 88 ? -6.575 17.737 13.098 1 98.91 88 VAL B N 1
ATOM 2773 C CA . VAL B 1 88 ? -7.042 17.087 14.318 1 98.91 88 VAL B CA 1
ATOM 2774 C C . VAL B 1 88 ? -6.114 15.927 14.673 1 98.91 88 VAL B C 1
ATOM 2776 O O . VAL B 1 88 ? -6.234 15.335 15.749 1 98.91 88 VAL B O 1
ATOM 2779 N N . GLU B 1 89 ? -5.201 15.615 13.74 1 98.93 89 GLU B N 1
ATOM 2780 C CA . GLU B 1 89 ? -4.3 14.483 13.938 1 98.93 89 GLU B CA 1
ATOM 2781 C C . GLU B 1 89 ? -2.985 14.688 13.192 1 98.93 89 GLU B C 1
ATOM 2783 O O . GLU B 1 89 ? -2.984 15.055 12.015 1 98.93 89 GLU B O 1
ATOM 2788 N N . THR B 1 90 ? -1.867 14.448 13.853 1 98.94 90 THR B N 1
ATOM 2789 C CA . THR B 1 90 ? -0.538 14.613 13.274 1 98.94 90 THR B CA 1
ATOM 2790 C C . THR B 1 90 ? 0.388 13.482 13.712 1 98.94 90 THR B C 1
ATOM 2792 O O . THR B 1 90 ? 0.094 12.77 14.674 1 98.94 90 THR B O 1
ATOM 2795 N N . GLU B 1 91 ? 1.399 13.289 13.015 1 98.91 91 GLU B N 1
ATOM 2796 C CA . GLU B 1 91 ? 2.507 12.411 13.379 1 98.91 91 GLU B CA 1
ATOM 2797 C C . GLU B 1 91 ? 3.848 13.123 13.23 1 98.91 91 GLU B C 1
ATOM 2799 O O . GLU B 1 91 ? 4.064 13.854 12.26 1 98.91 91 GLU B O 1
ATOM 2804 N N . SER B 1 92 ? 4.739 12.9 14.174 1 98.81 92 SER B N 1
ATOM 2805 C CA . SER B 1 92 ? 6.085 13.46 14.109 1 98.81 92 SER B CA 1
ATOM 2806 C C . SER B 1 92 ? 7.083 12.439 13.574 1 98.81 92 SER B C 1
ATOM 2808 O O . SER B 1 92 ? 7.117 11.296 14.035 1 98.81 92 SER B O 1
ATOM 2810 N N . TYR B 1 93 ? 7.857 12.83 12.688 1 98.81 93 TYR B N 1
ATOM 2811 C CA . TYR B 1 93 ? 8.995 12.069 12.184 1 98.81 93 TYR B CA 1
ATOM 2812 C C . TYR B 1 93 ? 10.297 12.832 12.39 1 98.81 93 TYR B C 1
ATOM 2814 O O . TYR B 1 93 ? 10.532 13.857 11.746 1 98.81 93 TYR B O 1
ATOM 2822 N N . LEU B 1 94 ? 11.162 12.343 13.159 1 98.36 94 LEU B N 1
ATOM 2823 C CA . LEU B 1 94 ? 12.23 13.109 13.792 1 98.36 94 LEU B CA 1
ATOM 2824 C C . LEU B 1 94 ? 13.508 13.048 12.962 1 98.36 94 LEU B C 1
ATOM 2826 O O . LEU B 1 94 ? 14.442 13.819 13.194 1 98.36 94 LEU B O 1
ATOM 2830 N N . GLY B 1 95 ? 13.596 12.192 12.053 1 97.36 95 GLY B N 1
ATOM 2831 C CA . GLY B 1 95 ? 14.857 11.958 11.367 1 97.36 95 GLY B CA 1
ATOM 2832 C C . GLY B 1 95 ? 15.892 11.272 12.239 1 97.36 95 GLY B C 1
ATOM 2833 O O . GLY B 1 95 ? 15.56 10.723 13.291 1 97.36 95 GLY B O 1
ATOM 2834 N N . GLY B 1 96 ? 17.109 11.257 11.656 1 96.44 96 GLY B N 1
ATOM 2835 C CA . GLY B 1 96 ? 18.198 10.673 12.422 1 96.44 96 GLY B CA 1
ATOM 2836 C C . GLY B 1 96 ? 17.937 9.236 12.831 1 96.44 96 GLY B C 1
ATOM 2837 O O . GLY B 1 96 ? 17.736 8.369 11.977 1 96.44 96 GLY B O 1
ATOM 2838 N N . GLU B 1 97 ? 17.714 9.037 14.11 1 95.68 97 GLU B N 1
ATOM 2839 C CA . GLU B 1 97 ? 17.598 7.687 14.653 1 95.68 97 GLU B CA 1
ATOM 2840 C C . GLU B 1 97 ? 16.201 7.118 14.424 1 95.68 97 GLU B C 1
ATOM 2842 O O . GLU B 1 97 ? 15.983 5.914 14.575 1 95.68 97 GLU B O 1
ATOM 2847 N N . ASP B 1 98 ? 15.287 7.986 14.177 1 97.71 98 ASP B N 1
ATOM 2848 C CA . ASP B 1 98 ? 13.919 7.539 13.932 1 97.71 98 ASP B CA 1
ATOM 2849 C C . ASP B 1 98 ? 13.853 6.61 12.722 1 97.71 98 ASP B C 1
ATOM 2851 O O . ASP B 1 98 ? 13.788 7.072 11.581 1 97.71 98 ASP B O 1
ATOM 2855 N N . GLU B 1 99 ? 13.681 5.384 12.949 1 97.23 99 GLU B N 1
ATOM 2856 C CA . GLU B 1 99 ? 13.753 4.362 11.909 1 97.23 99 GLU B CA 1
ATOM 2857 C C . GLU B 1 99 ? 12.525 4.407 11.005 1 97.23 99 GLU B C 1
ATOM 2859 O O . GLU B 1 99 ? 12.511 3.789 9.938 1 97.23 99 GLU B O 1
ATOM 2864 N N . ALA B 1 100 ? 11.525 5.105 11.437 1 97.41 100 ALA B N 1
ATOM 2865 C CA . ALA B 1 100 ? 10.298 5.188 10.649 1 97.41 100 ALA B CA 1
ATOM 2866 C C . ALA B 1 100 ? 10.321 6.401 9.723 1 97.41 100 ALA B C 1
ATOM 2868 O O . ALA B 1 100 ? 9.429 6.569 8.888 1 97.41 100 ALA B O 1
ATOM 2869 N N . SER B 1 101 ? 11.31 7.218 9.861 1 98.2 101 SER B N 1
ATOM 2870 C CA . SER B 1 101 ? 11.382 8.46 9.097 1 98.2 101 SER B CA 1
ATOM 2871 C C . SER B 1 101 ? 11.987 8.225 7.717 1 98.2 101 SER B C 1
ATOM 2873 O O . SER B 1 101 ? 12.879 7.389 7.559 1 98.2 101 SER B O 1
ATOM 2875 N N . HIS B 1 102 ? 11.566 8.991 6.751 1 97.95 102 HIS B N 1
ATOM 2876 C CA . HIS B 1 102 ? 12.155 8.962 5.417 1 97.95 102 HIS B CA 1
ATOM 2877 C C . HIS B 1 102 ? 13.592 9.472 5.437 1 97.95 102 HIS B C 1
ATOM 2879 O O . HIS B 1 102 ? 14.334 9.289 4.47 1 97.95 102 HIS B O 1
ATOM 2885 N N . SER B 1 103 ? 13.951 10.112 6.451 1 98.23 103 SER B N 1
ATOM 2886 C CA . SER B 1 103 ? 15.302 10.64 6.614 1 98.23 103 SER B CA 1
ATOM 2887 C C . SER B 1 103 ? 16.073 9.866 7.678 1 98.23 103 SER B C 1
ATOM 2889 O O . SER B 1 103 ? 16.969 10.414 8.323 1 98.23 103 SER B O 1
ATOM 2891 N N . ARG B 1 104 ? 15.701 8.671 7.916 1 97.53 104 ARG B N 1
ATOM 2892 C CA . ARG B 1 104 ? 16.371 7.825 8.898 1 97.53 104 ARG B CA 1
ATOM 2893 C C . ARG B 1 104 ? 17.877 7.795 8.659 1 97.53 104 ARG B C 1
ATOM 2895 O O . ARG B 1 104 ? 18.327 7.661 7.52 1 97.53 104 ARG B O 1
ATOM 2902 N N . GLY B 1 105 ? 18.648 7.882 9.72 1 96.68 105 GLY B N 1
ATOM 2903 C CA . GLY B 1 105 ? 20.099 7.817 9.641 1 96.68 105 GLY B CA 1
ATOM 2904 C C . GLY B 1 105 ? 20.713 9.026 8.96 1 96.68 105 GLY B C 1
ATOM 2905 O O . GLY B 1 105 ? 21.893 9.011 8.605 1 96.68 105 GLY B O 1
ATOM 2906 N N . GLY B 1 106 ? 19.915 10.026 8.688 1 96.83 106 GLY B N 1
ATOM 2907 C CA . GLY B 1 106 ? 20.415 11.216 8.017 1 96.83 106 GLY B CA 1
ATOM 2908 C C . GLY B 1 106 ? 20.324 11.131 6.505 1 96.83 106 GLY B C 1
ATOM 2909 O O . GLY B 1 106 ? 20.901 11.957 5.796 1 96.83 106 GLY B O 1
ATOM 2910 N N . LYS B 1 107 ? 19.617 10.164 6.043 1 97.12 107 LYS B N 1
ATOM 2911 C CA . LYS B 1 107 ? 19.46 9.958 4.606 1 97.12 107 LYS B CA 1
ATOM 2912 C C . LYS B 1 107 ? 18.858 11.19 3.936 1 97.12 107 LYS B C 1
ATOM 2914 O O . LYS B 1 107 ? 17.832 11.708 4.384 1 97.12 107 LYS B O 1
ATOM 2919 N N . ARG B 1 108 ? 19.51 11.62 2.877 1 96.76 108 ARG B N 1
ATOM 2920 C CA . ARG B 1 108 ? 19.06 12.754 2.076 1 96.76 108 ARG B CA 1
ATOM 2921 C C . ARG B 1 108 ? 18.935 12.371 0.605 1 96.76 108 ARG B C 1
ATOM 2923 O O . ARG B 1 108 ? 19.902 11.912 -0.006 1 96.76 108 ARG B O 1
ATOM 2930 N N . THR B 1 109 ? 17.766 12.461 0.133 1 96.25 109 THR B N 1
ATOM 2931 C CA . THR B 1 109 ? 17.485 12.147 -1.263 1 96.25 109 THR B CA 1
ATOM 2932 C C . THR B 1 109 ? 16.693 13.273 -1.922 1 96.25 109 THR B C 1
ATOM 2934 O O . THR B 1 109 ? 16.236 14.196 -1.245 1 96.25 109 THR B O 1
ATOM 2937 N N . GLU B 1 110 ? 16.563 13.214 -3.228 1 94.9 110 GLU B N 1
ATOM 2938 C CA . GLU B 1 110 ? 15.735 14.175 -3.951 1 94.9 110 GLU B CA 1
ATOM 2939 C C . GLU B 1 110 ? 14.294 14.151 -3.447 1 94.9 110 GLU B C 1
ATOM 2941 O O . GLU B 1 110 ? 13.637 15.192 -3.381 1 94.9 110 GLU B O 1
ATOM 2946 N N . ARG B 1 111 ? 13.908 13.02 -2.977 1 94.9 111 ARG B N 1
ATOM 2947 C CA . ARG B 1 111 ? 12.53 12.835 -2.535 1 94.9 111 ARG B CA 1
ATOM 2948 C C . ARG B 1 111 ? 12.277 13.555 -1.214 1 94.9 111 ARG B C 1
ATOM 2950 O O . ARG B 1 111 ? 11.241 14.199 -1.041 1 94.9 111 ARG B O 1
ATOM 2957 N N . ASN B 1 112 ? 13.238 13.465 -0.29 1 97.75 112 ASN B N 1
ATOM 2958 C CA . ASN B 1 112 ? 12.939 13.95 1.053 1 97.75 112 ASN B CA 1
ATOM 2959 C C . ASN B 1 112 ? 13.672 15.254 1.354 1 97.75 112 ASN B C 1
ATOM 2961 O O . ASN B 1 112 ? 13.804 15.643 2.516 1 97.75 112 ASN B O 1
ATOM 2965 N N . VAL B 1 113 ? 14.196 15.933 0.345 1 98.01 113 VAL B N 1
ATOM 2966 C CA . VAL B 1 113 ? 15.01 17.132 0.522 1 98.01 113 VAL B CA 1
ATOM 2967 C C . VAL B 1 113 ? 14.211 18.191 1.28 1 98.01 113 VAL B C 1
ATOM 2969 O O . VAL B 1 113 ? 14.775 18.962 2.06 1 98.01 113 VAL B O 1
ATOM 2972 N N . ALA B 1 114 ? 12.964 18.293 1.071 1 98.3 114 ALA B N 1
ATOM 2973 C CA . ALA B 1 114 ? 12.114 19.276 1.738 1 98.3 114 ALA B CA 1
ATOM 2974 C C . ALA B 1 114 ? 12.237 19.167 3.255 1 98.3 114 ALA B C 1
ATOM 2976 O O . ALA B 1 114 ? 12.102 20.164 3.968 1 98.3 114 ALA B O 1
ATOM 2977 N N . MET B 1 115 ? 12.498 17.985 3.795 1 98.4 115 MET B N 1
ATOM 2978 C CA . MET B 1 115 ? 12.616 17.755 5.232 1 98.4 115 MET B CA 1
ATOM 2979 C C . MET B 1 115 ? 13.861 18.434 5.792 1 98.4 115 MET B C 1
ATOM 2981 O O . MET B 1 115 ? 14 18.58 7.007 1 98.4 115 MET B O 1
ATOM 2985 N N . TYR B 1 116 ? 14.781 18.829 4.947 1 98.27 116 TYR B N 1
ATOM 2986 C CA . TYR B 1 116 ? 16.029 19.474 5.342 1 98.27 116 TYR B CA 1
ATOM 2987 C C . TYR B 1 116 ? 15.987 20.968 5.048 1 98.27 116 TYR B C 1
ATOM 2989 O O . TYR B 1 116 ? 16.958 21.685 5.302 1 98.27 116 TYR B O 1
ATOM 2997 N N . MET B 1 117 ? 14.935 21.386 4.52 1 98.27 117 MET B N 1
ATOM 2998 C CA . MET B 1 117 ? 14.766 22.809 4.237 1 98.27 117 MET B CA 1
ATOM 2999 C C . MET B 1 117 ? 14.234 23.547 5.461 1 98.27 117 MET B C 1
ATOM 3001 O O . MET B 1 117 ? 14.099 22.959 6.536 1 98.27 117 MET B O 1
ATOM 3005 N N . LYS B 1 118 ? 14.068 24.904 5.331 1 98.02 118 LYS B N 1
ATOM 3006 C CA . LYS B 1 118 ? 13.679 25.723 6.475 1 98.02 118 LYS B CA 1
ATOM 3007 C C . LYS B 1 118 ? 12.352 25.252 7.063 1 98.02 118 LYS B C 1
ATOM 3009 O O . LYS B 1 118 ? 11.478 24.779 6.335 1 98.02 118 LYS B O 1
ATOM 3014 N N . PRO B 1 119 ? 12.161 25.359 8.361 1 98.69 119 PRO B N 1
ATOM 3015 C CA . PRO B 1 119 ? 10.876 25.015 8.975 1 98.69 119 PRO B CA 1
ATOM 3016 C C . PRO B 1 119 ? 9.695 25.706 8.298 1 98.69 119 PRO B C 1
ATOM 3018 O O . PRO B 1 119 ? 9.782 26.887 7.952 1 98.69 119 PRO B O 1
ATOM 3021 N N . GLY B 1 120 ? 8.649 24.924 8.07 1 98.72 120 GLY B N 1
ATOM 3022 C CA . GLY B 1 120 ? 7.495 25.482 7.384 1 98.72 120 GLY B CA 1
ATOM 3023 C C . GLY B 1 120 ? 7.448 25.127 5.909 1 98.72 120 GLY B C 1
ATOM 3024 O O . GLY B 1 120 ? 6.509 25.502 5.205 1 98.72 120 GLY B O 1
ATOM 3025 N N . THR B 1 121 ? 8.415 24.35 5.497 1 98.73 121 THR B N 1
ATOM 3026 C CA . THR B 1 121 ? 8.446 23.881 4.116 1 98.73 121 THR B CA 1
ATOM 3027 C C . THR B 1 121 ? 7.55 22.659 3.939 1 98.73 121 THR B C 1
ATOM 3029 O O . THR B 1 121 ? 7.575 21.74 4.761 1 98.73 121 THR B O 1
ATOM 3032 N N . ILE B 1 122 ? 6.736 22.673 2.875 1 98.76 122 ILE B N 1
ATOM 3033 C CA . ILE B 1 122 ? 5.848 21.558 2.562 1 98.76 122 ILE B CA 1
ATOM 3034 C C . ILE B 1 122 ? 6.658 20.397 1.991 1 98.76 122 ILE B C 1
ATOM 3036 O O . ILE B 1 122 ? 7.486 20.589 1.097 1 98.76 122 ILE B O 1
ATOM 3040 N N . TYR B 1 123 ? 6.5 19.259 2.557 1 98.8 123 TYR B N 1
ATOM 3041 C CA . TYR B 1 123 ? 7.019 18.001 2.031 1 98.8 123 TYR B CA 1
ATOM 3042 C C . TYR B 1 123 ? 5.884 17.086 1.587 1 98.8 123 TYR B C 1
ATOM 3044 O O . TYR B 1 123 ? 5.141 16.561 2.419 1 98.8 123 TYR B O 1
ATOM 3052 N N . VAL B 1 124 ? 5.7 16.883 0.294 1 98.7 124 VAL B N 1
ATOM 3053 C CA . VAL B 1 124 ? 4.679 16.002 -0.264 1 98.7 124 VAL B CA 1
ATOM 3054 C C . VAL B 1 124 ? 5.345 14.849 -1.012 1 98.7 124 VAL B C 1
ATOM 3056 O O . VAL B 1 124 ? 6.21 15.07 -1.863 1 98.7 124 VAL B O 1
ATOM 3059 N N . TYR B 1 125 ? 4.986 13.702 -0.665 1 97.62 125 TYR B N 1
ATOM 3060 C CA . TYR B 1 125 ? 5.497 12.548 -1.396 1 97.62 125 TYR B CA 1
ATOM 3061 C C . TYR B 1 125 ? 4.356 11.661 -1.881 1 97.62 125 TYR B C 1
ATOM 3063 O O . TYR B 1 125 ? 3.234 11.749 -1.376 1 97.62 125 TYR B O 1
ATOM 3071 N N . GLN B 1 126 ? 4.687 10.957 -2.907 1 94.29 126 GLN B N 1
ATOM 3072 C CA . GLN B 1 126 ? 3.722 10.035 -3.498 1 94.29 126 GLN B CA 1
ATOM 3073 C C . GLN B 1 126 ? 3.795 8.662 -2.836 1 94.29 126 GLN B C 1
ATOM 3075 O O . GLN B 1 126 ? 4.88 8.198 -2.477 1 94.29 126 GLN B O 1
ATOM 3080 N N . ILE B 1 127 ? 2.641 8.089 -2.697 1 93.05 127 ILE B N 1
ATOM 3081 C CA . ILE B 1 127 ? 2.578 6.727 -2.177 1 93.05 127 ILE B CA 1
ATOM 3082 C C . ILE B 1 127 ? 1.577 5.91 -2.991 1 93.05 127 ILE B C 1
ATOM 3084 O O . ILE B 1 127 ? 0.653 6.467 -3.59 1 93.05 127 ILE B O 1
ATOM 3088 N N . TYR B 1 128 ? 1.782 4.679 -3.157 1 87.41 128 TYR B N 1
ATOM 3089 C CA . TYR B 1 128 ? 0.947 3.731 -3.885 1 87.41 128 TYR B CA 1
ATOM 3090 C C . TYR B 1 128 ? 0.693 4.208 -5.31 1 87.41 128 TYR B C 1
ATOM 3092 O O . TYR B 1 128 ? -0.355 3.917 -5.891 1 87.41 128 TYR B O 1
ATOM 3100 N N . GLY B 1 129 ? 1.51 5.092 -5.855 1 83.19 129 GLY B N 1
ATOM 3101 C CA . GLY B 1 129 ? 1.457 5.521 -7.244 1 83.19 129 GLY B CA 1
ATOM 3102 C C . GLY B 1 129 ? 0.596 6.752 -7.455 1 83.19 129 GLY B C 1
ATOM 3103 O O . GLY B 1 129 ? 1.011 7.699 -8.126 1 83.19 129 GLY B O 1
ATOM 3104 N N . ILE B 1 130 ? -0.52 6.8 -6.784 1 85.83 130 ILE B N 1
ATOM 3105 C CA . ILE B 1 130 ? -1.478 7.83 -7.171 1 85.83 130 ILE B CA 1
ATOM 3106 C C . ILE B 1 130 ? -1.825 8.693 -5.96 1 85.83 130 ILE B C 1
ATOM 3108 O O . ILE B 1 130 ? -2.501 9.716 -6.092 1 85.83 130 ILE B O 1
ATOM 3112 N N . TYR B 1 131 ? -1.399 8.263 -4.786 1 93.38 131 TYR B N 1
ATOM 3113 C CA . TYR B 1 131 ? -1.779 8.99 -3.58 1 93.38 131 TYR B CA 1
ATOM 3114 C C . TYR B 1 131 ? -0.631 9.863 -3.085 1 93.38 131 TYR B C 1
ATOM 3116 O O . TYR B 1 131 ? 0.53 9.623 -3.424 1 93.38 131 TYR B O 1
ATOM 3124 N N . PHE B 1 132 ? -0.997 10.901 -2.282 1 97.27 132 PHE B N 1
ATOM 3125 C CA . PHE B 1 132 ? -0.012 11.833 -1.746 1 97.27 132 PHE B CA 1
ATOM 3126 C C . PHE B 1 132 ? -0.2 12.014 -0.244 1 97.27 132 PHE B C 1
ATOM 3128 O O . PHE B 1 132 ? -1.321 11.923 0.262 1 97.27 132 PHE B O 1
ATOM 3135 N N . CYS B 1 133 ? 0.881 12.263 0.431 1 98.52 133 CYS B N 1
ATOM 3136 C CA . CYS B 1 133 ? 0.89 12.648 1.838 1 98.52 133 CYS B CA 1
ATOM 3137 C C . CYS B 1 133 ? 1.639 13.959 2.04 1 98.52 133 CYS B C 1
ATOM 3139 O O . CYS B 1 133 ? 2.704 14.167 1.456 1 98.52 133 CYS B O 1
ATOM 3141 N N . MET B 1 134 ? 1.09 14.79 2.863 1 98.72 134 MET B N 1
ATOM 3142 C CA . MET B 1 134 ? 1.673 16.112 3.076 1 98.72 134 MET B CA 1
ATOM 3143 C C . MET B 1 134 ? 2.281 16.22 4.47 1 98.72 134 MET B C 1
ATOM 3145 O O . MET B 1 134 ? 1.617 15.924 5.466 1 98.72 134 MET B O 1
ATOM 3149 N N . ASN B 1 135 ? 3.488 16.647 4.523 1 98.86 135 ASN B N 1
ATOM 3150 C CA . ASN B 1 135 ? 4.227 16.967 5.74 1 98.86 135 ASN B CA 1
ATOM 3151 C C . ASN B 1 135 ? 4.711 18.414 5.738 1 98.86 135 ASN B C 1
ATOM 3153 O O . ASN B 1 135 ? 4.641 19.094 4.713 1 98.86 135 ASN B O 1
ATOM 3157 N N . VAL B 1 136 ? 5.129 18.821 6.851 1 98.89 136 VAL B N 1
ATOM 3158 C CA . VAL B 1 136 ? 5.727 20.142 7.016 1 98.89 136 VAL B CA 1
ATOM 3159 C C . VAL B 1 136 ? 7.045 20.021 7.777 1 98.89 136 VAL B C 1
ATOM 3161 O O . VAL B 1 136 ? 7.085 19.469 8.879 1 98.89 136 VAL B O 1
ATOM 3164 N N . SER B 1 137 ? 8.078 20.551 7.225 1 98.78 137 SER B N 1
ATOM 3165 C CA . SER B 1 137 ? 9.383 20.515 7.876 1 98.78 137 SER B CA 1
ATOM 3166 C C . SER B 1 137 ? 9.37 21.298 9.185 1 98.78 137 SER B C 1
ATOM 3168 O O . SER B 1 137 ? 8.701 22.327 9.292 1 98.78 137 SER B O 1
ATOM 3170 N N . SER B 1 138 ? 10.069 20.841 10.095 1 98.65 138 SER B N 1
ATOM 3171 C CA . SER B 1 138 ? 10.202 21.463 11.409 1 98.65 138 SER B CA 1
ATOM 3172 C C . SER B 1 138 ? 11.657 21.797 11.718 1 98.65 138 SER B C 1
ATOM 3174 O O . SER B 1 138 ? 12.536 21.607 10.875 1 98.65 138 SER B O 1
ATOM 3176 N N . LYS B 1 139 ? 11.839 22.401 12.919 1 98.05 139 LYS B N 1
ATOM 3177 C CA . LYS B 1 139 ? 13.201 22.514 13.432 1 98.05 139 LYS B CA 1
ATOM 3178 C C . LYS B 1 139 ? 13.823 21.138 13.648 1 98.05 139 LYS B C 1
ATOM 3180 O O . LYS B 1 139 ? 13.177 20.237 14.189 1 98.05 139 LYS B O 1
ATOM 3185 N N . GLY B 1 140 ? 15.028 20.962 13.181 1 95.79 140 GLY B N 1
ATOM 3186 C CA . GLY B 1 140 ? 15.711 19.679 13.216 1 95.79 140 GLY B CA 1
ATOM 3187 C C . GLY B 1 140 ? 15.959 19.097 11.837 1 95.79 140 GLY B C 1
ATOM 3188 O O . GLY B 1 140 ? 15.063 19.087 10.991 1 95.79 140 GLY B O 1
ATOM 3189 N N . ASP B 1 141 ? 17.126 18.604 11.56 1 95.66 141 ASP B N 1
ATOM 3190 C CA . ASP B 1 141 ? 17.497 18.072 10.252 1 95.66 141 ASP B CA 1
ATOM 3191 C C . ASP B 1 141 ? 16.691 16.819 9.92 1 95.66 141 ASP B C 1
ATOM 3193 O O . ASP B 1 141 ? 16.745 15.828 10.65 1 95.66 141 ASP B O 1
ATOM 3197 N N . GLY B 1 142 ? 16.01 16.918 8.853 1 98.3 142 GLY B N 1
ATOM 3198 C CA . GLY B 1 142 ? 15.281 15.755 8.372 1 98.3 142 GLY B CA 1
ATOM 3199 C C . GLY B 1 142 ? 13.999 15.495 9.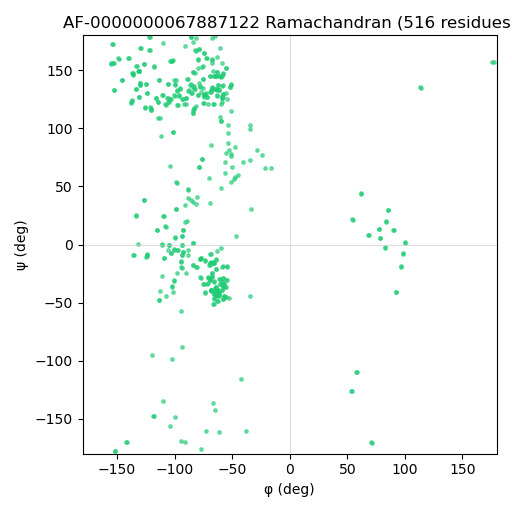141 1 98.3 142 GLY B C 1
ATOM 3200 O O . GLY B 1 142 ? 13.425 14.408 9.051 1 98.3 142 GLY B O 1
ATOM 3201 N N . ALA B 1 143 ? 13.548 16.487 9.954 1 98.69 143 ALA B N 1
ATOM 3202 C CA . ALA B 1 143 ? 12.353 16.316 10.775 1 98.69 143 ALA B CA 1
ATOM 3203 C C . ALA B 1 143 ? 11.139 16.969 10.119 1 98.69 143 ALA B C 1
ATOM 3205 O O . ALA B 1 143 ? 11.247 18.054 9.542 1 98.69 143 ALA B O 1
ATOM 3206 N N . ALA B 1 144 ? 10.015 16.273 10.179 1 98.85 144 ALA B N 1
ATOM 3207 C CA . ALA B 1 144 ? 8.796 16.81 9.581 1 98.85 144 ALA B CA 1
ATOM 3208 C C . ALA B 1 144 ? 7.555 16.26 10.279 1 98.85 144 ALA B C 1
ATOM 3210 O O . ALA B 1 144 ? 7.599 15.186 10.883 1 98.85 144 ALA B O 1
ATOM 3211 N N . VAL B 1 145 ? 6.479 16.981 10.188 1 98.94 145 VAL B N 1
ATOM 3212 C CA . VAL B 1 145 ? 5.199 16.61 10.783 1 98.94 145 VAL B CA 1
ATOM 3213 C C . VAL B 1 145 ? 4.221 16.192 9.687 1 98.94 145 VAL B C 1
ATOM 3215 O O . VAL B 1 145 ? 3.92 16.975 8.783 1 98.94 145 VAL B O 1
ATOM 3218 N N . LEU B 1 146 ? 3.765 15.014 9.757 1 98.94 146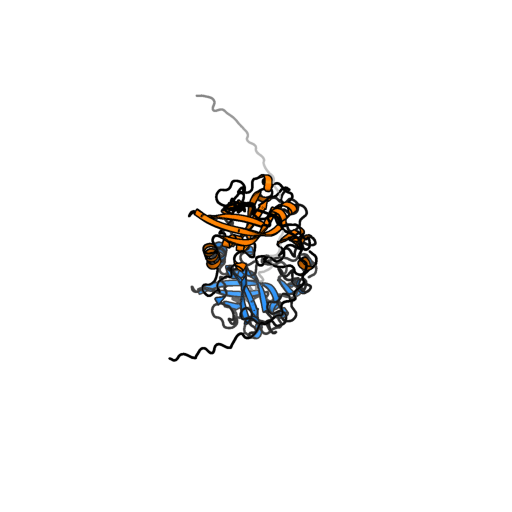 LEU B N 1
ATOM 3219 C CA . LEU B 1 146 ? 2.733 14.525 8.85 1 98.94 146 LEU B CA 1
ATOM 3220 C C . LEU B 1 146 ? 1.353 15.003 9.289 1 98.94 146 LEU B C 1
ATOM 3222 O O . LEU B 1 146 ? 0.984 14.861 10.457 1 98.94 146 LEU B O 1
ATOM 3226 N N . LEU B 1 147 ? 0.62 15.594 8.361 1 98.92 147 LEU B N 1
ATOM 3227 C CA . LEU B 1 147 ? -0.797 15.86 8.582 1 98.92 147 LEU B CA 1
ATOM 3228 C C . LEU B 1 147 ? -1.638 14.628 8.267 1 98.92 147 LEU B C 1
ATOM 3230 O O . LEU B 1 147 ? -1.754 14.232 7.105 1 98.92 147 LEU B O 1
ATOM 3234 N N . ARG B 1 148 ? -2.287 14.115 9.268 1 98.82 148 ARG B N 1
ATOM 3235 C CA . ARG B 1 148 ? -2.909 12.808 9.084 1 98.82 148 ARG B CA 1
ATOM 3236 C C . ARG B 1 148 ? -4.41 12.944 8.851 1 98.82 148 ARG B C 1
ATOM 3238 O O . ARG B 1 148 ? -5.016 12.111 8.173 1 98.82 148 ARG B O 1
ATOM 3245 N N . SER B 1 149 ? -5.05 13.939 9.543 1 98.85 149 SER B N 1
ATOM 3246 C CA . SER B 1 149 ? -6.488 14.091 9.346 1 98.85 149 SER B CA 1
ATOM 3247 C C . SER B 1 149 ? -6.939 15.515 9.651 1 98.85 149 SER B C 1
ATOM 3249 O O . SER B 1 149 ? -6.258 16.248 10.371 1 98.85 149 SER B O 1
ATOM 3251 N N . LEU B 1 150 ? -8.05 15.837 9.022 1 98.82 150 LEU B N 1
ATOM 3252 C CA . LEU B 1 150 ? -8.651 17.155 9.193 1 98.82 150 LEU B CA 1
ATOM 3253 C C . LEU B 1 150 ? -10.139 17.038 9.505 1 98.82 150 LEU B C 1
ATOM 3255 O O . LEU B 1 150 ? -10.795 16.085 9.076 1 98.82 150 LEU B O 1
ATOM 3259 N N . GLU B 1 151 ? -10.647 17.98 10.257 1 98.75 151 GLU B N 1
ATOM 3260 C CA . GLU B 1 151 ? -12.066 18.323 10.258 1 98.75 151 GLU B CA 1
ATOM 3261 C C . GLU B 1 151 ? -12.398 19.299 9.133 1 98.75 151 GLU B C 1
ATOM 3263 O O . GLU B 1 151 ? -11.925 20.437 9.131 1 98.75 151 GLU B O 1
ATOM 3268 N N . PRO B 1 152 ? -13.184 18.83 8.165 1 98.57 152 PRO B N 1
ATOM 3269 C CA . PRO B 1 152 ? -13.536 19.778 7.105 1 98.57 152 PRO B CA 1
ATOM 3270 C C . PRO B 1 152 ? -14.385 20.942 7.612 1 98.57 152 PRO B C 1
ATOM 3272 O O . PRO B 1 152 ? -15.333 20.733 8.373 1 98.57 152 PRO B O 1
ATOM 3275 N N . LEU B 1 153 ? -14.016 22.179 7.214 1 98.03 153 LEU B N 1
ATOM 3276 C CA . LEU B 1 153 ? -14.713 23.372 7.683 1 98.03 153 LEU B CA 1
ATOM 3277 C C . LEU B 1 153 ? -15.45 24.057 6.538 1 98.03 153 LEU B C 1
ATOM 3279 O O . LEU B 1 153 ? -16.596 24.484 6.698 1 98.03 153 LEU B O 1
ATOM 3283 N N . GLU B 1 154 ? -14.791 24.254 5.444 1 97.76 154 GLU B N 1
ATOM 3284 C CA . GLU B 1 154 ? -15.345 24.939 4.28 1 97.76 154 GLU B CA 1
ATOM 3285 C C . GLU B 1 154 ? -15.001 24.201 2.989 1 97.76 154 GLU B C 1
ATOM 3287 O O . GLU B 1 154 ? -13.927 23.606 2.876 1 97.76 154 GLU B O 1
ATOM 3292 N N . GLY B 1 155 ? -15.925 24.247 2.003 1 97.54 155 GLY B N 1
ATOM 3293 C CA . GLY B 1 155 ? -15.702 23.647 0.697 1 97.54 155 GLY B CA 1
ATOM 3294 C C . GLY B 1 155 ? -16.046 22.17 0.651 1 97.54 155 GLY B C 1
ATOM 3295 O O . GLY B 1 155 ? -15.434 21.407 -0.099 1 97.54 155 GLY B O 1
ATOM 3296 N N . LEU B 1 156 ? -16.973 21.737 1.435 1 97.24 156 LEU B N 1
ATOM 3297 C CA . LEU B 1 156 ? -17.284 20.323 1.62 1 97.24 156 LEU B CA 1
ATOM 3298 C C . LEU B 1 156 ? -17.747 19.693 0.311 1 97.24 156 LEU B C 1
ATOM 3300 O O . LEU B 1 156 ? -17.379 18.559 -0.002 1 97.24 156 LEU B O 1
ATOM 3304 N N . ASP B 1 157 ? -18.548 20.411 -0.445 1 95.58 157 ASP B N 1
ATOM 3305 C CA . ASP B 1 157 ? -19.037 19.869 -1.709 1 95.58 157 ASP B CA 1
ATOM 3306 C C . ASP B 1 157 ? -17.884 19.585 -2.668 1 95.58 157 ASP B C 1
ATOM 3308 O O . ASP B 1 157 ? -17.855 18.54 -3.321 1 95.58 157 ASP B O 1
ATOM 3312 N N . MET B 1 158 ? -16.962 20.498 -2.741 1 96.76 158 MET B N 1
ATOM 3313 C CA . MET B 1 158 ? -15.796 20.31 -3.599 1 96.76 158 MET B CA 1
ATOM 3314 C C . MET B 1 158 ? -14.933 19.156 -3.099 1 96.76 158 MET B C 1
ATOM 3316 O O . MET B 1 158 ? -14.446 18.35 -3.894 1 96.76 158 MET B O 1
ATOM 3320 N N . MET B 1 159 ? -14.761 19.109 -1.807 1 97.4 159 MET B N 1
ATOM 3321 C CA . MET B 1 159 ? -14.004 18.002 -1.227 1 97.4 159 MET B CA 1
ATOM 3322 C C . MET B 1 159 ? -14.629 16.662 -1.601 1 97.4 159 MET B C 1
ATOM 3324 O O . MET B 1 159 ? -13.921 15.723 -1.971 1 97.4 159 MET B O 1
ATOM 3328 N N . ARG B 1 160 ? -15.907 16.634 -1.493 1 96.56 160 ARG B N 1
ATOM 3329 C CA . ARG B 1 160 ? -16.626 15.413 -1.84 1 96.56 160 ARG B CA 1
ATOM 3330 C C . ARG B 1 160 ? -16.421 15.054 -3.308 1 96.56 160 ARG B C 1
ATOM 3332 O O . ARG B 1 160 ? -16.234 13.884 -3.646 1 96.56 160 ARG B O 1
ATOM 3339 N N . ASN B 1 161 ? -16.453 15.996 -4.141 1 94.58 161 ASN B N 1
ATOM 3340 C CA . ASN B 1 161 ? -16.236 15.769 -5.566 1 94.58 161 ASN B CA 1
ATOM 3341 C C . ASN B 1 161 ? -14.846 15.201 -5.837 1 94.58 161 ASN B C 1
ATOM 3343 O O . ASN B 1 161 ? -14.695 14.273 -6.634 1 94.58 161 ASN B O 1
ATOM 3347 N N . TYR B 1 162 ? -13.861 15.728 -5.22 1 95.43 162 TYR B N 1
ATOM 3348 C CA . TYR B 1 162 ? -12.497 15.245 -5.396 1 95.43 162 TYR B CA 1
ATOM 3349 C C . TYR B 1 162 ? -12.353 13.816 -4.884 1 95.43 162 TYR B C 1
ATOM 3351 O O . TYR B 1 162 ? -11.689 12.989 -5.513 1 95.43 162 TYR B O 1
ATOM 3359 N N . ARG B 1 163 ? -13.024 13.504 -3.783 1 95.39 163 ARG B N 1
ATOM 3360 C CA . ARG B 1 163 ? -12.966 12.167 -3.201 1 95.39 163 ARG B CA 1
ATOM 3361 C C . ARG B 1 163 ? -13.72 11.161 -4.064 1 95.39 163 ARG B C 1
ATOM 3363 O O . ARG B 1 163 ? -13.296 10.012 -4.203 1 95.39 163 ARG B O 1
ATOM 3370 N N . ASN B 1 164 ? -14.737 11.574 -4.682 1 89.61 164 ASN B N 1
ATOM 3371 C CA . ASN B 1 164 ? -15.577 10.69 -5.483 1 89.61 164 ASN B CA 1
ATOM 3372 C C . ASN B 1 164 ? -14.938 10.382 -6.834 1 89.61 164 ASN B C 1
ATOM 3374 O O . ASN B 1 164 ? -15.235 9.355 -7.446 1 89.61 164 ASN B O 1
ATOM 3378 N N . GLY B 1 165 ? -14.163 11.229 -7.333 1 80.76 165 GLY B N 1
ATOM 3379 C CA . GLY B 1 165 ? -13.536 11.036 -8.631 1 80.76 165 GLY B CA 1
ATOM 3380 C C . GLY B 1 165 ? -12.765 9.733 -8.733 1 80.76 165 GLY B C 1
ATOM 3381 O O . GLY B 1 165 ? -12.569 9.206 -9.83 1 80.76 165 GLY B O 1
ATOM 3382 N N . ARG B 1 166 ? -12.423 9.155 -7.734 1 73.99 166 ARG B N 1
ATOM 3383 C CA . ARG B 1 166 ? -11.602 7.949 -7.767 1 73.99 166 ARG B CA 1
ATOM 3384 C C . ARG B 1 166 ? -12.407 6.728 -7.335 1 73.99 166 ARG B C 1
ATOM 3386 O O . ARG B 1 166 ? -11.856 5.633 -7.194 1 73.99 166 ARG B O 1
ATOM 3393 N N . ARG B 1 167 ? -13.673 7.006 -7.029 1 78.53 167 ARG B N 1
ATOM 3394 C CA . ARG B 1 167 ? -14.521 5.936 -6.514 1 78.53 167 ARG B CA 1
ATOM 3395 C C . ARG B 1 167 ? -15.485 5.436 -7.585 1 78.53 167 ARG B C 1
ATOM 3397 O O . ARG B 1 167 ? -15.715 6.117 -8.586 1 78.53 167 ARG B O 1
ATOM 3404 N N . HIS B 1 168 ? -15.912 4.248 -7.364 1 73.91 168 HIS B N 1
ATOM 3405 C CA . HIS B 1 168 ? -16.893 3.659 -8.268 1 73.91 168 HIS B CA 1
ATOM 3406 C C . HIS B 1 168 ? -18.198 4.448 -8.256 1 73.91 168 HIS B C 1
ATOM 3408 O O . HIS B 1 168 ? -18.6 4.974 -7.215 1 73.91 168 HIS B O 1
ATOM 3414 N N . GLU B 1 169 ? -18.821 4.421 -9.41 1 71.91 169 GLU B N 1
ATOM 3415 C CA . GLU B 1 169 ? -20.063 5.172 -9.564 1 71.91 169 GLU B CA 1
ATOM 3416 C C . GLU B 1 169 ? -21.117 4.706 -8.564 1 71.91 169 GLU B C 1
ATOM 3418 O O . GLU B 1 169 ? -21.925 5.506 -8.088 1 71.91 169 GLU B O 1
ATOM 3423 N N . LYS B 1 170 ? -21.083 3.409 -8.219 1 77.04 170 LYS B N 1
ATOM 3424 C CA . LYS B 1 170 ? -22.121 2.859 -7.353 1 77.04 170 LYS B CA 1
ATOM 3425 C C . LYS B 1 170 ? -21.703 2.92 -5.886 1 77.04 170 LYS B C 1
ATOM 3427 O O . LYS B 1 170 ? -22.4 2.395 -5.015 1 77.04 170 LYS B O 1
ATOM 3432 N N . ALA B 1 171 ? -20.644 3.652 -5.59 1 82.26 171 ALA B N 1
ATOM 3433 C CA . ALA B 1 171 ? -20.158 3.712 -4.214 1 82.26 171 ALA B CA 1
ATOM 3434 C C . ALA B 1 171 ? -21.061 4.589 -3.351 1 82.26 171 ALA B C 1
ATOM 3436 O O . ALA B 1 171 ? -21.557 5.621 -3.81 1 82.26 171 ALA B O 1
ATOM 3437 N N . LYS B 1 172 ? -21.267 4.182 -2.105 1 87.05 172 LYS B N 1
ATOM 3438 C CA . LYS B 1 172 ? -22.04 4.973 -1.152 1 87.05 172 LYS B CA 1
ATOM 3439 C C . LYS B 1 172 ? -21.419 6.351 -0.949 1 87.05 172 LYS B C 1
ATOM 3441 O O . LYS B 1 172 ? -20.194 6.486 -0.912 1 87.05 172 LYS B O 1
ATOM 3446 N N . PRO B 1 173 ? -22.316 7.359 -0.753 1 89.57 173 PRO B N 1
ATOM 3447 C CA . PRO B 1 173 ? -21.787 8.701 -0.499 1 89.57 173 PRO B CA 1
ATOM 3448 C C . PRO B 1 173 ? -20.941 8.772 0.77 1 89.57 173 PRO B C 1
ATOM 3450 O O . PRO B 1 173 ? -21.258 8.115 1.765 1 89.57 173 PRO B O 1
ATOM 3453 N N . LEU B 1 174 ? -19.972 9.544 0.721 1 93.75 174 LEU B N 1
ATOM 3454 C CA . LEU B 1 174 ? -19.074 9.706 1.859 1 93.75 174 LEU B CA 1
ATOM 3455 C C . LEU B 1 174 ? -19.701 10.604 2.921 1 93.75 174 LEU B C 1
ATOM 3457 O O . LEU B 1 174 ? -20.272 11.648 2.599 1 93.75 174 LEU B O 1
ATOM 3461 N N . LYS B 1 175 ? -19.557 10.165 4.117 1 94.46 175 LYS B N 1
ATOM 3462 C CA . LYS B 1 175 ? -19.867 11.047 5.239 1 94.46 175 LYS B CA 1
ATOM 3463 C C . LYS B 1 175 ? -18.806 12.132 5.395 1 94.46 175 LYS B C 1
ATOM 3465 O O . LYS B 1 175 ? -17.672 11.969 4.938 1 94.46 175 LYS B O 1
ATOM 3470 N N . ASP B 1 176 ? -19.176 13.212 6.092 1 95.95 176 ASP B N 1
ATOM 3471 C CA . ASP B 1 176 ? -18.232 14.301 6.323 1 95.95 176 ASP B CA 1
ATOM 3472 C C . ASP B 1 176 ? -16.989 13.803 7.059 1 95.95 176 ASP B C 1
ATOM 3474 O O . ASP B 1 176 ? -15.87 14.213 6.744 1 95.95 176 ASP B O 1
ATOM 3478 N N . SER B 1 177 ? -17.256 12.901 8.02 1 97.01 177 SER B N 1
ATOM 3479 C CA . SER B 1 177 ? -16.161 12.414 8.852 1 97.01 177 SER B CA 1
ATOM 3480 C C . SER B 1 177 ? -15.198 11.548 8.046 1 97.01 177 SER B C 1
ATOM 3482 O O . SER B 1 177 ? -14.093 11.249 8.503 1 97.01 177 SER B O 1
ATOM 3484 N N . GLU B 1 178 ? -15.545 11.224 6.828 1 96.69 178 GLU B N 1
ATOM 3485 C CA . GLU B 1 178 ? -14.734 10.331 6.005 1 96.69 178 GLU B CA 1
ATOM 3486 C C . GLU B 1 178 ? -13.944 11.111 4.958 1 96.69 178 GLU B C 1
ATOM 3488 O O . GLU B 1 178 ? -13.087 10.548 4.274 1 96.69 178 GLU B O 1
ATOM 3493 N N . LEU B 1 179 ? -14.199 12.369 4.838 1 97.59 179 LEU B N 1
ATOM 3494 C CA . LEU B 1 179 ? -13.624 13.154 3.751 1 97.59 179 LEU B CA 1
ATOM 3495 C C . LEU B 1 179 ? -12.116 13.302 3.926 1 97.59 179 LEU B C 1
ATOM 3497 O O . LEU B 1 179 ? -11.36 13.188 2.959 1 97.59 179 LEU B O 1
ATOM 3501 N N . CYS B 1 180 ? -11.675 13.498 5.208 1 98.47 180 CYS B N 1
ATOM 3502 C CA . CYS B 1 180 ? -10.277 13.843 5.443 1 98.47 180 CYS B CA 1
ATOM 3503 C C . CYS B 1 180 ? -9.69 13.001 6.57 1 98.47 180 CYS B C 1
ATOM 3505 O O . CYS B 1 180 ? -8.818 13.465 7.307 1 98.47 180 CYS B O 1
ATOM 3507 N N . ASN B 1 181 ? -10.237 11.828 6.829 1 98.14 181 ASN B N 1
ATOM 3508 C CA . ASN B 1 181 ? -9.845 11.002 7.965 1 98.14 181 ASN B CA 1
ATOM 3509 C C . ASN B 1 181 ? -8.68 10.081 7.614 1 98.14 181 ASN B C 1
ATOM 3511 O O . ASN B 1 181 ? -8.715 8.887 7.914 1 98.14 181 ASN B O 1
ATOM 3515 N N . GLY B 1 182 ? -7.639 10.59 6.986 1 98.16 182 GLY B N 1
ATOM 3516 C CA . GLY B 1 182 ? -6.405 9.925 6.601 1 98.16 182 GLY B CA 1
ATOM 3517 C C . GLY B 1 182 ? -5.457 10.824 5.831 1 98.16 182 GLY B C 1
ATOM 3518 O O . GLY B 1 182 ? -5.894 11.737 5.126 1 98.16 182 GLY B O 1
ATOM 3519 N N . PRO B 1 183 ? -4.222 10.468 5.873 1 98.41 183 PRO B N 1
ATOM 3520 C CA . PRO B 1 183 ? -3.246 11.38 5.274 1 98.41 183 PRO B CA 1
ATOM 3521 C C . PRO B 1 183 ? -3.452 11.562 3.772 1 98.41 183 PRO B C 1
ATOM 3523 O O . PRO B 1 183 ? -3.405 12.689 3.271 1 98.41 183 PRO B O 1
ATOM 3526 N N . SER B 1 184 ? -3.688 10.5 3.086 1 97.11 184 SER B N 1
ATOM 3527 C CA . SER B 1 184 ? -3.924 10.628 1.651 1 97.11 184 SER B CA 1
ATOM 3528 C C . SER B 1 184 ? -5.314 11.189 1.368 1 97.11 184 SER B C 1
ATOM 3530 O O . SER B 1 184 ? -5.516 11.889 0.374 1 97.11 184 SER B O 1
ATOM 3532 N N . LYS B 1 185 ? -6.288 10.848 2.215 1 97.36 185 LYS B N 1
ATOM 3533 C CA . LYS B 1 185 ? -7.659 11.315 2.033 1 97.36 185 LYS B CA 1
ATOM 3534 C C . LYS B 1 185 ? -7.743 12.834 2.155 1 97.36 185 LYS B C 1
ATOM 3536 O O . LYS B 1 185 ? -8.478 13.482 1.408 1 97.36 185 LYS B O 1
ATOM 3541 N N . LEU B 1 186 ? -6.987 13.33 3.069 1 98.44 186 LEU B N 1
ATOM 3542 C CA . LEU B 1 186 ? -7.024 14.783 3.194 1 98.44 186 LEU B CA 1
ATOM 3543 C C . LEU B 1 186 ? -6.413 15.45 1.966 1 98.44 186 LEU B C 1
ATOM 3545 O O . LEU B 1 186 ? -6.893 16.493 1.517 1 98.44 186 LEU B O 1
ATOM 3549 N N . CYS B 1 187 ? -5.334 14.884 1.451 1 98.37 187 CYS B N 1
ATOM 3550 C CA . CYS B 1 187 ? -4.73 15.446 0.249 1 98.37 187 CYS B CA 1
ATOM 3551 C C . CYS B 1 187 ? -5.69 15.364 -0.933 1 98.37 187 CYS B C 1
ATOM 3553 O O . CYS B 1 187 ? -5.784 16.302 -1.727 1 98.37 187 CYS B O 1
ATOM 3555 N N . GLN B 1 188 ? -6.402 14.246 -1.033 1 97.49 188 GLN B N 1
ATOM 3556 C CA . GLN B 1 188 ? -7.397 14.113 -2.093 1 97.49 188 GLN B CA 1
ATOM 3557 C C . GLN B 1 188 ? -8.503 15.153 -1.944 1 97.49 188 GLN B C 1
ATOM 3559 O O . GLN B 1 188 ? -8.85 15.841 -2.906 1 97.49 188 GLN B O 1
ATOM 3564 N N . ALA B 1 189 ? -9.007 15.239 -0.764 1 98.05 189 ALA B N 1
ATOM 3565 C CA . ALA B 1 189 ? -10.122 16.144 -0.495 1 98.05 189 ALA B CA 1
ATOM 3566 C C . ALA B 1 189 ? -9.74 17.59 -0.797 1 98.05 189 ALA B C 1
ATOM 3568 O O . ALA B 1 189 ? -10.571 18.375 -1.259 1 98.05 189 ALA B O 1
ATOM 3569 N N . LEU B 1 190 ? -8.52 17.901 -0.563 1 98.18 190 LEU B N 1
ATOM 3570 C CA . LEU B 1 190 ? -8.069 19.277 -0.737 1 98.18 190 LEU B CA 1
ATOM 3571 C C . LEU B 1 190 ? -7.404 19.464 -2.096 1 98.18 190 LEU B C 1
ATOM 3573 O O . LEU B 1 190 ? -6.946 20.561 -2.423 1 98.18 190 LEU B O 1
ATOM 3577 N N . ASP B 1 191 ? -7.245 18.384 -2.859 1 96.93 191 ASP B N 1
ATOM 3578 C CA . ASP B 1 191 ? -6.599 18.391 -4.168 1 96.93 191 ASP B CA 1
ATOM 3579 C C . ASP B 1 191 ? -5.14 18.827 -4.058 1 96.93 191 ASP B C 1
ATOM 3581 O O . ASP B 1 191 ? -4.682 19.681 -4.821 1 96.93 191 ASP B O 1
ATOM 3585 N N . LEU B 1 192 ? -4.468 18.317 -3.099 1 97.22 192 LEU B N 1
ATOM 3586 C CA . LEU B 1 192 ? -3.045 18.567 -2.902 1 97.22 192 LEU B CA 1
ATOM 3587 C C . LEU B 1 192 ? -2.206 17.46 -3.533 1 97.22 192 LEU B C 1
ATOM 3589 O O . LEU B 1 192 ? -2.525 16.277 -3.392 1 97.22 192 LEU B O 1
ATOM 3593 N N . ASN B 1 193 ? -1.208 17.864 -4.231 1 96.5 193 ASN B N 1
ATOM 3594 C CA . ASN B 1 193 ? -0.336 16.912 -4.911 1 96.5 193 ASN B CA 1
ATOM 3595 C C . ASN B 1 193 ? 1.124 17.35 -4.854 1 96.5 193 ASN B C 1
ATOM 3597 O O . ASN B 1 193 ? 1.476 18.258 -4.099 1 96.5 193 ASN B O 1
ATOM 3601 N N . LYS B 1 194 ? 1.957 16.721 -5.565 1 96.57 194 LYS B N 1
ATOM 3602 C CA . LYS B 1 194 ? 3.404 16.888 -5.461 1 96.57 194 LYS B CA 1
ATOM 3603 C C . LYS B 1 194 ? 3.838 18.258 -5.974 1 96.57 194 LYS B C 1
ATOM 3605 O O . LYS B 1 194 ? 4.957 18.701 -5.708 1 96.57 194 LYS B O 1
ATOM 3610 N N . ASN B 1 195 ? 2.976 18.945 -6.701 1 95.99 195 ASN B N 1
ATOM 3611 C CA . ASN B 1 195 ? 3.298 20.275 -7.206 1 95.99 195 ASN B CA 1
ATOM 3612 C C . ASN B 1 195 ? 3.489 21.276 -6.069 1 95.99 195 ASN B C 1
ATOM 3614 O O . ASN B 1 195 ? 4.05 22.354 -6.273 1 95.99 195 ASN B O 1
ATOM 3618 N N . TYR B 1 196 ? 3.113 20.926 -4.95 1 97.25 196 TYR B N 1
ATOM 3619 C CA . TYR B 1 196 ? 3.201 21.846 -3.822 1 97.25 196 TYR B CA 1
ATOM 3620 C C . TYR B 1 196 ? 4.424 21.543 -2.965 1 97.25 196 TYR B C 1
ATOM 3622 O O . TYR B 1 196 ? 4.719 22.271 -2.014 1 97.25 196 TYR B O 1
ATOM 3630 N N . ASN B 1 197 ? 5.127 20.492 -3.318 1 98.23 197 ASN B N 1
ATOM 3631 C CA . ASN B 1 197 ? 6.331 20.114 -2.586 1 98.23 197 ASN B CA 1
ATOM 3632 C C . ASN B 1 197 ? 7.363 21.238 -2.585 1 98.23 197 ASN B C 1
ATOM 3634 O O . ASN B 1 197 ? 7.558 21.909 -3.6 1 98.23 197 ASN B O 1
ATOM 3638 N N . ARG B 1 198 ? 7.949 21.443 -1.413 1 98.36 198 ARG B N 1
ATOM 3639 C CA . ARG B 1 198 ? 9.069 22.347 -1.174 1 98.36 198 ARG B CA 1
ATOM 3640 C C . ARG B 1 198 ? 8.597 23.795 -1.091 1 98.36 198 ARG B C 1
ATOM 3642 O O . ARG B 1 198 ? 9.409 24.712 -0.958 1 98.36 198 ARG B O 1
ATOM 3649 N N . ARG B 1 199 ? 7.345 23.994 -1.13 1 98.2 199 ARG B N 1
ATOM 3650 C CA . ARG B 1 199 ? 6.827 25.35 -0.98 1 98.2 199 ARG B CA 1
ATOM 3651 C C . ARG B 1 199 ? 6.802 25.768 0.486 1 98.2 199 ARG B C 1
ATOM 3653 O O . ARG B 1 199 ? 6.842 24.919 1.38 1 98.2 199 ARG B O 1
ATOM 3660 N N . ASP B 1 200 ? 6.773 27.095 0.681 1 98.23 200 ASP B N 1
ATOM 3661 C CA . ASP B 1 200 ? 6.812 27.687 2.015 1 98.23 200 ASP B CA 1
ATOM 3662 C C . ASP B 1 200 ? 5.408 28.04 2.5 1 98.23 200 ASP B C 1
ATOM 3664 O O . ASP B 1 200 ? 4.774 28.955 1.971 1 98.23 200 ASP B O 1
ATOM 3668 N N . LEU B 1 201 ? 4.994 27.476 3.565 1 97.94 201 LEU B N 1
ATOM 3669 C CA . LEU B 1 201 ? 3.635 27.656 4.063 1 97.94 201 LEU B CA 1
ATOM 3670 C C . LEU B 1 201 ? 3.41 29.092 4.523 1 97.94 201 LEU B C 1
ATOM 3672 O O . LEU B 1 201 ? 2.271 29.561 4.574 1 97.94 201 LEU B O 1
ATOM 3676 N N . SER B 1 202 ? 4.406 29.771 4.934 1 96.48 202 SER B N 1
ATOM 3677 C CA . SER B 1 202 ? 4.269 31.125 5.46 1 96.48 202 SER B CA 1
ATOM 3678 C C . SER B 1 202 ? 4.108 32.142 4.336 1 96.48 202 SER B C 1
ATOM 3680 O O . SER B 1 202 ? 3.71 33.284 4.576 1 96.48 202 SER B O 1
ATOM 3682 N N . ASP B 1 203 ? 4.398 31.656 3.06 1 95.29 203 ASP B N 1
ATOM 3683 C CA . ASP B 1 203 ? 4.415 32.658 1.998 1 95.29 203 ASP B CA 1
ATOM 3684 C C . ASP B 1 203 ? 3.678 32.156 0.758 1 95.29 203 ASP B C 1
ATOM 3686 O O . ASP B 1 203 ? 3.428 32.922 -0.174 1 95.29 203 ASP B O 1
ATOM 3690 N N . ASP B 1 204 ? 3.328 30.943 0.729 1 96.84 204 ASP B N 1
ATOM 3691 C CA . ASP B 1 204 ? 2.651 30.383 -0.437 1 96.84 204 ASP B CA 1
ATOM 3692 C C . ASP B 1 204 ? 1.269 31.005 -0.621 1 96.84 204 ASP B C 1
ATOM 3694 O O . ASP B 1 204 ? 0.547 31.226 0.353 1 96.84 204 ASP B O 1
ATOM 3698 N N . GLN B 1 205 ? 0.853 31.182 -1.844 1 95.77 205 GLN B N 1
ATOM 3699 C CA . GLN B 1 205 ? -0.393 31.885 -2.13 1 95.77 205 GLN B CA 1
ATOM 3700 C C . GLN B 1 205 ? -1.557 30.908 -2.271 1 95.77 205 GLN B C 1
ATOM 3702 O O . GLN B 1 205 ? -2.721 31.304 -2.18 1 95.77 205 GLN B O 1
ATOM 3707 N N . ASP B 1 206 ? -1.24 29.653 -2.527 1 97.18 206 ASP B N 1
ATOM 3708 C CA . ASP B 1 206 ? -2.286 28.67 -2.793 1 97.18 206 ASP B CA 1
ATOM 3709 C C . ASP B 1 206 ? -2.569 27.822 -1.555 1 97.18 206 ASP B C 1
ATOM 3711 O O . ASP B 1 206 ? -3.683 27.322 -1.38 1 97.18 206 ASP B O 1
ATOM 3715 N N . THR B 1 207 ? -1.583 27.609 -0.762 1 98.1 207 THR B N 1
ATOM 3716 C CA . THR B 1 207 ? -1.7 26.736 0.401 1 98.1 207 THR B CA 1
ATOM 3717 C C . THR B 1 207 ? -1.015 27.356 1.615 1 98.1 207 THR B C 1
ATOM 3719 O O . THR B 1 207 ? 0.156 27.734 1.548 1 98.1 207 THR B O 1
ATOM 3722 N N . TRP B 1 208 ? -1.711 27.533 2.72 1 98.14 208 TRP B N 1
ATOM 3723 C CA . TRP B 1 208 ? -1.136 28.083 3.943 1 98.14 208 TRP B CA 1
ATOM 3724 C C . TRP B 1 208 ? -1.908 27.607 5.169 1 98.14 208 TRP B C 1
ATOM 3726 O O . TRP B 1 208 ? -2.912 26.903 5.043 1 98.14 208 TRP B O 1
ATOM 3736 N N . MET B 1 209 ? -1.387 27.923 6.319 1 98.11 209 MET B N 1
ATOM 3737 C CA . MET B 1 209 ? -2.05 27.599 7.578 1 98.11 209 MET B CA 1
ATOM 3738 C C . MET B 1 209 ? -2.489 28.867 8.304 1 98.11 209 MET B C 1
ATOM 3740 O O . MET B 1 209 ? -1.771 29.868 8.303 1 98.11 209 MET B O 1
ATOM 3744 N N . GLU B 1 210 ? -3.604 28.783 8.891 1 98.27 210 GLU B N 1
ATOM 3745 C CA . GLU B 1 210 ? -4.144 29.885 9.682 1 98.27 210 GLU B CA 1
ATOM 3746 C C . GLU B 1 210 ? -4.306 29.486 11.146 1 98.27 210 GLU B C 1
ATOM 3748 O O . GLU B 1 210 ? -4.482 28.306 11.458 1 98.27 210 GLU B O 1
ATOM 3753 N N . ALA B 1 211 ? -4.227 30.536 11.943 1 97.8 211 ALA B N 1
ATOM 3754 C CA . ALA B 1 211 ? -4.399 30.318 13.377 1 97.8 211 ALA B CA 1
ATOM 3755 C C . ALA B 1 211 ? -5.799 29.796 13.688 1 97.8 211 ALA B C 1
ATOM 3757 O O . ALA B 1 211 ? -6.791 30.317 13.173 1 97.8 211 ALA B O 1
ATOM 3758 N N . GLY B 1 212 ? -5.804 28.665 14.438 1 96.78 212 GLY B N 1
ATOM 3759 C CA . GLY B 1 212 ? -7.038 28.104 14.963 1 96.78 212 GLY B CA 1
ATOM 3760 C C . GLY B 1 212 ? -7.08 28.068 16.479 1 96.78 212 GLY B C 1
ATOM 3761 O O . GLY B 1 212 ? -6.6 28.99 17.141 1 96.78 212 GLY B O 1
ATOM 3762 N N . SER B 1 213 ? -7.725 27.102 16.979 1 93 213 SER B N 1
ATOM 3763 C CA . SER B 1 213 ? -7.848 26.972 18.427 1 93 213 SER B CA 1
ATOM 3764 C C . SER B 1 213 ? -6.626 26.282 19.025 1 93 213 SER B C 1
ATOM 3766 O O . SER B 1 213 ? -6.096 25.333 18.444 1 93 213 SER B O 1
ATOM 3768 N N . LYS B 1 214 ? -6.219 26.835 20.067 1 93.46 214 LYS B N 1
ATOM 3769 C CA . LYS B 1 214 ? -5.171 26.143 20.811 1 93.46 214 LYS B CA 1
ATOM 3770 C C . LYS B 1 214 ? -5.728 24.924 21.54 1 93.46 214 LYS B C 1
ATOM 3772 O O . LYS B 1 214 ? -6.751 25.015 22.222 1 93.46 214 LYS B O 1
ATOM 3777 N N . ILE B 1 215 ? -5.093 23.872 21.356 1 97.77 215 ILE B N 1
ATOM 3778 C CA . ILE B 1 215 ? -5.494 22.645 22.036 1 97.77 215 ILE B CA 1
ATOM 3779 C C . ILE B 1 215 ? -4.605 22.417 23.256 1 97.77 215 ILE B C 1
ATOM 3781 O O . ILE B 1 215 ? -3.376 22.445 23.15 1 97.77 215 ILE B O 1
ATOM 3785 N N . LEU B 1 216 ? -5.191 22.213 24.352 1 96.56 216 LEU B N 1
ATOM 3786 C CA . LEU B 1 216 ? -4.441 21.992 25.583 1 96.56 216 LEU B CA 1
ATOM 3787 C C . LEU B 1 216 ? -3.848 20.587 25.614 1 96.56 216 LEU B C 1
ATOM 3789 O O . LEU B 1 216 ? -4.435 19.649 25.069 1 96.56 216 LEU B O 1
ATOM 3793 N N . ASP B 1 217 ? -2.746 20.409 26.336 1 96.2 217 ASP B N 1
ATOM 3794 C CA . ASP B 1 217 ? -2.042 19.132 26.415 1 96.2 217 ASP B CA 1
ATOM 3795 C C . ASP B 1 217 ? -2.961 18.031 26.939 1 96.2 217 ASP B C 1
ATOM 3797 O O . ASP B 1 217 ? -2.889 16.887 26.485 1 96.2 217 ASP B O 1
ATOM 3801 N N . GLN B 1 218 ? -3.866 18.396 27.862 1 95.72 218 GLN B N 1
ATOM 3802 C CA . GLN B 1 218 ? -4.744 17.397 28.462 1 95.72 218 GLN B CA 1
ATOM 3803 C C . GLN B 1 218 ? -5.765 16.884 27.452 1 95.72 218 GLN B C 1
ATOM 3805 O O . GLN B 1 218 ? -6.388 15.842 27.665 1 95.72 218 GLN B O 1
ATOM 3810 N N . ASP B 1 219 ? -5.961 17.607 26.379 1 97.75 219 ASP B N 1
ATOM 3811 C CA . ASP B 1 219 ? -6.931 17.225 25.356 1 97.75 219 ASP B CA 1
ATOM 3812 C C . ASP B 1 219 ? -6.243 16.549 24.172 1 97.75 219 ASP B C 1
ATOM 3814 O O . ASP B 1 219 ? -6.876 16.285 23.148 1 97.75 219 ASP B O 1
ATOM 3818 N N . ILE B 1 220 ? -4.955 16.319 24.314 1 98.59 220 ILE B N 1
ATOM 3819 C CA . ILE B 1 220 ? -4.19 15.67 23.255 1 98.59 220 ILE B CA 1
ATOM 3820 C C . ILE B 1 220 ? -3.875 14.23 23.655 1 98.59 220 ILE B C 1
ATOM 3822 O O . ILE B 1 220 ? -3.384 13.979 24.759 1 98.59 220 ILE B O 1
ATOM 3826 N N . VAL B 1 221 ? -4.221 13.285 22.823 1 98.71 221 VAL B N 1
ATOM 3827 C CA . VAL B 1 221 ? -3.828 11.889 22.985 1 98.71 221 VAL B CA 1
ATOM 3828 C C . VAL B 1 221 ? -2.503 11.639 22.268 1 98.71 221 VAL B C 1
ATOM 3830 O O . VAL B 1 221 ? -2.334 12.029 21.11 1 98.71 221 VAL B O 1
ATOM 3833 N N . SER B 1 222 ? -1.522 11.109 22.928 1 98.5 222 SER B N 1
ATOM 3834 C CA . SER B 1 222 ? -0.241 10.692 22.366 1 98.5 222 SER B CA 1
ATOM 3835 C C . SER B 1 222 ? -0.156 9.174 22.252 1 98.5 222 SER B C 1
ATOM 3837 O O . SER B 1 222 ? -0.38 8.459 23.231 1 98.5 222 SER B O 1
ATOM 3839 N N . CYS B 1 223 ? 0.078 8.68 21.064 1 98.46 223 CYS B N 1
ATOM 3840 C CA . CYS B 1 223 ? 0.11 7.235 20.868 1 98.46 223 CYS B CA 1
ATOM 3841 C C . CYS B 1 223 ? 1.022 6.862 19.706 1 98.46 223 CYS B C 1
ATOM 3843 O O . CYS B 1 223 ? 1.739 7.713 19.175 1 98.46 223 CYS B O 1
ATOM 3845 N N . ALA B 1 224 ? 1.11 5.6 19.387 1 97.78 224 ALA B N 1
ATOM 3846 C CA . ALA B 1 224 ? 2.002 5.094 18.347 1 97.78 224 ALA B CA 1
ATOM 3847 C C . ALA B 1 224 ? 1.536 5.535 16.962 1 97.78 224 ALA B C 1
ATOM 3849 O O . ALA B 1 224 ? 0.333 5.621 16.703 1 97.78 224 ALA B O 1
ATOM 3850 N N . ARG B 1 225 ? 2.44 5.781 16.112 1 98.16 225 ARG B N 1
ATOM 3851 C CA . ARG B 1 225 ? 2.133 6.124 14.728 1 98.16 225 ARG B CA 1
ATOM 3852 C C . ARG B 1 225 ? 1.519 4.938 13.992 1 98.16 225 ARG B C 1
ATOM 3854 O O . ARG B 1 225 ? 1.662 3.792 14.424 1 98.16 225 ARG B O 1
ATOM 3861 N N . ILE B 1 226 ? 0.891 5.254 13.002 1 96.06 226 ILE B N 1
ATOM 3862 C CA . ILE B 1 226 ? 0.17 4.221 12.267 1 96.06 226 ILE B CA 1
ATOM 3863 C C . ILE B 1 226 ? 0.976 3.803 11.039 1 96.06 226 ILE B C 1
ATOM 3865 O O . ILE B 1 226 ? 1.549 4.648 10.348 1 96.06 226 ILE B O 1
ATOM 3869 N N . GLY B 1 227 ? 0.976 2.53 10.722 1 91.93 227 GLY B N 1
ATOM 3870 C CA . GLY B 1 227 ? 1.479 2.044 9.447 1 91.93 227 GLY B CA 1
ATOM 3871 C C . GLY B 1 227 ? 2.984 1.858 9.431 1 91.93 227 GLY B C 1
ATOM 3872 O O . GLY B 1 227 ? 3.601 1.84 8.364 1 91.93 227 GLY B O 1
ATOM 3873 N N . ILE B 1 228 ? 3.678 1.759 10.578 1 93.98 228 ILE B N 1
ATOM 3874 C CA . ILE B 1 228 ? 5.135 1.673 10.58 1 93.98 228 ILE B CA 1
ATOM 3875 C C . ILE B 1 228 ? 5.578 0.446 11.374 1 93.98 228 ILE B C 1
ATOM 3877 O O . ILE B 1 228 ? 6.544 0.51 12.138 1 93.98 228 ILE B O 1
ATOM 3881 N N . GLY B 1 229 ? 4.853 -0.645 11.246 1 85.77 229 GLY B N 1
ATOM 3882 C CA . GLY B 1 229 ? 5.101 -1.863 12.001 1 85.77 229 GLY B CA 1
ATOM 3883 C C . GLY B 1 229 ? 6.495 -2.422 11.791 1 85.77 229 GLY B C 1
ATOM 3884 O O . GLY B 1 229 ? 7.002 -3.17 12.629 1 85.77 229 GLY B O 1
ATOM 3885 N N . SER B 1 230 ? 7.187 -2.038 10.743 1 84.71 230 SER B N 1
ATOM 3886 C CA . SER B 1 230 ? 8.495 -2.595 10.412 1 84.71 230 SER B CA 1
ATOM 3887 C C . SER B 1 230 ? 9.621 -1.748 10.994 1 84.71 230 SER B C 1
ATOM 3889 O O . SER B 1 230 ? 10.799 -2.046 10.79 1 84.71 230 SER B O 1
ATOM 3891 N N . ALA B 1 231 ? 9.32 -0.762 11.809 1 91.47 231 ALA B N 1
ATOM 3892 C CA . ALA B 1 231 ? 10.322 0.182 12.295 1 91.47 231 ALA B CA 1
ATOM 3893 C C . ALA B 1 231 ? 10.793 -0.193 13.698 1 91.47 231 ALA B C 1
ATOM 3895 O O . ALA B 1 231 ? 11.062 0.683 14.524 1 91.47 231 ALA B O 1
ATOM 3896 N N . GLY B 1 232 ? 10.799 -1.472 14.055 1 90.28 232 GLY B N 1
ATOM 3897 C CA . GLY B 1 232 ? 11.297 -1.925 15.344 1 90.28 232 GLY B CA 1
ATOM 3898 C C . GLY B 1 232 ? 10.654 -1.21 16.517 1 90.28 232 GLY B C 1
ATOM 3899 O O . GLY B 1 232 ? 9.427 -1.113 16.595 1 90.28 232 GLY B O 1
ATOM 3900 N N . GLU B 1 233 ? 11.545 -0.628 17.388 1 95.14 233 GLU B N 1
ATOM 3901 C CA . GLU B 1 233 ? 11.058 0.028 18.597 1 95.14 233 GLU B CA 1
ATOM 3902 C C . GLU B 1 233 ? 10.33 1.328 18.266 1 95.14 233 GLU B C 1
ATOM 3904 O O . GLU B 1 233 ? 9.455 1.764 19.017 1 95.14 233 GLU B O 1
ATOM 3909 N N . TRP B 1 234 ? 10.697 1.938 17.2 1 96.35 234 TRP B N 1
ATOM 3910 C CA . TRP B 1 234 ? 10.12 3.219 16.808 1 96.35 234 TRP B CA 1
ATOM 3911 C C . TRP B 1 234 ? 8.635 3.074 16.494 1 96.35 234 TRP B C 1
ATOM 3913 O O . TRP B 1 234 ? 7.895 4.061 16.491 1 96.35 234 TRP B O 1
ATOM 3923 N N . ALA B 1 235 ? 8.21 1.825 16.195 1 94.4 235 ALA B N 1
ATOM 3924 C CA . ALA B 1 235 ? 6.804 1.558 15.902 1 94.4 235 ALA B CA 1
ATOM 3925 C C . ALA B 1 235 ? 5.932 1.793 17.132 1 94.4 235 ALA B C 1
ATOM 3927 O O . ALA B 1 235 ? 4.718 1.972 17.015 1 94.4 235 ALA B O 1
ATOM 3928 N N . LYS B 1 236 ? 6.505 1.876 18.296 1 95.74 236 LYS B N 1
ATOM 3929 C CA . LYS B 1 236 ? 5.738 1.976 19.535 1 95.74 236 LYS B CA 1
ATOM 3930 C C . LYS B 1 236 ? 5.856 3.37 20.144 1 95.74 236 LYS B C 1
ATOM 3932 O O . LYS B 1 236 ? 5.145 3.7 21.095 1 95.74 236 LYS B O 1
ATOM 3937 N N . LYS B 1 237 ? 6.777 4.172 19.631 1 98.03 237 LYS B N 1
ATOM 3938 C CA . LYS B 1 237 ? 6.979 5.501 20.2 1 98.03 237 LYS B CA 1
ATOM 3939 C C . LYS B 1 237 ? 5.728 6.361 20.045 1 98.03 237 LYS B C 1
ATOM 3941 O O . LYS B 1 237 ? 5.087 6.35 18.992 1 98.03 237 LYS B O 1
ATOM 3946 N N . PRO B 1 238 ? 5.316 7.041 21.121 1 98.28 238 PRO B N 1
ATOM 3947 C CA . PRO B 1 238 ? 4.111 7.871 21.068 1 98.28 238 PRO B CA 1
ATOM 3948 C C . PRO B 1 238 ? 4.333 9.189 20.328 1 98.28 238 PRO B C 1
ATOM 3950 O O . PRO B 1 238 ? 4.386 10.251 20.954 1 98.28 238 PRO B O 1
ATOM 3953 N N . LEU B 1 239 ? 4.439 9.112 18.981 1 98.82 239 LEU B N 1
ATOM 3954 C CA . LEU B 1 239 ? 4.779 10.27 18.162 1 98.82 239 LEU B CA 1
ATOM 3955 C C . LEU B 1 239 ? 3.62 10.646 17.244 1 98.82 239 LEU B C 1
ATOM 3957 O O . LEU B 1 239 ? 3.808 11.37 16.264 1 98.82 239 LEU B O 1
ATOM 3961 N N . ARG B 1 240 ? 2.5 10.045 17.544 1 98.89 240 ARG B N 1
ATOM 3962 C CA . ARG B 1 240 ? 1.226 10.449 16.958 1 98.89 240 ARG B CA 1
ATOM 3963 C C . ARG B 1 240 ? 0.37 11.199 17.973 1 98.89 240 ARG B C 1
ATOM 3965 O O . ARG B 1 240 ? 0.291 10.805 19.139 1 98.89 240 ARG B O 1
ATOM 3972 N N . PHE B 1 241 ? -0.258 12.26 17.494 1 98.89 241 PHE B N 1
ATOM 3973 C CA . PHE B 1 241 ? -1.039 13.134 18.361 1 98.89 241 PHE B CA 1
ATOM 3974 C C . PHE B 1 241 ? -2.39 13.454 17.733 1 98.89 241 PHE B C 1
ATOM 3976 O O . PHE B 1 241 ? -2.47 13.754 16.54 1 98.89 241 PHE B O 1
ATOM 3983 N N . TYR B 1 242 ? -3.405 13.351 18.511 1 98.89 242 TYR B N 1
ATOM 3984 C CA . TYR B 1 242 ? -4.697 13.765 17.975 1 98.89 242 TYR B CA 1
ATOM 3985 C C . TYR B 1 242 ? -5.591 14.323 19.076 1 98.89 242 TYR B C 1
ATOM 3987 O O . TYR B 1 242 ? -5.296 14.165 20.263 1 98.89 242 TYR B O 1
ATOM 3995 N N . ILE B 1 243 ? -6.595 15.09 18.734 1 98.67 243 ILE B N 1
ATOM 3996 C CA . ILE B 1 243 ? -7.504 15.746 19.667 1 98.67 243 ILE B CA 1
ATOM 3997 C C . ILE B 1 243 ? -8.466 14.718 20.259 1 98.67 243 ILE B C 1
ATOM 3999 O O . ILE B 1 243 ? -9.235 14.087 19.53 1 98.67 243 ILE B O 1
ATOM 4003 N N . LYS B 1 244 ? -8.46 14.596 21.53 1 98.04 244 LYS B N 1
ATOM 4004 C CA . LYS B 1 244 ? -9.275 13.619 22.245 1 98.04 244 LYS B CA 1
ATOM 4005 C C . LYS B 1 244 ? -10.758 13.815 21.946 1 98.04 244 LYS B C 1
ATOM 4007 O O . LYS B 1 244 ? -11.267 14.936 22.01 1 98.04 244 LYS B O 1
ATOM 4012 N N . GLY B 1 245 ? -11.419 12.751 21.533 1 95.8 245 GLY B N 1
ATOM 4013 C CA . GLY B 1 245 ? -12.863 12.757 21.363 1 95.8 245 GLY B CA 1
ATOM 4014 C C . GLY B 1 245 ? -13.305 13.332 20.031 1 95.8 245 GLY B C 1
ATOM 4015 O O . GLY B 1 245 ? -14.502 13.39 19.74 1 95.8 245 GLY B O 1
ATOM 4016 N N . ASN B 1 246 ? -12.428 13.763 19.276 1 97.53 246 ASN B N 1
ATOM 4017 C CA . ASN B 1 246 ? -12.794 14.346 17.99 1 97.53 246 ASN B CA 1
ATOM 4018 C C . ASN B 1 246 ? -13.202 13.273 16.984 1 97.53 246 ASN B C 1
ATOM 4020 O O . ASN B 1 246 ? -12.459 12.317 16.754 1 97.53 246 ASN B O 1
ATOM 4024 N N . LYS B 1 247 ? -14.299 13.345 16.334 1 97.1 247 LYS B N 1
ATOM 4025 C CA . LYS B 1 247 ? -14.873 12.296 15.496 1 97.1 247 LYS B CA 1
ATOM 4026 C C . LYS B 1 247 ? -14.161 12.216 14.149 1 97.1 247 LYS B C 1
ATOM 4028 O O . LYS B 1 247 ? -14.368 11.269 13.387 1 97.1 247 LYS B O 1
ATOM 4033 N N . TYR B 1 248 ? -13.318 13.218 13.833 1 98.48 248 TYR B N 1
ATOM 4034 C CA . TYR B 1 248 ? -12.652 13.249 12.536 1 98.48 248 TYR B CA 1
ATOM 4035 C C . TYR B 1 248 ? -11.277 12.596 12.614 1 98.48 248 TYR B C 1
ATOM 4037 O O . TYR B 1 248 ? -10.548 12.549 11.62 1 98.48 248 TYR B O 1
ATOM 4045 N N . VAL B 1 249 ? -10.883 12.12 13.785 1 98.57 249 VAL B N 1
ATOM 4046 C CA . VAL B 1 249 ? -9.631 11.387 13.943 1 98.57 249 VAL B CA 1
ATOM 4047 C C . VAL B 1 249 ? -9.671 10.108 13.11 1 98.57 249 VAL B C 1
ATOM 4049 O O . VAL B 1 249 ? -10.688 9.411 13.08 1 98.57 249 VAL B O 1
ATOM 4052 N N . SER B 1 250 ? -8.595 9.858 12.466 1 98.21 250 SER B N 1
ATOM 4053 C CA . SER B 1 250 ? -8.58 8.756 11.509 1 98.21 250 SER B CA 1
ATOM 4054 C C . SER B 1 250 ? -8.756 7.413 12.211 1 98.21 250 SER B C 1
ATOM 4056 O O . SER B 1 250 ? -9.522 6.563 11.752 1 98.21 250 SER B O 1
ATOM 4058 N N . VAL B 1 251 ? -7.96 7.161 13.228 1 97.01 251 VAL B N 1
ATOM 4059 C CA . VAL B 1 251 ? -8.019 5.936 14.019 1 97.01 251 VAL B CA 1
ATOM 4060 C C . VAL B 1 251 ? -7.87 6.271 15.502 1 97.01 251 VAL B C 1
ATOM 4062 O O . VAL B 1 251 ? -6.838 6.796 15.925 1 97.01 251 VAL B O 1
ATOM 4065 N N . ARG B 1 252 ? -8.776 5.914 16.194 1 96.64 252 ARG B N 1
ATOM 4066 C CA . ARG B 1 252 ? -8.717 6.17 17.63 1 96.64 252 ARG B CA 1
ATOM 4067 C C . ARG B 1 252 ? -7.958 5.062 18.352 1 96.64 252 ARG B C 1
ATOM 4069 O O . ARG B 1 252 ? -8.112 3.883 18.028 1 96.64 252 ARG B O 1
ATOM 4076 N N . ASP B 1 253 ? -7.145 5.46 19.275 1 96.63 253 ASP B N 1
ATOM 4077 C CA . ASP B 1 253 ? -6.459 4.534 20.172 1 96.63 253 ASP B CA 1
ATOM 4078 C C . ASP B 1 253 ? -7.134 4.495 21.541 1 96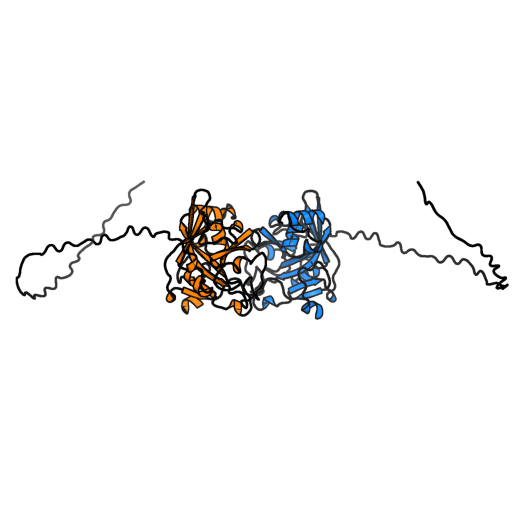.63 253 ASP B C 1
ATOM 4080 O O . ASP B 1 253 ? -6.837 5.319 22.409 1 96.63 253 ASP B O 1
ATOM 4084 N N . LYS B 1 254 ? -7.97 3.543 21.733 1 93.76 254 LYS B N 1
ATOM 4085 C CA . LYS B 1 254 ? -8.796 3.48 22.936 1 93.76 254 LYS B CA 1
ATOM 4086 C C . LYS B 1 254 ? -7.933 3.347 24.188 1 93.76 254 LYS B C 1
ATOM 4088 O O . LYS B 1 254 ? -8.246 3.929 25.228 1 93.76 254 LYS B O 1
ATOM 4093 N N . VAL B 1 255 ? -6.901 2.591 24.088 1 94.27 255 VAL B N 1
ATOM 4094 C CA . VAL B 1 255 ? -6.011 2.379 25.224 1 94.27 255 VAL B CA 1
ATOM 4095 C C . VAL B 1 255 ? -5.31 3.687 25.583 1 94.27 255 VAL B C 1
ATOM 4097 O O . VAL B 1 255 ? -5.253 4.068 26.755 1 94.27 255 VAL B O 1
ATOM 4100 N N . ALA B 1 256 ? -4.798 4.363 24.57 1 94.81 256 ALA B N 1
ATOM 4101 C CA . ALA B 1 256 ? -4.123 5.635 24.813 1 94.81 256 ALA B CA 1
ATOM 4102 C C . ALA B 1 256 ? -5.094 6.675 25.363 1 94.81 256 ALA B C 1
ATOM 4104 O O . ALA B 1 256 ? -4.724 7.492 26.21 1 94.81 256 ALA B O 1
ATOM 4105 N N . GLU B 1 257 ? -6.305 6.656 24.847 1 94.18 257 GLU B N 1
ATOM 4106 C CA . GLU B 1 257 ? -7.312 7.6 25.323 1 94.18 257 GLU B CA 1
ATOM 4107 C C . GLU B 1 257 ? -7.639 7.361 26.795 1 94.18 257 GLU B C 1
ATOM 4109 O O . GLU B 1 257 ? -7.903 8.308 27.539 1 94.18 257 GLU B O 1
ATOM 4114 N N . ALA B 1 258 ? -7.652 6.146 27.199 1 90.64 258 ALA B N 1
ATOM 4115 C CA . ALA B 1 258 ? -7.953 5.801 28.586 1 90.64 258 ALA B CA 1
ATOM 4116 C C . ALA B 1 258 ? -6.83 6.247 29.518 1 90.64 258 ALA B C 1
ATOM 4118 O O . ALA B 1 258 ? -7.074 6.57 30.683 1 90.64 258 ALA B O 1
ATOM 4119 N N . ASN B 1 259 ? -5.583 6.306 29.032 1 85.73 259 ASN B N 1
ATOM 4120 C CA . ASN B 1 259 ? -4.422 6.656 29.844 1 85.73 259 ASN B CA 1
ATOM 4121 C C . ASN B 1 259 ? -4.112 8.148 29.763 1 85.73 259 ASN B C 1
ATOM 4123 O O . ASN B 1 259 ? -3.137 8.616 30.355 1 85.73 259 ASN B O 1
ATOM 4127 N N . SER B 1 260 ? -4.757 8.883 28.872 1 79.89 260 SER B N 1
ATOM 4128 C CA . SER B 1 260 ? -4.499 10.307 28.683 1 79.89 260 SER B CA 1
ATOM 4129 C C . SER B 1 260 ? -5.317 11.151 29.656 1 79.89 260 SER B C 1
ATOM 4131 O O . SER B 1 260 ? -6.405 10.747 30.073 1 79.89 260 SER B O 1
#

Solvent-accessible surface area (backbone atoms only — not comparable to full-atom values): 28892 Å² total; per-residue (Å²): 136,79,92,79,81,84,87,91,90,90,85,91,80,88,79,82,84,81,84,89,83,87,82,86,80,85,80,79,77,83,81,80,80,75,78,74,75,71,81,73,67,78,71,74,64,65,80,67,88,39,68,44,53,56,70,70,32,62,26,52,32,64,58,38,32,58,63,42,30,35,21,30,44,36,34,44,44,96,87,64,51,55,33,32,24,30,28,33,24,24,31,43,30,64,7,35,84,34,59,70,24,90,14,31,77,61,49,78,45,88,79,52,42,28,20,61,39,63,38,32,13,24,33,35,46,75,41,80,84,80,39,30,39,48,26,32,8,13,37,54,69,32,4,26,26,36,49,32,15,25,40,79,72,40,46,61,70,58,21,48,50,47,52,46,72,80,46,61,89,87,54,79,83,78,52,76,56,60,47,15,32,26,32,43,38,32,23,39,27,59,69,50,54,63,88,52,40,59,36,43,36,60,70,42,88,43,41,35,41,25,63,52,51,84,65,55,73,86,46,40,30,59,31,48,50,83,93,36,80,85,22,65,74,56,32,63,41,61,42,17,40,31,46,62,88,47,80,27,46,58,72,83,54,67,69,40,53,71,75,85,139,85,82,85,80,80,87,76,83,81,82,73,85,71,78,77,80,76,85,71,89,75,90,68,83,90,81,89,88,84,85,75,80,73,76,71,72,71,77,74,64,76,72,74,58,63,80,66,85,39,67,43,53,57,70,72,32,61,27,53,30,64,59,38,32,57,61,43,30,34,19,30,43,36,35,45,44,94,89,65,51,55,33,32,25,29,28,33,22,25,32,43,31,62,7,36,82,34,59,71,24,91,13,31,77,62,47,79,46,90,79,53,43,27,21,63,39,64,37,31,14,24,31,37,45,75,41,81,84,78,39,30,38,47,25,32,10,13,36,54,70,31,5,25,25,35,48,31,14,25,40,78,74,42,46,63,69,59,21,49,51,49,52,47,72,80,46,62,90,86,52,78,82,77,52,76,56,60,47,15,34,26,32,43,37,33,23,39,27,57,69,50,54,62,87,52,40,60,36,42,35,59,71,43,88,43,41,34,40,25,64,53,52,84,66,54,73,86,46,42,29,59,32,48,51,83,92,38,81,86,22,65,73,56,31,62,40,61,41,16,40,32,47,62,89,48,79,28,47,58,74,83,54,68,68,40,54,70,76,84

Organism: Xenopus laevis (NCBI:txid8355)

pLDDT: mean 82.56, std 28.86, range [14.77, 98.94]

Sequence (520 aa):
MPRKRQRVQTLHNAPCKMVLLESTEQNEPPSSCSEEQNPKMSRYFQNLKVRLPSEFYNQPCIELAKSFLGQVLVHKLPDGTELRGRIVETESYLGGEDEASHSRGGKRTERNVAMYMKPGTIYVYQIYGIYFCMNVSSKGDGAAVLLRSLEPLEGLDMMRNYRNGRRHEKAKPLKDSELCNGPSKLCQALDLNKNYNRRDLSDDQDTWMEAGSKILDQDIVSCARIGIGSAGEWAKKPLRFYIKGNKYVSVRDKVAEANSMPRKRQRVQTLHNAPCKMVLLESTEQNEPPSSCSEEQNPKMSRYFQNLKVRLPSEFYNQPCIELAKSFLGQVLVHKLPDGTELRGRIVETESYLGGEDEASHSRGGKRTERNVAMYMKPGTIYVYQIYGIYFCMNVSSKGDGAAVLLRSLEPLEGLDMMRNYRNGRRHEKAKPLKDSELCNGPSKLCQALDLNKNYNRRDLSDDQDTWMEAGSKILDQDIVSCARIGIGSAGEWAKKPLRFYIKGNKYVSVRDKVAEANS

Foldseek 3Di:
DDDPDDDDDDDDDDDDDDDDDDDDDDDPDDDPPPPPVPCPPDVPPPVPQAFDALVLQADQQLVNQQQQAFWKKWFADPVRFIWIWGQFKKFKDAADCLLLAPRYVNDDDPQQPLLQDRFQFWRWDDDPVPFIWIWTHGNHGRIIMTRFFTQTDPDQVQLQVLQCVVPDPPDDGDDSLRQTQGRRSVCSSSVNHCVRGGPGQNDDPGIHIGDGDNDDPLQKFFFADPDRVVSPPNRTGRRMIGGHPDSSHNDDDPVSSVVD/DDDPDDDDPDPDDDPDDDPDDDDDDDDDDDDPCPPPPPCPDPPVPVVPQAFDALVLQADQQLVNQQQQAFWKKWFADPVRFIWIWGQFKKFKDAADCLLLAPRYVNDDDPQQPLLQDRFQFWRWDDDPVPFIWIWTHGNHGRIIMTRFFTQTDPDQVQLQVLQCVVPDPPDDGDDSLRQTQGRRSVCSSSVHHCVRGGPGQNDDPRIHIGDGDNDDPLQKFFFADPDRVVSPPNRTGRRMIGGHPDSSHNDDDPVSSVVD

Radius of gyration: 37.72 Å; Cα contacts (8 Å, |Δi|>4): 1015; chains: 2; bounding box: 133×105×110 Å